Protein 7F4R (pdb70)

Secondary structure (DSSP, 8-state):
--S---HHHHHHHHHHHHSS--SEEEE----------HHHHHHS-GGGT-SSEEEEEEE-GGGHHHHHHHHHHTTPEEEEEEEEEEEEESSSS-STT-SBPPEEEEEEEEEEES---STTS--SBS-SEEE-SSTT--SPPHHHHHHHHHHSTT--EEEESPPPPGGGTTEEEES---/----HHHHHHHHHHHHSS--SEEEE--------HHHHHTS-HHHH-SSEEEEEEE-GGGHHHHHHHHHHTTPEEEEEEEEEEEEESSSS-STT-SBPPEEEEEEEEEEES---STTS--SBS-SEEE-SSTT-SSPPHHHHHHHHHHSTT--EEEESPPP-GGGTTEEEES---/--SHHHHHHHHHHHSS--SEEEE---B-------B-HHHHHTS-GGGG-SSEEEEEEE-GGGHHHHHHHHHHTT-EEEEEEEEEEEEESSSS-STT-SBPPEEEEEEEEEEES---SSSS--SBS-SEEE-SSTT--SPPHHHHHHHHHHSTT--EEEESPPP-GGGTTEEEES---/-----HHHHHHHHHHHSS--SEEEE---B--B-HHHHHTS-GGGT-SSEEEEEEE-GGGHHHHHHHHHHTTPEEEEEEEEEEEEESSSS-STT-SBPPEEEEEEEEEEES---SSSS--SBS-SEEE-SSTT-SSPPHHHHHHHHHHSTT--EEEESPPP-GGGTTEEEES--

Nearest PDB structures (foldseek):
  7f4r-assembly3_C  TM=1.006E+00  e=8.847E-39  Tetrahymena thermophila SB210
  7f4r-assembly4_D  TM=1.003E+00  e=5.851E-34  Tetrahymena thermophila SB210
  7f4s-assembly1_A  TM=7.993E-01  e=3.302E-28  Tetrahymena thermophila SB210
  7yi9-assembly1_B  TM=7.993E-01  e=6.204E-28  Tetrahymena thermophila SB210
  7f4s-assembly2_B  TM=8.055E-01  e=2.333E-27  Tetrahymena thermophila SB210

B-factor: mean 26.08, std 12.84, range [0.29, 85.65]

Solvent-accessible surface area: 32130 Å² total; per-residue (Å²): 120,32,91,71,43,102,20,121,50,20,25,71,56,7,88,189,136,47,54,74,7,0,2,0,0,0,0,8,8,31,42,162,159,73,56,11,38,40,126,99,0,44,102,19,58,0,103,46,0,0,87,40,0,0,0,0,0,2,1,62,129,90,45,68,191,41,0,41,135,4,0,98,85,9,45,9,133,49,20,26,59,0,26,4,10,35,66,42,34,64,53,175,118,8,128,79,130,7,14,7,14,66,39,12,99,13,6,0,1,2,0,13,37,53,86,25,135,70,61,95,14,74,100,53,27,25,6,32,1,0,20,9,58,64,129,41,13,32,33,5,0,26,30,0,16,49,17,0,36,74,0,0,55,129,0,23,3,0,8,0,8,16,59,73,30,73,22,60,57,81,29,60,50,34,28,74,82,192,71,194,49,105,17,114,54,30,31,86,40,12,91,201,117,57,54,81,10,3,7,0,0,0,0,6,9,46,34,138,116,21,24,28,120,110,0,44,108,11,55,0,93,48,0,0,78,40,0,0,0,0,0,1,0,72,93,88,31,67,196,42,0,45,130,4,0,96,80,4,49,10,129,49,20,26,58,0,31,4,8,31,62,40,32,63,35,157,115,6,105,79,138,8,17,6,19,59,44,10,76,12,5,0,4,1,0,14,39,56,89,28,142,58,57,115,13,76,110,49,24,22,6,35,3,0,15,10,62,68,131,46,12,35,36,4,0,30,36,0,15,48,31,0,36,78,0,1,60,138,2,40,4,0,6,0,16,17,58,85,24,66,16,65,58,70,34,60,60,29,18,75,50,170,115,101,27,118,50,20,40,60,39,6,87,204,119,42,66,59,12,1,2,0,0,0,0,8,6,37,24,83,102,104,139,136,132,42,45,28,31,118,135,0,50,115,22,61,0,84,47,0,0,108,67,0,1,0,0,0,1,1,60,139,88,30,74,165,33,0,44,97,2,0,80,111,4,49,9,145,38,12,29,60,0,29,4,7,38,60,51,40,60,55,180,127,9,107,71,145,7,21,7,17,70,28,10,119,9,18,0,3,1,0,19,34,56,89,21,123,89,47,96,16,83,106,41,24,19,4,31,3,0,25,10,53,57,135,48,12,31,40,7,0,22,37,0,14,52,18,0,36,78,0,1,68,136,0,22,2,0,6,0,27,14,59,105,32,64,22,67,55,80,34,57,54,29,31,59,82,193,77,204,48,74,19,124,74,16,24,83,28,14,90,185,161,45,64,51,26,2,1,0,0,0,0,7,8,49,37,126,106,27,12,38,114,109,0,43,111,10,66,0,81,46,0,0,113,64,0,0,0,0,0,1,1,68,120,90,34,68,166,35,0,40,82,3,0,83,100,4,45,7,120,44,14,25,56,0,33,4,9,37,67,36,33,63,54,168,120,10,122,70,146,6,17,6,16,66,26,12,106,11,14,0,4,1,0,13,28,43,89,13,126,75,62,92,11,96,123,35,25,17,3,31,2,0,16,11,60,56,157,46,13,28,31,5,0,25,38,0,14,51,24,0,35,79,0,1,72,136,0,36,3,0,5,0,21,16,58,80,34,64,19,66,51,83,34,56,53,37,31,90,108

InterPro domains:
  IPR007757 MT-A70-like [PF05063] (259-427)
  IPR007757 MT-A70-like [PS51143] (212-428)
  IPR029063 S-adenosyl-L-methionine-dependent methyltransferase superfamily [G3DSA:3.40.50.150] (243-409)
  IPR029063 S-adenosyl-L-methionine-dependent methyltransferase superfamily [SSF53335] (235-424)

Structure (mmCIF, N/CA/C/O backbone):
data_7F4R
#
_entry.id   7F4R
#
_cell.length_a   44.872
_cell.length_b   112.947
_cell.length_c   81.851
_cell.angle_alpha   90.000
_cell.angle_beta   97.810
_cell.angle_gamma   90.000
#
_symmetry.space_group_name_H-M   'P 1 21 1'
#
loop_
_entity.id
_entity.type
_entity.pdbx_description
1 polymer 'MT-a70 family protein'
2 water water
#
loop_
_atom_site.group_PDB
_atom_site.id
_atom_site.type_symbol
_atom_site.label_atom_id
_atom_site.label_alt_id
_atom_site.label_comp_id
_atom_site.label_asym_id
_atom_site.label_entity_id
_atom_site.label_seq_id
_atom_site.pdbx_PDB_ins_code
_atom_site.Cartn_x
_atom_site.Cartn_y
_atom_site.Cartn_z
_atom_site.occupancy
_atom_site.B_iso_or_equiv
_atom_site.auth_seq_id
_atom_site.auth_comp_id
_atom_site.auth_asym_id
_atom_site.auth_atom_id
_atom_site.pdbx_PDB_model_num
ATOM 1 N N . ASP A 1 12 ? 9.53900 4.07700 -4.72300 1.000 72.88689 182 ASP A N 1
ATOM 2 C CA . ASP A 1 12 ? 8.18000 4.20800 -5.23300 1.000 76.81613 182 ASP A CA 1
ATOM 3 C C . ASP A 1 12 ? 7.08700 4.31700 -4.15600 1.000 76.90443 182 ASP A C 1
ATOM 4 O O . ASP A 1 12 ? 6.09600 4.98600 -4.40100 1.000 76.01600 182 ASP A O 1
ATOM 9 N N . VAL A 1 13 ? 7.18700 3.60500 -3.03100 1.000 76.65340 183 VAL A N 1
ATOM 10 C CA . VAL A 1 13 ? 8.38100 2.92600 -2.54100 1.000 74.22742 183 VAL A CA 1
ATOM 11 C C . VAL A 1 13 ? 8.44700 1.49200 -3.03500 1.000 76.14332 183 VAL A C 1
ATOM 12 O O . VAL A 1 13 ? 9.26200 0.68400 -2.59300 1.000 73.66893 183 VAL A O 1
ATOM 16 N N . THR A 1 14 ? 7.58500 1.17300 -3.97700 1.000 77.68221 184 THR A N 1
ATOM 17 C CA . THR A 1 14 ? 7.66800 -0.10400 -4.63100 1.000 81.28825 184 THR A CA 1
ATOM 18 C C . THR A 1 14 ? 9.03600 -0.16100 -5.27700 1.000 79.85271 184 THR A C 1
ATOM 19 O O . THR A 1 14 ? 9.71800 -1.17100 -5.21500 1.000 77.86366 184 THR A O 1
ATOM 23 N N . LYS A 1 15 ? 9.45700 0.95200 -5.85700 1.000 80.37510 185 LYS A N 1
ATOM 24 C CA . LYS A 1 15 ? 10.70800 0.95700 -6.60900 1.000 78.08256 185 LYS A CA 1
ATOM 25 C C . LYS A 1 15 ? 11.64000 2.07000 -6.18400 1.000 75.48540 185 LYS A C 1
ATOM 26 O O . LYS A 1 15 ? 11.24300 3.22500 -6.07800 1.000 75.40853 185 LYS A O 1
ATOM 28 N N . LEU A 1 16 ? 12.88800 1.70600 -5.94200 1.000 69.06296 186 LEU A N 1
ATOM 29 C CA . LEU A 1 16 ? 13.87400 2.64200 -5.46200 1.000 57.07088 186 LEU A CA 1
ATOM 30 C C . LEU A 1 16 ? 15.11800 2.28800 -6.23600 1.000 46.77988 186 LEU A C 1
ATOM 31 O O . LEU A 1 16 ? 15.25600 1.16600 -6.66600 1.000 49.11459 186 LEU A O 1
ATOM 36 N N . ASN A 1 17 ? 16.00300 3.23900 -6.44800 1.000 44.55230 187 ASN A N 1
ATOM 37 C CA . ASN A 1 17 ? 17.17900 2.97200 -7.24700 1.000 46.77834 187 ASN A CA 1
ATOM 38 C C . ASN A 1 17 ? 18.29600 2.34700 -6.42900 1.000 41.72793 187 ASN A C 1
ATOM 39 O O . ASN A 1 17 ? 19.29500 2.96400 -6.16600 1.000 41.12989 187 ASN A O 1
ATOM 44 N N . PHE A 1 18 ? 18.11900 1.09700 -6.05900 1.000 42.48806 188 PHE A N 1
ATOM 45 C CA . PHE A 1 18 ? 19.16100 0.39600 -5.34200 1.000 40.25296 188 PHE A CA 1
ATOM 46 C C . PHE A 1 18 ? 20.42100 0.27600 -6.19900 1.000 42.10109 188 PHE A C 1
ATOM 47 O O . PHE A 1 18 ? 21.51300 0.44300 -5.69800 1.000 40.87167 188 PHE A O 1
ATOM 55 N N . GLN A 1 19 ? 20.26300 0.07300 -7.50300 1.000 46.41807 189 GLN A N 1
ATOM 56 C CA . GLN A 1 19 ? 21.41900 -0.06300 -8.38700 1.000 46.29031 189 GLN A CA 1
ATOM 57 C C . GLN A 1 19 ? 22.29300 1.18500 -8.35900 1.000 43.36759 189 GLN A C 1
ATOM 58 O O . GLN A 1 19 ? 23.52500 1.08300 -8.33500 1.000 44.01565 189 GLN A O 1
ATOM 64 N N . ALA A 1 20 ? 21.68300 2.37400 -8.35400 1.000 41.29907 190 ALA A N 1
ATOM 65 C CA . ALA A 1 20 ? 22.48600 3.58700 -8.22500 1.000 40.02326 190 ALA A CA 1
ATOM 66 C C . ALA A 1 20 ? 23.12200 3.66300 -6.84800 1.000 41.11152 190 ALA A C 1
ATOM 67 O O . ALA A 1 20 ? 24.24600 4.15800 -6.69500 1.000 39.38151 190 ALA A O 1
ATOM 69 N N . LEU A 1 21 ? 22.40500 3.14600 -5.87300 1.000 38.25195 191 LEU A N 1
ATOM 70 C CA . LEU A 1 21 ? 22.92800 3.04900 -4.54500 1.000 36.63627 191 LEU A CA 1
ATOM 71 C C . LEU A 1 21 ? 24.11100 2.10700 -4.45800 1.000 35.05721 191 LEU A C 1
ATOM 72 O O . LEU A 1 21 ? 25.12400 2.44700 -3.91200 1.000 38.02613 191 LEU A O 1
ATOM 77 N N . ILE A 1 22 ? 23.97400 0.93600 -5.05900 1.000 37.12551 192 ILE A N 1
ATOM 78 C CA . ILE A 1 22 ? 25.00900 -0.09600 -5.04700 1.000 34.23924 192 ILE A CA 1
ATOM 79 C C . ILE A 1 22 ? 26.27800 0.41100 -5.72400 1.000 38.01680 192 ILE A C 1
ATOM 80 O O . ILE A 1 22 ? 27.37900 0.32700 -5.16700 1.000 34.41579 192 ILE A O 1
ATOM 85 N N . ASP A 1 23 ? 26.14300 0.96700 -6.93200 1.000 41.11783 193 ASP A N 1
ATOM 86 C CA . ASP A 1 23 ? 27.32700 1.42000 -7.65700 1.000 41.90987 193 ASP A CA 1
ATOM 87 C C . ASP A 1 23 ? 27.96200 2.63300 -6.98500 1.000 37.87054 193 ASP A C 1
ATOM 88 O O . ASP A 1 23 ? 29.19300 2.70600 -6.86400 1.000 40.53745 193 ASP A O 1
ATOM 93 N N . ALA A 1 24 ? 27.14800 3.58900 -6.52900 1.000 38.92791 194 ALA A N 1
ATOM 94 C CA . ALA A 1 24 ? 27.70900 4.75400 -5.84600 1.000 41.65411 194 ALA A CA 1
ATOM 95 C C . ALA A 1 24 ? 28.52200 4.34200 -4.62100 1.000 39.92046 194 ALA A C 1
ATOM 96 O O . ALA A 1 24 ? 29.57300 4.92700 -4.33400 1.000 42.25883 194 ALA A O 1
ATOM 98 N N . GLN A 1 25 ? 28.06600 3.32400 -3.89200 1.000 35.96914 195 GLN A N 1
ATOM 99 C CA . GLN A 1 25 ? 28.80300 2.93000 -2.70100 1.000 35.12860 195 GLN A CA 1
ATOM 100 C C . GLN A 1 25 ? 29.98400 2.02400 -3.03700 1.000 34.60330 195 GLN A C 1
ATOM 101 O O . GLN A 1 25 ? 31.04000 2.11600 -2.39600 1.000 34.89772 195 GLN A O 1
ATOM 107 N N . MET A 1 26 ? 29.82800 1.13700 -4.02400 1.000 36.00298 196 MET A N 1
ATOM 108 C CA . MET A 1 26 ? 30.95300 0.30400 -4.44000 1.000 37.70048 196 MET A CA 1
ATOM 109 C C . MET A 1 26 ? 32.12000 1.16000 -4.91100 1.000 39.16800 196 MET A C 1
ATOM 110 O O . MET A 1 26 ? 33.27900 0.73800 -4.82700 1.000 37.90060 196 MET A O 1
ATOM 115 N N . ARG A 1 27 ? 31.83300 2.36300 -5.40700 1.000 39.99108 197 ARG A N 1
ATOM 116 C CA . ARG A 1 27 ? 32.88900 3.29200 -5.79100 1.000 38.87223 197 ARG A CA 1
ATOM 117 C C . ARG A 1 27 ? 33.45700 4.03000 -4.59100 1.000 44.77695 197 ARG A C 1
ATOM 118 O O . ARG A 1 27 ? 34.65300 4.34700 -4.57000 1.000 43.83308 197 ARG A O 1
ATOM 126 N N . HIS A 1 28 ? 32.62000 4.31400 -3.59200 1.000 44.75090 198 HIS A N 1
ATOM 127 C CA . HIS A 1 28 ? 33.09300 4.97100 -2.38000 1.000 42.68488 198 HIS A CA 1
ATOM 128 C C . HIS A 1 28 ? 34.12300 4.10800 -1.65800 1.000 42.10123 198 HIS A C 1
ATOM 129 O O . HIS A 1 28 ? 35.18200 4.60100 -1.25500 1.000 40.68137 198 HIS A O 1
ATOM 136 N N . ALA A 1 29 ? 33.76900 2.84500 -1.44900 1.000 40.50865 199 ALA A N 1
ATOM 137 C CA . ALA A 1 29 ? 34.56200 1.96300 -0.60600 1.000 38.38858 199 ALA A CA 1
ATOM 138 C C . ALA A 1 29 ? 35.04600 0.63500 -1.14600 1.000 33.85264 199 ALA A C 1
ATOM 139 O O . ALA A 1 29 ? 35.80600 -0.03100 -0.48400 1.000 35.02767 199 ALA A O 1
ATOM 141 N N . GLY A 1 30 ? 34.58000 0.21800 -2.30200 1.000 35.37742 200 GLY A N 1
ATOM 142 C CA . GLY A 1 30 ? 35.00500 -1.05100 -2.85300 1.000 34.75471 200 GLY A CA 1
ATOM 143 C C . GLY A 1 30 ? 34.35300 -2.23800 -2.17000 1.000 35.54226 200 GLY A C 1
ATOM 144 O O . GLY A 1 30 ? 34.65800 -3.37400 -2.44700 1.000 34.64244 200 GLY A O 1
ATOM 145 N N . LYS A 1 31 ? 33.42300 -1.95000 -1.27600 1.000 32.82435 201 LYS A N 1
ATOM 146 C CA . LYS A 1 31 ? 32.68100 -2.96500 -0.55600 1.000 27.35208 201 LYS A CA 1
ATOM 147 C C . LYS A 1 31 ? 31.32700 -2.38000 -0.18500 1.000 27.92922 201 LYS A C 1
ATOM 148 O O . LYS A 1 31 ? 31.12300 -1.20000 -0.29000 1.000 23.44063 201 LYS A O 1
ATOM 154 N N . MET A 1 32 ? 30.39900 -3.24000 0.18400 1.000 26.00263 202 MET A N 1
ATOM 155 C CA . MET A 1 32 ? 29.05400 -2.81800 0.52200 1.000 25.89909 202 MET A CA 1
ATOM 156 C C . MET A 1 32 ? 28.92400 -2.37000 1.98900 1.000 24.39390 202 MET A C 1
ATOM 157 O O . MET A 1 32 ? 29.90600 -2.21500 2.69000 1.000 21.80675 202 MET A O 1
ATOM 162 N N . PHE A 1 33 ? 27.70200 -2.08200 2.39400 1.000 18.23546 203 PHE A N 1
ATOM 163 C CA . PHE A 1 33 ? 27.47600 -1.41200 3.65500 1.000 18.16990 203 PHE A CA 1
ATOM 164 C C . PHE A 1 33 ? 27.88400 -2.20600 4.88300 1.000 17.59825 203 PHE A C 1
ATOM 165 O O . PHE A 1 33 ? 27.77200 -3.40200 4.92600 1.000 13.60086 203 PHE A O 1
ATOM 173 N N . ASP A 1 34 ? 28.44000 -1.47400 5.83500 1.000 19.25349 204 ASP A N 1
ATOM 174 C CA . ASP A 1 34 ? 28.73000 -1.95600 7.16900 1.000 20.31669 204 ASP A CA 1
ATOM 175 C C . ASP A 1 34 ? 27.51100 -2.22800 8.04500 1.000 16.22359 204 ASP A C 1
ATOM 176 O O . ASP A 1 34 ? 27.43700 -3.21100 8.73400 1.000 14.33499 204 ASP A O 1
ATOM 181 N N . VAL A 1 35 ? 26.56400 -1.31700 7.99600 1.000 14.31545 205 VAL A N 1
ATOM 182 C CA . VAL A 1 35 ? 25.32600 -1.52200 8.70600 1.000 11.74393 205 VAL A CA 1
ATOM 183 C C . VAL A 1 35 ? 24.16300 -1.06000 7.88100 1.000 14.08952 205 VAL A C 1
ATOM 184 O O . VAL A 1 35 ? 24.24200 -0.03100 7.27400 1.000 17.02553 205 VAL A O 1
ATOM 188 N N . ILE A 1 36 ? 23.08900 -1.82900 7.88400 1.000 12.63824 206 ILE A N 1
ATOM 189 C CA . ILE A 1 36 ? 21.81800 -1.38500 7.32300 1.000 12.45017 206 ILE A CA 1
ATOM 190 C C . ILE A 1 36 ? 20.82400 -1.24500 8.47100 1.000 16.88939 206 ILE A C 1
ATOM 191 O O . ILE A 1 36 ? 20.70700 -2.14400 9.31500 1.000 14.77299 206 ILE A O 1
ATOM 196 N N . MET A 1 37 ? 20.13100 -0.10900 8.52300 1.000 12.50903 207 MET A N 1
ATOM 197 C CA . MET A 1 37 ? 18.97900 0.04300 9.40000 1.000 14.06349 207 MET A CA 1
ATOM 198 C C . MET A 1 37 ? 17.73800 0.20500 8.54900 1.000 12.67563 207 MET A C 1
ATOM 199 O O . MET A 1 37 ? 17.71000 1.04800 7.64600 1.000 15.19012 207 MET A O 1
ATOM 204 N N . MET A 1 38 ? 16.72800 -0.61700 8.81500 1.000 13.01932 208 MET A N 1
ATOM 205 C CA . MET A 1 38 ? 15.44000 -0.52300 8.14100 1.000 12.95726 208 MET A CA 1
ATOM 206 C C . MET A 1 38 ? 14.36100 -0.08800 9.11800 1.000 16.44412 208 MET A C 1
ATOM 207 O O . MET A 1 38 ? 14.29600 -0.57700 10.25600 1.000 15.14105 208 MET A O 1
ATOM 212 N N . ASP A 1 39 ? 13.50100 0.82400 8.66800 1.000 15.32362 209 ASP A N 1
ATOM 213 C CA . ASP A 1 39 ? 12.39600 1.34500 9.47300 1.000 17.23022 209 ASP A CA 1
ATOM 214 C C . ASP A 1 39 ? 11.10800 1.16300 8.68200 1.000 21.17821 209 ASP A C 1
ATOM 215 O O . ASP A 1 39 ? 10.49300 2.14100 8.24500 1.000 20.52472 209 ASP A O 1
ATOM 220 N N . PRO A 1 40 ? 10.66900 -0.09300 8.49600 1.000 18.54468 210 PRO A N 1
ATOM 221 C CA . PRO A 1 40 ? 9.67500 -0.35900 7.45600 1.000 21.91808 210 PRO A CA 1
ATOM 222 C C . PRO A 1 40 ? 8.32200 0.27900 7.80100 1.000 23.57814 210 PRO A C 1
ATOM 223 O O . PRO A 1 40 ? 7.96800 0.38400 8.97800 1.000 20.25751 210 PRO A O 1
ATOM 227 N N . PRO A 1 41 ? 7.56900 0.70700 6.77400 1.000 25.45443 211 PRO A N 1
ATOM 228 C CA . PRO A 1 41 ? 6.21100 1.24500 6.99100 1.000 24.78195 211 PRO A CA 1
ATOM 229 C C . PRO A 1 41 ? 5.17200 0.13200 7.03200 1.000 32.18439 211 PRO A C 1
ATOM 230 O O . PRO A 1 41 ? 4.40300 -0.09900 6.08300 1.000 36.41555 211 PRO A O 1
ATOM 234 N N . TRP A 1 42 ? 5.16800 -0.60700 8.14600 1.000 27.47480 212 TRP A N 1
ATOM 235 C CA . TRP A 1 42 ? 4.22300 -1.70300 8.34100 1.000 30.83043 212 TRP A CA 1
ATOM 236 C C . TRP A 1 42 ? 2.79200 -1.21100 8.17400 1.000 33.05970 212 TRP A C 1
ATOM 237 O O . TRP A 1 42 ? 2.48600 -0.04500 8.43200 1.000 37.74643 212 TRP A O 1
ATOM 248 N N . GLN A 1 43 ? 1.90400 -2.10200 7.74100 1.000 34.81809 213 GLN A N 1
ATOM 249 C CA . GLN A 1 43 ? 0.49900 -1.71300 7.61900 1.000 38.65643 213 GLN A CA 1
ATOM 250 C C . GLN A 1 43 ? -0.15500 -1.70300 8.99900 1.000 44.66879 213 GLN A C 1
ATOM 251 O O . GLN A 1 43 ? -1.37500 -1.78700 9.12500 1.000 52.68439 213 GLN A O 1
ATOM 257 N N . TYR A 1 57 ? -0.79400 7.13500 6.44000 1.000 63.46937 227 TYR A N 1
ATOM 258 C CA . TYR A 1 57 ? 0.36000 7.26400 5.55800 1.000 62.11469 227 TYR A CA 1
ATOM 259 C C . TYR A 1 57 ? 0.45800 6.13200 4.55200 1.000 66.31659 227 TYR A C 1
ATOM 260 O O . TYR A 1 57 ? -0.46200 5.30900 4.44000 1.000 63.26345 227 TYR A O 1
ATOM 269 N N . ASP A 1 58 ? 1.56900 6.09400 3.81300 1.000 62.50111 228 ASP A N 1
ATOM 270 C CA . ASP A 1 58 ? 1.81000 4.96500 2.92300 1.000 60.19667 228 ASP A CA 1
ATOM 271 C C . ASP A 1 58 ? 2.35900 3.79800 3.74100 1.000 56.83888 228 ASP A C 1
ATOM 272 O O . ASP A 1 58 ? 2.93800 3.99600 4.80100 1.000 56.49376 228 ASP A O 1
ATOM 277 N N . SER A 1 59 ? 2.14400 2.58900 3.24100 1.000 46.90081 229 SER A N 1
ATOM 278 C CA . SER A 1 59 ? 2.51500 1.35900 3.90800 1.000 43.29371 229 SER A CA 1
ATOM 279 C C . SER A 1 59 ? 3.05600 0.37600 2.90100 1.000 44.56830 229 SER A C 1
ATOM 280 O O . SER A 1 59 ? 2.83500 0.51500 1.71100 1.000 46.78021 229 SER A O 1
ATOM 283 N N . LEU A 1 60 ? 3.78000 -0.61700 3.37000 1.000 35.71379 230 LEU A N 1
ATOM 284 C CA . LEU A 1 60 ? 4.20200 -1.68400 2.49000 1.000 38.24684 230 LEU A CA 1
ATOM 285 C C . LEU A 1 60 ? 3.76600 -3.02100 3.04400 1.000 39.81683 230 LEU A C 1
ATOM 286 O O . LEU A 1 60 ? 3.83600 -3.26900 4.23100 1.000 38.11918 230 LEU A O 1
ATOM 291 N N . SER A 1 61 ? 3.33800 -3.89600 2.16100 1.000 38.51215 231 SER A N 1
ATOM 292 C CA . SER A 1 61 ? 2.91600 -5.20000 2.57700 1.000 39.83625 231 SER A CA 1
ATOM 293 C C . SER A 1 61 ? 4.14000 -5.92400 3.09400 1.000 38.47490 231 SER A C 1
ATOM 294 O O . SER A 1 61 ? 5.24700 -5.56600 2.78600 1.000 38.41745 231 SER A O 1
ATOM 297 N N . ASP A 1 62 ? 3.93600 -6.93200 3.91100 1.000 40.21529 232 ASP A N 1
ATOM 298 C CA . ASP A 1 62 ? 5.04000 -7.67500 4.46600 1.000 35.04430 232 ASP A CA 1
ATOM 299 C C . ASP A 1 62 ? 5.85200 -8.27800 3.34000 1.000 39.54567 232 ASP A C 1
ATOM 300 O O . ASP A 1 62 ? 7.05200 -8.38600 3.43500 1.000 36.13401 232 ASP A O 1
ATOM 305 N N . GLU A 1 63 ? 5.17600 -8.74200 2.29400 1.000 41.39322 233 GLU A N 1
ATOM 306 C CA . GLU A 1 63 ? 5.86800 -9.39000 1.19300 1.000 37.52964 233 GLU A CA 1
ATOM 307 C C . GLU A 1 63 ? 6.80800 -8.47200 0.45900 1.000 38.54800 233 GLU A C 1
ATOM 308 O O . GLU A 1 63 ? 7.91200 -8.84100 0.15200 1.000 42.94818 233 GLU A O 1
ATOM 314 N N . LYS A 1 64 ? 6.36200 -7.26700 0.20000 1.000 37.54351 234 LYS A N 1
ATOM 315 C CA . LYS A 1 64 ? 7.14900 -6.28800 -0.50700 1.000 37.02680 234 LYS A CA 1
ATOM 316 C C . LYS A 1 64 ? 8.40700 -5.94400 0.26800 1.000 37.49742 234 LYS A C 1
ATOM 317 O O . LYS A 1 64 ? 9.48000 -5.77700 -0.28700 1.000 33.34662 234 LYS A O 1
ATOM 323 N N . ILE A 1 65 ? 8.26700 -5.84700 1.57300 1.000 37.73142 235 ILE A N 1
ATOM 324 C CA . ILE A 1 65 ? 9.43000 -5.54900 2.40700 1.000 33.59512 235 ILE A CA 1
ATOM 325 C C . ILE A 1 65 ? 10.42900 -6.69800 2.37500 1.000 33.95518 235 ILE A C 1
ATOM 326 O O . ILE A 1 65 ? 11.64500 -6.47800 2.35400 1.000 31.98098 235 ILE A O 1
ATOM 331 N N . GLN A 1 66 ? 9.94900 -7.92600 2.44000 1.000 34.48873 236 GLN A N 1
ATOM 332 C CA . GLN A 1 66 ? 10.83600 -9.08500 2.39700 1.000 30.93712 236 GLN A CA 1
ATOM 333 C C . GLN A 1 66 ? 11.55700 -9.16500 1.06500 1.000 35.23729 236 GLN A C 1
ATOM 334 O O . GLN A 1 66 ? 12.69800 -9.55200 0.96900 1.000 35.29830 236 GLN A O 1
ATOM 340 N N . ASN A 1 67 ? 10.84100 -8.79500 0.03100 1.000 37.14662 237 ASN A N 1
ATOM 341 C CA . ASN A 1 67 ? 11.30200 -8.93100 -1.32600 1.000 39.48579 237 ASN A CA 1
ATOM 342 C C . ASN A 1 67 ? 12.43300 -7.99600 -1.70400 1.000 37.66441 237 ASN A C 1
ATOM 343 O O . ASN A 1 67 ? 13.06300 -8.17800 -2.72600 1.000 38.73343 237 ASN A O 1
ATOM 348 N N . MET A 1 68 ? 12.67800 -6.99500 -0.87400 1.000 34.19323 238 MET A N 1
ATOM 349 C CA . MET A 1 68 ? 13.71200 -6.01100 -1.14000 1.000 30.71915 238 MET A CA 1
ATOM 350 C C . MET A 1 68 ? 15.08700 -6.63800 -1.18400 1.000 26.91970 238 MET A C 1
ATOM 351 O O . MET A 1 68 ? 15.32700 -7.61800 -0.53000 1.000 26.83689 238 MET A O 1
ATOM 356 N N . PRO A 1 69 ? 15.98500 -6.02500 -2.07000 1.000 29.01852 239 PRO A N 1
ATOM 357 C CA . PRO A 1 69 ? 17.19500 -6.81000 -2.30400 1.000 22.29861 239 PRO A CA 1
ATOM 358 C C . PRO A 1 69 ? 18.30200 -6.56700 -1.31700 1.000 23.90678 239 PRO A C 1
ATOM 359 O O . PRO A 1 69 ? 19.38600 -6.22400 -1.68200 1.000 21.17441 239 PRO A O 1
ATOM 363 N N . ILE A 1 70 ? 18.02100 -6.86900 -0.05600 1.000 26.93000 240 ILE A N 1
ATOM 364 C CA . ILE A 1 70 ? 18.95300 -6.62000 1.04100 1.000 20.99080 240 ILE A CA 1
ATOM 365 C C . ILE A 1 70 ? 20.23600 -7.39400 0.83500 1.000 20.70564 240 ILE A C 1
ATOM 366 O O . ILE A 1 70 ? 21.29100 -6.91300 1.11600 1.000 19.80432 240 ILE A O 1
ATOM 371 N N . GLN A 1 71 ? 20.12900 -8.60000 0.31600 1.000 22.71833 241 GLN A N 1
ATOM 372 C CA . GLN A 1 71 ? 21.28400 -9.45200 0.14300 1.000 19.67624 241 GLN A CA 1
ATOM 373 C C . GLN A 1 71 ? 22.30800 -8.80200 -0.77800 1.000 21.50915 241 GLN A C 1
ATOM 374 O O . GLN A 1 71 ? 23.46300 -9.09400 -0.70600 1.000 21.22632 241 GLN A O 1
ATOM 380 N N . SER A 1 72 ? 21.85700 -7.93400 -1.66600 1.000 22.61215 242 SER A N 1
ATOM 381 C CA . SER A 1 72 ? 22.77900 -7.24300 -2.55500 1.000 25.71725 242 SER A CA 1
ATOM 382 C C . SER A 1 72 ? 23.25300 -5.92000 -1.97900 1.000 21.67414 242 SER A C 1
ATOM 383 O O . SER A 1 72 ? 24.12900 -5.27600 -2.56800 1.000 19.29096 242 SER A O 1
ATOM 386 N N . LEU A 1 73 ? 22.66800 -5.50800 -0.87000 1.000 20.72709 243 LEU A N 1
ATOM 387 C CA . LEU A 1 73 ? 23.09000 -4.28200 -0.21600 1.000 21.91826 243 LEU A CA 1
ATOM 388 C C . LEU A 1 73 ? 24.16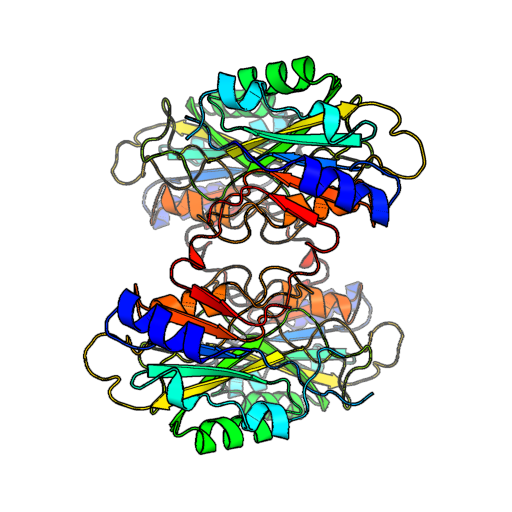900 -4.45300 0.86400 1.000 19.15783 243 LEU A C 1
ATOM 389 O O . LEU A 1 73 ? 24.74600 -3.50100 1.29000 1.000 18.19161 243 LEU A O 1
ATOM 394 N N . GLN A 1 74 ? 24.40800 -5.67600 1.29500 1.000 16.25249 244 GLN A N 1
ATOM 395 C CA . GLN A 1 74 ? 25.39700 -5.93000 2.32100 1.000 19.80737 244 GLN A CA 1
ATOM 396 C C . GLN A 1 74 ? 25.96800 -7.35300 2.25800 1.000 21.82336 244 GLN A C 1
ATOM 397 O O . GLN A 1 74 ? 25.25000 -8.27800 2.09400 1.000 21.05783 244 GLN A O 1
ATOM 403 N N . GLN A 1 75 ? 27.27200 -7.47900 2.40300 1.000 23.02684 245 GLN A N 1
ATOM 404 C CA . GLN A 1 75 ? 27.94900 -8.75900 2.43800 1.000 25.76801 245 GLN A CA 1
ATOM 405 C C . GLN A 1 75 ? 28.47900 -9.12700 3.81500 1.000 25.07728 245 GLN A C 1
ATOM 406 O O . GLN A 1 75 ? 28.47700 -10.27700 4.18700 1.000 23.82458 245 GLN A O 1
ATOM 412 N N . ASP A 1 76 ? 28.96900 -8.13300 4.53600 1.000 21.56667 246 ASP A N 1
ATOM 413 C CA . ASP A 1 76 ? 29.42800 -8.32200 5.89100 1.000 18.65403 2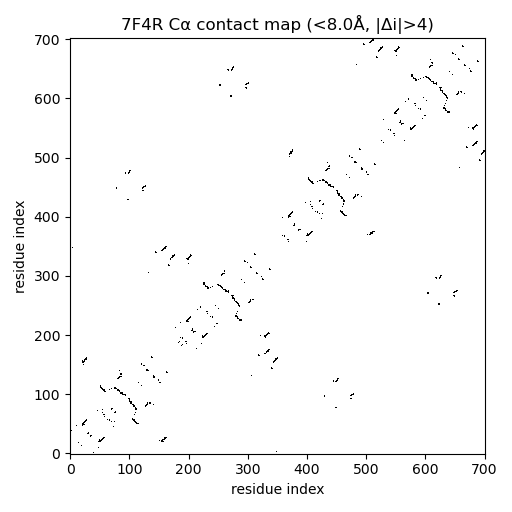46 ASP A CA 1
ATOM 414 C C . ASP A 1 76 ? 28.97000 -7.17900 6.78100 1.000 18.44152 246 ASP A C 1
ATOM 415 O O . ASP A 1 76 ? 29.08200 -6.03800 6.40200 1.000 17.32214 246 ASP A O 1
ATOM 420 N N . GLY A 1 77 ? 28.47100 -7.51200 7.95800 1.000 19.31640 247 GLY A N 1
ATOM 421 C CA . GLY A 1 77 ? 27.99100 -6.49600 8.87200 1.000 19.25968 247 GLY A CA 1
ATOM 422 C C . GLY A 1 77 ? 26.66700 -6.80800 9.53800 1.000 18.00636 247 GLY A C 1
ATOM 423 O O . GLY A 1 77 ? 26.25100 -7.94200 9.60100 1.000 15.54589 247 GLY A O 1
ATOM 424 N N . PHE A 1 78 ? 26.01000 -5.75200 10.00200 1.000 13.66600 248 PHE A N 1
ATOM 425 C CA . PHE A 1 78 ? 24.81400 -5.86500 10.82000 1.000 13.64878 248 PHE A CA 1
ATOM 426 C C . PHE A 1 78 ? 23.61000 -5.28300 10.09800 1.000 11.45044 248 PHE A C 1
ATOM 427 O O . PHE A 1 78 ? 23.74300 -4.35700 9.29400 1.000 17.61540 248 PHE A O 1
ATOM 435 N N . ILE A 1 79 ? 22.42600 -5.80300 10.41700 1.000 11.71687 249 ILE A N 1
ATOM 436 C CA . ILE A 1 79 ? 21.15000 -5.23000 9.98000 1.000 11.98458 249 ILE A CA 1
ATOM 437 C C . ILE A 1 79 ? 20.29900 -4.92200 11.21200 1.000 13.90630 249 ILE A C 1
ATOM 438 O O . ILE A 1 79 ? 20.16900 -5.75700 12.11600 1.000 13.01549 249 ILE A O 1
ATOM 443 N N . PHE A 1 80 ? 19.75600 -3.70900 11.26400 1.000 13.75876 250 PHE A N 1
ATOM 444 C CA . PHE A 1 80 ? 18.90400 -3.26100 12.35800 1.000 14.81892 250 PHE A CA 1
ATOM 445 C C . PHE A 1 80 ? 17.49900 -3.04000 11.80000 1.000 12.70254 250 PHE A C 1
ATOM 446 O O . PHE A 1 80 ? 17.31400 -2.19900 10.92100 1.000 13.37774 250 PHE A O 1
ATOM 454 N N . VAL A 1 81 ? 16.49600 -3.74300 12.31000 1.000 12.59671 251 VAL A N 1
ATOM 455 C CA . VAL A 1 81 ? 15.14800 -3.55800 11.76500 1.000 13.22788 251 VAL A CA 1
ATOM 456 C C . VAL A 1 81 ? 14.16200 -3.25300 12.87700 1.000 16.08138 251 VAL A C 1
ATOM 457 O O . VAL A 1 81 ? 14.05600 -4.00700 13.85700 1.000 16.21056 251 VAL A O 1
ATOM 461 N N . TRP A 1 82 ? 13.42200 -2.15700 12.70300 1.000 14.22207 252 TRP A N 1
ATOM 462 C CA . TRP A 1 82 ? 12.45700 -1.70400 13.69100 1.000 13.76977 252 TRP A CA 1
ATOM 463 C C . TRP A 1 82 ? 11.14800 -2.44100 13.51300 1.000 17.36109 252 TRP A C 1
ATOM 464 O O . TRP A 1 82 ? 10.65200 -2.58700 12.39100 1.000 18.97286 252 TRP A O 1
ATOM 475 N N . ALA A 1 83 ? 10.59900 -2.93300 14.62000 1.000 16.49238 253 ALA A N 1
ATOM 476 C CA . ALA A 1 83 ? 9.31000 -3.60700 14.57500 1.000 19.40970 253 ALA A CA 1
ATOM 477 C C . ALA A 1 83 ? 8.55400 -3.30900 15.85400 1.000 26.62854 253 ALA A C 1
ATOM 478 O O . ALA A 1 83 ? 9.13900 -3.26700 16.94200 1.000 21.87502 253 ALA A O 1
ATOM 480 N N . ILE A 1 84 ? 7.25500 -3.07400 15.70500 1.000 29.34352 254 ILE A N 1
ATOM 481 C CA . ILE A 1 84 ? 6.34500 -3.06000 16.84000 1.000 26.29267 254 ILE A CA 1
ATOM 482 C C . ILE A 1 84 ? 6.01400 -4.50800 17.18600 1.000 30.79190 254 ILE A C 1
ATOM 483 O O . ILE A 1 84 ? 6.40200 -5.42700 16.45200 1.000 30.07348 254 ILE A O 1
ATOM 488 N N . ASN A 1 85 ? 5.27000 -4.71300 18.28200 1.000 32.20713 255 ASN A N 1
ATOM 489 C CA . ASN A 1 85 ? 4.93700 -6.06400 18.73600 1.000 32.00159 255 ASN A CA 1
ATOM 490 C C . ASN A 1 85 ? 4.30400 -6.89600 17.62500 1.000 31.69004 255 ASN A C 1
ATOM 491 O O . ASN A 1 85 ? 4.66600 -8.06300 17.43000 1.000 32.42179 255 ASN A O 1
ATOM 496 N N . ALA A 1 86 ? 3.37700 -6.30300 16.86000 1.000 33.23057 256 ALA A N 1
ATOM 497 C CA . ALA A 1 86 ? 2.61800 -7.08200 15.88000 1.000 33.11780 256 ALA A CA 1
ATOM 498 C C . ALA A 1 86 ? 3.49500 -7.59900 14.74500 1.000 30.25124 256 ALA A C 1
ATOM 499 O O . ALA A 1 86 ? 3.18700 -8.64300 14.15500 1.000 33.10210 256 ALA A O 1
ATOM 501 N N . LYS A 1 87 ? 4.58100 -6.90100 14.42400 1.000 27.12823 257 LYS A N 1
ATOM 502 C CA . LYS A 1 87 ? 5.47800 -7.32400 13.35900 1.000 25.81695 257 LYS A CA 1
ATOM 503 C C . LYS A 1 87 ? 6.79000 -7.89200 13.88800 1.000 26.36508 257 LYS A C 1
ATOM 504 O O . LYS A 1 87 ? 7.72100 -8.11100 13.10600 1.000 28.19950 257 LYS A O 1
ATOM 510 N N . TYR A 1 88 ? 6.88700 -8.13400 15.19400 1.000 28.11158 258 TYR A N 1
ATOM 511 C CA . TYR A 1 88 ? 8.13800 -8.61800 15.77900 1.000 25.65084 258 TYR A CA 1
ATOM 512 C C . TYR A 1 88 ? 8.53200 -9.97900 15.20600 1.000 27.01373 258 TYR A C 1
ATOM 513 O O . TYR A 1 88 ? 9.66500 -10.17400 14.74000 1.000 24.04861 258 TYR A O 1
ATOM 522 N N . ARG A 1 89 ? 7.60400 -10.94000 15.22200 1.000 26.35596 259 ARG A N 1
ATOM 523 C CA . ARG A 1 89 ? 7.95700 -12.29500 14.80200 1.000 28.71201 259 ARG A CA 1
ATOM 524 C C . ARG A 1 89 ? 8.27800 -12.36100 13.30700 1.000 27.75059 259 ARG A C 1
ATOM 525 O O . ARG A 1 89 ? 9.21900 -13.05500 12.90000 1.000 24.37841 259 ARG A O 1
ATOM 533 N N . VAL A 1 90 ? 7.52200 -11.63600 12.47800 1.000 24.63814 260 VAL A N 1
ATOM 534 C CA . VAL A 1 90 ? 7.80000 -11.62800 11.04200 1.000 27.77735 260 VAL A CA 1
ATOM 535 C C . VAL A 1 90 ? 9.12800 -10.92900 10.74300 1.000 24.81918 260 VAL A C 1
ATOM 536 O O . VAL A 1 90 ? 9.81200 -11.27300 9.77300 1.000 24.98119 260 VAL A O 1
ATOM 540 N N . THR A 1 91 ? 9.52700 -9.94500 11.56000 1.000 22.32254 261 THR A N 1
ATOM 541 C CA . THR A 1 91 ? 10.82800 -9.31900 11.32900 1.000 21.42495 261 THR A CA 1
ATOM 542 C C . THR A 1 91 ? 11.96500 -10.30800 11.57900 1.000 22.60047 261 THR A C 1
ATOM 543 O O . THR A 1 91 ? 12.97700 -10.29900 10.86600 1.000 23.41236 261 THR A O 1
ATOM 547 N N . ILE A 1 92 ? 11.82000 -11.16700 12.59300 1.000 23.47295 262 ILE A N 1
ATOM 548 C CA . ILE A 1 92 ? 12.78500 -12.25000 12.81800 1.000 23.30983 262 ILE A CA 1
ATOM 549 C C . ILE A 1 92 ? 12.94700 -13.09500 11.55900 1.000 23.64541 262 ILE A C 1
ATOM 550 O O . ILE A 1 92 ? 14.05900 -13.29800 11.06000 1.000 26.77530 262 ILE A O 1
ATOM 555 N N . LYS A 1 93 ? 11.82900 -13.61900 11.04500 1.000 25.69105 263 LYS A N 1
ATOM 556 C CA . LYS A 1 93 ? 11.86000 -14.51600 9.88900 1.000 23.62103 263 LYS A CA 1
ATOM 557 C C . LYS A 1 93 ? 12.47800 -13.82600 8.68600 1.000 26.97336 263 LYS A C 1
ATOM 558 O O . LYS A 1 93 ? 13.27200 -14.42400 7.94100 1.000 26.84665 263 LYS A O 1
ATOM 564 N N . MET A 1 94 ? 12.13200 -12.55400 8.50400 1.000 23.66957 264 MET A N 1
ATOM 565 C CA . MET A 1 94 ? 12.62900 -11.75500 7.39300 1.000 22.70403 264 MET A CA 1
ATOM 566 C C . MET A 1 94 ? 14.14300 -11.65100 7.44200 1.000 25.18042 264 MET A C 1
ATOM 567 O O . MET A 1 94 ? 14.83100 -11.89900 6.44700 1.000 23.93611 264 MET A O 1
ATOM 572 N N . ILE A 1 95 ? 14.67800 -11.29400 8.60900 1.000 20.24569 265 ILE A N 1
ATOM 573 C CA . ILE A 1 95 ? 16.11900 -11.17200 8.78800 1.000 20.50615 265 ILE A CA 1
ATOM 574 C C . ILE A 1 95 ? 16.79700 -12.52400 8.58400 1.000 22.27256 265 ILE A C 1
ATOM 575 O O . ILE A 1 95 ? 17.87200 -12.61500 7.97500 1.000 20.10584 265 ILE A O 1
ATOM 580 N N . GLU A 1 96 ? 16.19600 -13.59200 9.11500 1.000 21.15155 266 GLU A N 1
ATOM 581 C CA . GLU A 1 96 ? 16.78000 -14.91400 8.93200 1.000 21.52859 266 GLU A CA 1
ATOM 582 C C . GLU A 1 96 ? 16.83100 -15.27700 7.45800 1.000 23.70694 266 GLU A C 1
ATOM 583 O O . GLU A 1 96 ? 17.83500 -15.82400 6.98300 1.000 23.03224 266 GLU A O 1
ATOM 589 N N . ASN A 1 97 ? 15.77300 -14.94100 6.71200 1.000 20.44066 267 ASN A N 1
ATOM 590 C CA . ASN A 1 97 ? 15.71300 -15.30500 5.29500 1.000 29.00989 267 ASN A CA 1
ATOM 591 C C . ASN A 1 97 ? 16.76200 -14.56800 4.46700 1.000 25.87736 267 ASN A C 1
ATOM 592 O O . ASN A 1 97 ? 17.31300 -15.13100 3.50900 1.000 27.21980 267 ASN A O 1
ATOM 597 N N . TRP A 1 98 ? 17.04100 -13.30600 4.79800 1.000 20.44021 268 TRP A N 1
ATOM 598 C CA . TRP A 1 98 ? 18.09200 -12.55600 4.11500 1.000 20.60611 268 TRP A CA 1
ATOM 599 C C . TRP A 1 98 ? 19.48400 -13.08100 4.44600 1.000 22.04176 268 TRP A C 1
ATOM 600 O O . TRP A 1 98 ? 20.48300 -12.56800 3.90700 1.000 21.41735 268 TRP A O 1
ATOM 611 N N . GLY A 1 99 ? 19.57300 -14.08100 5.31800 1.000 22.02911 269 GLY A N 1
ATOM 612 C CA . GLY A 1 99 ? 20.83100 -14.73000 5.62100 1.000 21.04348 269 GLY A CA 1
ATOM 613 C C . GLY A 1 99 ? 21.54900 -14.24500 6.85800 1.000 23.93970 269 GLY A C 1
ATOM 614 O O . GLY A 1 99 ? 22.72800 -14.58400 7.04200 1.000 22.29084 269 GLY A O 1
ATOM 615 N N . TYR A 1 100 ? 20.88700 -13.48800 7.72000 1.000 20.56547 270 TYR A N 1
ATOM 616 C CA . TYR A 1 100 ? 21.54400 -13.02500 8.93300 1.000 19.96994 270 TYR A CA 1
ATOM 617 C C . TYR A 1 100 ? 21.30200 -13.99100 10.08400 1.000 19.30732 270 TYR A C 1
ATOM 618 O O . TYR A 1 100 ? 20.32400 -14.74500 10.10500 1.000 19.98789 270 TYR A O 1
ATOM 627 N N . LYS A 1 101 ? 22.18700 -13.93100 11.06800 1.000 17.84818 271 LYS A N 1
ATOM 628 C CA . LYS A 1 101 ? 22.01000 -14.57700 12.34300 1.000 18.33145 271 LYS A CA 1
ATOM 629 C C . LYS A 1 101 ? 21.58400 -13.51400 13.36500 1.000 19.29913 271 LYS A C 1
ATOM 630 O O . LYS A 1 101 ? 22.26200 -12.53300 13.52900 1.000 17.99061 271 LYS A O 1
ATOM 636 N N . LEU A 1 102 ? 20.46100 -13.73900 14.02300 1.000 19.32592 272 LEU A N 1
ATOM 637 C CA . LEU A 1 102 ? 19.94600 -12.81900 15.01300 1.000 19.94985 272 LEU A CA 1
ATOM 638 C C . LEU A 1 102 ? 20.80800 -12.92400 16.24700 1.000 20.62381 272 LEU A C 1
ATOM 639 O O . LEU A 1 102 ? 20.95600 -13.99000 16.78800 1.000 19.06114 272 LEU A O 1
ATOM 644 N N . VAL A 1 103 ? 21.37100 -11.80100 16.66400 1.000 15.59667 273 VAL A N 1
ATOM 645 C CA . VAL A 1 103 ? 22.31400 -11.77700 17.75400 1.000 15.62257 273 VAL A CA 1
ATOM 646 C C . VAL A 1 103 ? 22.09800 -10.71800 18.85200 1.000 20.82023 273 VAL A C 1
ATOM 647 O O . VAL A 1 103 ? 22.77000 -10.72300 19.85400 1.000 14.99762 273 VAL A O 1
ATOM 651 N N . ASP A 1 104 ? 21.17700 -9.79700 18.60800 1.000 16.77191 274 ASP A N 1
ATOM 652 C CA . ASP A 1 104 ? 20.93000 -8.71300 19.54400 1.000 14.51487 274 ASP A CA 1
ATOM 653 C C . ASP A 1 104 ? 19.56800 -8.04100 19.32500 1.000 15.97395 274 ASP A C 1
ATOM 654 O O . ASP A 1 104 ? 18.92200 -8.25600 18.33900 1.000 12.89987 274 ASP A O 1
ATOM 659 N N . GLU A 1 105 ? 19.15400 -7.25100 20.30500 1.000 14.11042 275 GLU A N 1
ATOM 660 C CA . GLU A 1 105 ? 17.92900 -6.50400 20.22600 1.000 12.90290 275 GLU A CA 1
ATOM 661 C C . GLU A 1 105 ? 18.10800 -5.25700 21.05300 1.000 16.47262 275 GLU A C 1
ATOM 662 O O . GLU A 1 105 ? 18.67800 -5.30800 22.11400 1.000 15.81839 275 GLU A O 1
ATOM 668 N N . ILE A 1 106 ? 17.58600 -4.15900 20.55000 1.000 12.77752 276 ILE A N 1
ATOM 669 C CA . ILE A 1 106 ? 17.52300 -2.89400 21.27000 1.000 11.47619 276 ILE A CA 1
ATOM 670 C C . ILE A 1 106 ? 16.05200 -2.54000 21.45900 1.000 13.61899 276 ILE A C 1
ATOM 671 O O . ILE A 1 106 ? 15.22800 -2.77800 20.56700 1.000 15.81294 276 ILE A O 1
ATOM 676 N N . THR A 1 107 ? 15.70600 -2.00700 22.63100 1.000 10.84270 277 THR A N 1
ATOM 677 C CA . THR A 1 107 ? 14.33900 -1.58400 22.89200 1.000 12.20560 277 THR A CA 1
ATOM 678 C C . THR A 1 107 ? 14.31600 -0.07100 23.04800 1.000 11.87122 277 THR A C 1
ATOM 679 O O . THR A 1 107 ? 15.04200 0.47600 23.87500 1.000 12.50136 277 THR A O 1
ATOM 683 N N . TRP A 1 108 ? 13.51300 0.59900 22.23100 1.000 12.41222 278 TRP A N 1
ATOM 684 C CA . TRP A 1 108 ? 13.14400 1.99000 22.46100 1.000 11.46208 278 TRP A CA 1
ATOM 685 C C . TRP A 1 108 ? 12.04300 2.02500 23.51200 1.000 12.04513 278 TRP A C 1
ATOM 686 O O . TRP A 1 108 ? 10.88800 1.69000 23.22200 1.000 12.33421 278 TRP A O 1
ATOM 697 N N . VAL A 1 109 ? 12.39400 2.41600 24.73300 1.000 11.23313 279 VAL A N 1
ATOM 698 C CA . VAL A 1 109 ? 11.42800 2.56900 25.81300 1.000 12.44110 279 VAL A CA 1
ATOM 699 C C . VAL A 1 109 ? 10.96200 4.01900 25.77700 1.000 12.79670 279 VAL A C 1
ATOM 700 O O . VAL A 1 109 ? 11.74300 4.94400 26.03500 1.000 9.81754 279 VAL A O 1
ATOM 704 N N . LYS A 1 110 ? 9.69300 4.21700 25.43900 1.000 10.42736 280 LYS A N 1
ATOM 705 C CA . LYS A 1 110 ? 9.19200 5.54700 25.12300 1.000 12.25720 280 LYS A CA 1
ATOM 706 C C . LYS A 1 110 ? 8.64200 6.25300 26.35600 1.000 11.55997 280 LYS A C 1
ATOM 707 O O . LYS A 1 110 ? 8.42500 5.66000 27.41800 1.000 10.41588 280 LYS A O 1
ATOM 713 N N . LYS A 1 111 ? 8.41900 7.55500 26.19900 1.000 10.95766 281 LYS A N 1
ATOM 714 C CA . LYS A 1 111 ? 7.81400 8.36200 27.24400 1.000 12.73080 281 LYS A CA 1
ATOM 715 C C . LYS A 1 111 ? 6.29600 8.37200 27.15100 1.000 16.31348 281 LYS A C 1
ATOM 716 O O . LYS A 1 111 ? 5.63700 8.78200 28.10500 1.000 15.22161 281 LYS A O 1
ATOM 722 N N . THR A 1 112 ? 5.73300 7.93900 26.02700 1.000 12.31223 282 THR A N 1
ATOM 723 C CA . THR A 1 112 ? 4.29400 7.87000 25.84300 1.000 15.16415 282 THR A CA 1
ATOM 724 C C . THR A 1 112 ? 3.75200 6.55300 26.38700 1.000 17.93312 282 THR A C 1
ATOM 725 O O . THR A 1 112 ? 4.50200 5.67300 26.83700 1.000 17.18609 282 THR A O 1
ATOM 729 N N . VAL A 1 113 ? 2.42700 6.38300 26.31500 1.000 16.47930 283 VAL A N 1
ATOM 730 C CA . VAL A 1 113 ? 1.77400 5.18200 26.82000 1.000 15.37759 283 VAL A CA 1
ATOM 731 C C . VAL A 1 113 ? 0.75500 4.68400 25.79600 1.000 19.49183 283 VAL A C 1
ATOM 732 O O . VAL A 1 113 ? 0.42600 5.35800 24.82400 1.000 16.79889 283 VAL A O 1
ATOM 736 N N . ASN A 1 114 ? 0.26400 3.47800 26.02200 1.000 18.33193 284 ASN A N 1
ATOM 737 C CA . ASN A 1 114 ? -0.65400 2.81800 25.09200 1.000 19.94180 284 ASN A CA 1
ATOM 738 C C . ASN A 1 114 ? -2.07900 3.00600 25.60600 1.000 23.14118 284 ASN A C 1
ATOM 739 O O . ASN A 1 114 ? -2.47700 2.37800 26.59200 1.000 28.00482 284 ASN A O 1
ATOM 744 N N . GLY A 1 115 ? -2.83300 3.88000 24.95400 1.000 29.39716 285 GLY A N 1
ATOM 745 C CA . GLY A 1 115 ? -4.22600 4.07500 25.30900 1.000 29.22828 285 GLY A CA 1
ATOM 746 C C . GLY A 1 115 ? -4.39000 4.80900 26.62800 1.000 33.32018 285 GLY A C 1
ATOM 747 O O . GLY A 1 115 ? -3.44500 5.31300 27.22900 1.000 30.87733 285 GLY A O 1
ATOM 748 N N . LYS A 1 116 ? -5.63600 4.86600 27.05900 1.000 33.05709 286 LYS A N 1
ATOM 749 C CA . LYS A 1 116 ? -6.03700 5.61700 28.21500 1.000 27.51417 286 LYS A CA 1
ATOM 750 C C . LYS A 1 116 ? -6.50800 4.80100 29.41400 1.000 23.98651 286 LYS A C 1
ATOM 751 O O . LYS A 1 116 ? -6.98000 5.34300 30.37300 1.000 24.52856 286 LYS A O 1
ATOM 757 N N . ILE A 1 117 ? -6.38800 3.49900 29.34300 1.000 26.92576 287 ILE A N 1
ATOM 758 C CA . ILE A 1 117 ? -6.82700 2.62500 30.42700 1.000 25.89776 287 ILE A CA 1
ATOM 759 C C . ILE A 1 117 ? -5.70400 1.66200 30.76800 1.000 20.78537 287 ILE A C 1
ATOM 760 O O . ILE A 1 117 ? -5.10000 1.07100 29.86800 1.000 20.12048 287 ILE A O 1
ATOM 765 N N . ALA A 1 118 ? -5.43600 1.49200 32.06000 1.000 22.39942 288 ALA A N 1
ATOM 766 C CA . ALA A 1 118 ? -4.43600 0.52300 32.48300 1.000 26.02481 288 ALA A CA 1
ATOM 767 C C . ALA A 1 118 ? -4.90800 -0.89900 32.19600 1.000 28.13499 288 ALA A C 1
ATOM 768 O O . ALA A 1 118 ? -6.10000 -1.20900 32.26800 1.000 31.48994 288 ALA A O 1
ATOM 770 N N . LYS A 1 119 ? -3.96900 -1.75000 31.85100 1.000 28.35232 289 LYS A N 1
ATOM 771 C CA . LYS A 1 119 ? -4.22900 -3.13300 31.58600 1.000 30.21402 289 LYS A CA 1
ATOM 772 C C . LYS A 1 119 ? -4.61100 -3.88700 32.85100 1.000 32.39713 289 LYS A C 1
ATOM 773 O O . LYS A 1 119 ? -4.06100 -3.64700 33.89700 1.000 33.10506 289 LYS A O 1
ATOM 779 N N . GLY A 1 120 ? -5.58700 -4.76900 32.75300 1.000 28.69696 290 GLY A N 1
ATOM 780 C CA . GLY A 1 120 ? -5.99300 -5.57100 33.88400 1.000 27.90225 290 GLY A CA 1
ATOM 781 C C . GLY A 1 120 ? -6.37600 -4.81300 35.14600 1.000 28.64290 290 GLY A C 1
ATOM 782 O O . GLY A 1 120 ? -7.04300 -3.80500 35.08900 1.000 32.86013 290 GLY A O 1
ATOM 783 N N . HIS A 1 121 ? -5.88500 -5.27800 36.28100 1.000 21.45690 291 HIS A N 1
ATOM 784 C CA . HIS A 1 121 ? -6.23300 -4.68400 37.56000 1.000 25.82727 291 HIS A CA 1
ATOM 785 C C . HIS A 1 121 ? -5.27500 -3.55100 37.97500 1.000 23.88368 291 HIS A C 1
ATOM 786 O O . HIS A 1 121 ? -5.29500 -3.10100 39.07100 1.000 22.72099 291 HIS A O 1
ATOM 793 N N . GLY A 1 122 ? -4.41100 -3.16600 37.06400 1.000 21.96087 292 GLY A N 1
ATOM 794 C CA . GLY A 1 122 ? -3.39900 -2.17500 37.30500 1.000 27.20959 292 GLY A CA 1
ATOM 795 C C . GLY A 1 122 ? -3.91300 -0.76100 37.36700 1.000 25.48176 292 GLY A C 1
ATOM 796 O O . GLY A 1 122 ? -5.03100 -0.50100 37.00500 1.000 24.56621 292 GLY A O 1
ATOM 797 N N . PHE A 1 123 ? -3.09300 0.12600 37.90500 1.000 22.62103 293 PHE A N 1
ATOM 798 C CA . PHE A 1 123 ? -3.39800 1.52200 37.94200 1.000 19.01208 293 PHE A CA 1
ATOM 799 C C . PHE A 1 123 ? -2.66300 2.37700 36.92400 1.000 20.84464 293 PHE A C 1
ATOM 800 O O . PHE A 1 123 ? -3.25100 3.27900 36.38100 1.000 20.83840 293 PHE A O 1
ATOM 808 N N . TYR A 1 124 ? -1.37200 2.11400 36.73300 1.000 16.47617 294 TYR A N 1
ATOM 809 C CA . TYR A 1 124 ? -0.54400 2.88600 35.81100 1.000 16.65244 294 TYR A CA 1
ATOM 810 C C . TYR A 1 124 ? -0.65900 2.44500 34.35600 1.000 17.13614 294 TYR A C 1
ATOM 811 O O . TYR A 1 124 ? -0.75700 1.28100 34.07100 1.000 17.49076 294 TYR A O 1
ATOM 820 N N . LEU A 1 125 ? -0.64000 3.40800 33.45500 1.000 15.18450 295 LEU A N 1
ATOM 821 C CA . LEU A 1 125 ? -0.75300 3.15800 32.04900 1.000 15.91911 295 LEU A CA 1
ATOM 822 C C . LEU A 1 125 ? 0.46600 2.42000 31.49100 1.000 19.26996 295 LEU A C 1
ATOM 823 O O . LEU A 1 125 ? 1.55300 2.61000 31.96200 1.000 16.36962 295 LEU A O 1
ATOM 828 N N . GLN A 1 126 ? 0.24000 1.58300 30.48100 1.000 15.13734 296 GLN A N 1
ATOM 829 C CA . GLN A 1 126 ? 1.30800 0.76700 29.91000 1.000 20.03618 296 GLN A CA 1
ATOM 830 C C . GLN A 1 126 ? 2.21500 1.62900 29.03600 1.000 18.70864 296 GLN A C 1
ATOM 831 O O . GLN A 1 126 ? 1.73600 2.31700 28.13300 1.000 17.38527 296 GLN A O 1
ATOM 837 N N . HIS A 1 127 ? 3.52100 1.58700 29.29200 1.000 16.64144 297 HIS A N 1
ATOM 838 C CA . HIS A 1 127 ? 4.44300 2.37900 28.48600 1.000 16.69449 297 HIS A CA 1
ATOM 839 C C . HIS A 1 127 ? 4.51600 1.84800 27.06700 1.000 15.23536 297 HIS A C 1
ATOM 840 O O . HIS A 1 127 ? 4.37500 0.64700 26.81800 1.000 14.03148 297 HIS A O 1
ATOM 847 N N . ALA A 1 128 ? 4.75500 2.76100 26.13100 1.000 11.53889 298 ALA A N 1
ATOM 848 C CA . ALA A 1 128 ? 4.96900 2.39500 24.73900 1.000 13.35904 298 ALA A CA 1
ATOM 849 C C . ALA A 1 128 ? 6.42200 2.01000 24.52000 1.000 13.57507 298 ALA A C 1
ATOM 850 O O . ALA A 1 128 ? 7.32500 2.50400 25.20600 1.000 10.48005 298 ALA A O 1
ATOM 852 N N . LYS A 1 129 ? 6.62200 1.08400 23.60500 1.000 10.00184 299 LYS A N 1
ATOM 853 C CA . LYS A 1 129 ? 7.92400 0.58000 23.23800 1.000 17.37029 299 LYS A CA 1
ATOM 854 C C . LYS A 1 129 ? 7.93800 0.01300 21.82600 1.000 19.34993 299 LYS A C 1
ATOM 855 O O . LYS A 1 129 ? 6.94300 -0.42900 21.34000 1.000 18.69314 299 LYS A O 1
ATOM 861 N N . GLU A 1 130 ? 9.09900 0.02300 21.21300 1.000 16.64000 300 GLU A N 1
ATOM 862 C CA . GLU A 1 130 ? 9.34400 -0.61200 19.92600 1.000 15.17825 300 GLU A CA 1
ATOM 863 C C . GLU A 1 130 ? 10.62300 -1.41300 20.03100 1.000 15.70485 300 GLU A C 1
ATOM 864 O O . GLU A 1 130 ? 11.52800 -1.06200 20.79500 1.000 13.16510 300 GLU A O 1
ATOM 870 N N . SER A 1 131 ? 10.70100 -2.48500 19.25100 1.000 16.28780 301 SER A N 1
ATOM 871 C CA . SER A 1 131 ? 11.87100 -3.34200 19.25100 1.000 15.94233 301 SER A CA 1
ATOM 872 C C . SER A 1 131 ? 12.64300 -3.16000 17.95600 1.000 17.39678 301 SER A C 1
ATOM 873 O O . SER A 1 131 ? 12.06400 -2.87400 16.90000 1.000 16.20450 301 SER A O 1
ATOM 876 N N . CYS A 1 132 ? 13.96100 -3.27900 18.05900 1.000 13.49518 302 CYS A N 1
ATOM 877 C CA . CYS A 1 132 ? 14.85300 -3.17700 16.91700 1.000 12.43777 302 CYS A CA 1
ATOM 878 C C . CYS A 1 132 ? 15.66600 -4.45600 16.91900 1.000 17.82134 302 CYS A C 1
ATOM 879 O O . CYS A 1 132 ? 16.52000 -4.64100 17.79300 1.000 15.85797 302 CYS A O 1
ATOM 882 N N . LEU A 1 133 ? 15.35300 -5.36100 16.00600 1.000 15.23035 303 LEU A N 1
ATOM 883 C CA . LEU A 1 133 ? 16.06000 -6.62000 15.90100 1.000 14.20446 303 LEU A CA 1
ATOM 884 C C . LEU A 1 133 ? 17.39600 -6.44200 15.20100 1.000 14.86894 303 LEU A C 1
ATOM 885 O O . LEU A 1 133 ? 17.49100 -5.69500 14.29900 1.000 13.81259 303 LEU A O 1
ATOM 890 N N . ILE A 1 134 ? 18.40800 -7.16400 15.63400 1.000 12.60495 304 ILE A N 1
ATOM 891 C CA . ILE A 1 134 ? 19.76800 -6.95000 15.14300 1.000 13.32403 304 ILE A CA 1
ATOM 892 C C . ILE A 1 134 ? 20.33600 -8.28200 14.65400 1.000 14.03202 304 ILE A C 1
ATOM 893 O O . ILE A 1 134 ? 20.48800 -9.23000 15.44300 1.000 13.49567 304 ILE A O 1
ATOM 898 N N . GLY A 1 135 ? 20.65900 -8.35000 13.35900 1.000 14.54649 305 GLY A N 1
ATOM 899 C CA . GLY A 1 135 ? 21.28700 -9.54000 12.79500 1.000 15.20223 305 GLY A CA 1
ATOM 900 C C . GLY A 1 135 ? 22.70000 -9.31300 12.29900 1.000 15.60101 305 GLY A C 1
ATOM 901 O O . GLY A 1 135 ? 23.10000 -8.16000 12.10200 1.000 12.81205 305 GLY A O 1
ATOM 902 N N . VAL A 1 136 ? 23.47200 -10.38100 12.08100 1.000 12.15922 306 VAL A N 1
ATOM 903 C CA . VAL A 1 136 ? 24.85000 -10.26100 11.62100 1.000 13.80355 306 VAL A CA 1
ATOM 904 C C . VAL A 1 136 ? 25.10200 -11.30900 10.53700 1.000 20.15229 306 VAL A C 1
ATOM 905 O O . VAL A 1 136 ? 24.59200 -12.43300 10.61000 1.000 16.12046 306 VAL A O 1
ATOM 909 N N . LYS A 1 137 ? 25.86900 -10.93800 9.53200 1.000 20.20558 307 LYS A N 1
ATOM 910 C CA . LYS A 1 137 ? 26.34200 -11.87700 8.52600 1.000 23.18825 307 LYS A CA 1
ATOM 911 C C . LYS A 1 137 ? 27.77300 -11.55500 8.14500 1.000 22.78661 307 LYS A C 1
ATOM 912 O O . LYS A 1 137 ? 28.23500 -10.47400 8.37400 1.000 19.44386 307 LYS A O 1
ATOM 918 N N . GLY A 1 138 ? 28.46600 -12.52500 7.57500 1.000 24.64946 308 GLY A N 1
ATOM 919 C CA . GLY A 1 138 ? 29.79300 -12.27200 7.08200 1.000 23.84646 308 GLY A CA 1
ATOM 920 C C . GLY A 1 138 ? 30.83800 -12.09300 8.15100 1.000 27.96192 308 GLY A C 1
ATOM 921 O O . GLY A 1 138 ? 30.67600 -12.53700 9.25000 1.000 32.66477 308 GLY A O 1
ATOM 922 N N . ASP A 1 139 ? 31.92800 -11.44300 7.80000 1.000 27.73759 309 ASP A N 1
ATOM 923 C CA . ASP A 1 139 ? 33.06500 -11.38100 8.66600 1.000 34.72980 309 ASP A CA 1
ATOM 924 C C . ASP A 1 139 ? 33.01600 -10.10000 9.48800 1.000 38.98358 309 ASP A C 1
ATOM 925 O O . ASP A 1 139 ? 33.14000 -8.99800 8.97700 1.000 39.99455 309 ASP A O 1
ATOM 930 N N . VAL A 1 140 ? 32.78200 -10.26400 10.77100 1.000 34.86626 310 VAL A N 1
ATOM 931 C CA . VAL A 1 140 ? 32.71200 -9.13000 11.64100 1.000 38.02581 310 VAL A CA 1
ATOM 932 C C . VAL A 1 140 ? 33.66300 -9.19500 12.81900 1.000 46.39458 310 VAL A C 1
ATOM 933 O O . VAL A 1 140 ? 33.63500 -8.33700 13.65800 1.000 43.80359 310 VAL A O 1
ATOM 937 N N . ASP A 1 141 ? 34.49000 -10.22300 12.88500 1.000 47.65147 311 ASP A N 1
ATOM 938 C CA . ASP A 1 141 ? 35.57400 -10.20900 13.84000 1.000 46.47030 311 ASP A CA 1
ATOM 939 C C . ASP A 1 141 ? 36.77300 -9.52700 13.19000 1.000 48.90704 311 ASP A C 1
ATOM 940 O O . ASP A 1 141 ? 37.66300 -10.15700 12.66300 1.000 53.08560 311 ASP A O 1
ATOM 945 N N . ASN A 1 142 ? 36.67800 -8.21200 13.15800 1.000 51.93002 312 ASN A N 1
ATOM 946 C CA . ASN A 1 142 ? 37.71900 -7.22700 12.95600 1.000 47.43810 312 ASN A CA 1
ATOM 947 C C . ASN A 1 142 ? 37.59400 -6.20900 14.07200 1.000 43.72873 312 ASN A C 1
ATOM 948 O O . ASN A 1 142 ? 36.59400 -6.17500 14.79700 1.000 41.20254 312 ASN A O 1
ATOM 953 N N . GLY A 1 143 ? 38.62400 -5.37800 14.21000 1.000 43.07917 313 GLY A N 1
ATOM 954 C CA . GLY A 1 143 ? 38.43900 -4.18500 15.00500 1.000 43.46834 313 GLY A CA 1
ATOM 955 C C . GLY A 1 143 ? 37.44200 -3.21800 14.40800 1.000 41.44335 313 GLY A C 1
ATOM 956 O O . GLY A 1 143 ? 37.08600 -2.23300 15.06900 1.000 45.13766 313 GLY A O 1
ATOM 957 N N . ARG A 1 144 ? 36.98600 -3.47500 13.17500 1.000 33.08137 314 ARG A N 1
ATOM 958 C CA . ARG A 1 144 ? 36.02000 -2.58700 12.54700 1.000 33.09477 314 ARG A CA 1
ATOM 959 C C . ARG A 1 144 ? 34.73700 -2.52400 13.35400 1.000 33.01770 314 ARG A C 1
ATOM 960 O O . ARG A 1 144 ? 34.13300 -1.45600 13.48700 1.000 35.20045 314 ARG A O 1
ATOM 968 N N . PHE A 1 145 ? 34.33900 -3.64900 13.91400 1.000 28.83244 315 PHE A N 1
ATOM 969 C CA . PHE A 1 145 ? 33.12800 -3.74000 14.70700 1.000 25.52628 315 PHE A CA 1
ATOM 970 C C . PHE A 1 145 ? 33.48000 -4.00300 16.16200 1.000 29.41873 315 PHE A C 1
ATOM 971 O O . PHE A 1 145 ? 34.29300 -4.82800 16.45000 1.000 28.24845 315 PHE A O 1
ATOM 979 N N . LYS A 1 146 ? 32.82200 -3.29300 17.05400 1.000 28.23177 316 LYS A N 1
ATOM 980 C CA . LYS A 1 146 ? 33.17300 -3.23500 18.45600 1.000 26.61457 316 LYS A CA 1
ATOM 981 C C . LYS A 1 146 ? 32.11900 -3.87500 19.29800 1.000 25.38129 316 LYS A C 1
ATOM 982 O O . LYS A 1 146 ? 30.94900 -3.58300 19.15600 1.000 23.30429 316 LYS A O 1
ATOM 988 N N . LYS A 1 147 ? 32.56500 -4.72400 20.20300 1.000 19.73156 317 LYS A N 1
ATOM 989 C CA . LYS A 1 147 ? 31.67600 -5.39200 21.11000 1.000 22.79463 317 LYS A CA 1
ATOM 990 C C . LYS A 1 147 ? 31.61300 -4.78500 22.51200 1.000 20.97415 317 LYS A C 1
ATOM 991 O O . LYS A 1 147 ? 32.51300 -4.09100 22.93800 1.000 19.58156 317 LYS A O 1
ATOM 997 N N . ASN A 1 148 ? 30.55200 -5.12300 23.23200 1.000 21.94839 318 ASN A N 1
ATOM 998 C CA . ASN A 1 148 ? 30.40500 -4.67600 24.58900 1.000 16.52552 318 ASN A CA 1
ATOM 999 C C . ASN A 1 148 ? 30.38700 -3.16700 24.70100 1.000 19.24794 318 ASN A C 1
ATOM 1000 O O . ASN A 1 148 ? 31.27600 -2.57000 25.26900 1.000 19.75078 318 ASN A O 1
ATOM 1005 N N . ILE A 1 149 ? 29.38600 -2.56800 24.06300 1.000 17.73008 319 ILE A N 1
ATOM 1006 C CA . ILE A 1 149 ? 29.26500 -1.13300 23.98500 1.000 15.50300 319 ILE A CA 1
ATOM 1007 C C . ILE A 1 149 ? 27.86700 -0.61700 24.28800 1.000 14.50535 319 ILE A C 1
ATOM 1008 O O . ILE A 1 149 ? 26.93100 -1.33700 24.26100 1.000 15.48327 319 ILE A O 1
ATOM 1013 N N . ALA A 1 150 ? 27.80200 0.64800 24.64800 1.000 17.43056 320 ALA A N 1
ATOM 1014 C CA . ALA A 1 150 ? 26.55400 1.36500 24.76500 1.000 17.10408 320 ALA A CA 1
ATOM 1015 C C . ALA A 1 150 ? 25.57800 0.63600 25.70300 1.000 17.14518 320 ALA A C 1
ATOM 1016 O O . ALA A 1 150 ? 25.97200 0.21900 26.75300 1.000 13.84535 320 ALA A O 1
ATOM 1018 N N . SER A 1 151 ? 24.33500 0.49400 25.25500 1.000 12.57115 321 SER A N 1
ATOM 1019 C CA . SER A 1 151 ? 23.25000 -0.10500 26.00100 1.000 16.63349 321 SER A CA 1
ATOM 1020 C C . SER A 1 151 ? 22.22100 -0.70600 25.05900 1.000 16.40455 321 SER A C 1
ATOM 1021 O O . SER A 1 151 ? 22.06500 -0.24000 23.94900 1.000 14.94824 321 SER A O 1
ATOM 1024 N N . ASP A 1 152 ? 21.49000 -1.69600 25.54200 1.000 14.54561 322 ASP A N 1
ATOM 1025 C CA . ASP A 1 152 ? 20.45900 -2.33000 24.73300 1.000 13.62039 322 ASP A CA 1
ATOM 1026 C C . ASP A 1 152 ? 19.10400 -1.64400 24.89000 1.000 14.41026 322 ASP A C 1
ATOM 1027 O O . ASP A 1 152 ? 18.06900 -2.19700 24.49900 1.000 10.33840 322 ASP A O 1
ATOM 1032 N N . VAL A 1 153 ? 19.09000 -0.42900 25.41200 1.000 14.84760 323 VAL A N 1
ATOM 1033 C CA . VAL A 1 153 ? 17.87100 0.35200 25.48800 1.000 13.48035 323 VAL A CA 1
ATOM 1034 C C . VAL A 1 153 ? 18.18000 1.76700 25.01300 1.000 10.45918 323 VAL A C 1
ATOM 1035 O O . VAL A 1 153 ? 19.28300 2.28800 25.22100 1.000 13.31867 323 VAL A O 1
ATOM 1039 N N . ILE A 1 154 ? 17.20900 2.39300 24.34600 1.000 9.28782 324 ILE A N 1
ATOM 1040 C CA . ILE A 1 154 ? 17.33900 3.78800 23.94800 1.000 9.64055 324 ILE A CA 1
ATOM 1041 C C . ILE A 1 154 ? 16.08600 4.55300 24.36100 1.000 11.13038 324 ILE A C 1
ATOM 1042 O O . ILE A 1 154 ? 15.01800 3.98000 24.57600 1.000 10.23956 324 ILE A O 1
ATOM 1047 N N . PHE A 1 155 ? 16.22600 5.88000 24.42500 1.000 11.58702 325 PHE A N 1
ATOM 1048 C CA . PHE A 1 155 ? 15.22600 6.76400 25.00500 1.000 11.29126 325 PHE A CA 1
ATOM 1049 C C . PHE A 1 155 ? 14.95200 7.93200 24.07300 1.000 12.94378 325 PHE A C 1
ATOM 1050 O O . PHE A 1 155 ? 15.85400 8.40600 23.38200 1.000 11.35791 325 PHE A O 1
ATOM 1058 N N . SER A 1 156 ? 13.70900 8.41700 24.09000 1.000 10.83131 326 SER A N 1
ATOM 1059 C CA . SER A 1 156 ? 13.38800 9.66200 23.41700 1.000 13.67293 326 SER A CA 1
ATOM 1060 C C . SER A 1 156 ? 14.04000 10.83700 24.13800 1.000 16.40951 326 SER A C 1
ATOM 1061 O O . SER A 1 156 ? 14.22500 10.82900 25.35900 1.000 14.43093 326 SER A O 1
ATOM 1064 N N . GLU A 1 157 ? 14.38900 11.85300 23.35800 1.000 18.08909 327 GLU A N 1
ATOM 1065 C CA . GLU A 1 157 ? 14.76400 13.14700 23.91000 1.000 20.17372 327 GLU A CA 1
ATOM 1066 C C . GLU A 1 157 ? 13.53300 13.97100 24.29400 1.000 20.30114 327 GLU A C 1
ATOM 1067 O O . GLU A 1 157 ? 13.59900 14.77900 25.23200 1.000 22.47857 327 GLU A O 1
ATOM 1073 N N . ARG A 1 158 ? 12.39500 13.75000 23.62800 1.000 16.15338 328 ARG A N 1
ATOM 1074 C CA . ARG A 1 158 ? 11.18400 14.54400 23.84100 1.000 19.09035 328 ARG A CA 1
ATOM 1075 C C . ARG A 1 158 ? 9.95300 13.65100 23.74500 1.000 17.86265 328 ARG A C 1
ATOM 1076 O O . ARG A 1 158 ? 9.81000 12.87800 22.79600 1.000 20.28191 328 ARG A O 1
ATOM 1084 N N . ARG A 1 159 ? 9.09500 13.75100 24.75200 1.000 17.60797 329 ARG A N 1
ATOM 1085 C CA . ARG A 1 159 ? 7.96800 12.86900 24.86400 1.000 19.96967 329 ARG A CA 1
ATOM 1086 C C . ARG A 1 159 ? 7.13100 13.12200 23.68900 1.000 22.05383 329 ARG A C 1
ATOM 1087 O O . ARG A 1 159 ? 6.70700 14.22200 23.45900 1.000 19.71818 329 ARG A O 1
ATOM 1095 N N . GLY A 1 160 ? 6.83600 12.03900 22.99700 1.000 19.22692 330 GLY A N 1
ATOM 1096 C CA . GLY A 1 160 ? 6.04400 12.10600 21.81800 1.000 20.36161 330 GLY A CA 1
ATOM 1097 C C . GLY A 1 160 ? 6.73600 12.36900 20.50300 1.000 18.82566 330 GLY A C 1
ATOM 1098 O O . GLY A 1 160 ? 6.05500 12.49300 19.55300 1.000 18.43988 330 GLY A O 1
ATOM 1099 N N . GLN A 1 161 ? 8.06300 12.41400 20.45000 1.000 18.14387 331 GLN A N 1
ATOM 1100 C CA . GLN A 1 161 ? 8.72200 12.70300 19.20300 1.000 15.19608 331 GLN A CA 1
ATOM 1101 C C . GLN A 1 161 ? 8.35200 11.61800 18.23300 1.000 17.36117 331 GLN A C 1
ATOM 1102 O O . GLN A 1 161 ? 8.13800 10.51300 18.61700 1.000 18.69163 331 GLN A O 1
ATOM 1108 N N . SER A 1 162 ? 8.23400 11.95900 16.97200 1.000 15.43593 332 SER A N 1
ATOM 1109 C CA . SER A 1 162 ? 7.95000 10.94400 15.96700 1.000 15.63431 332 SER A CA 1
ATOM 1110 C C . SER A 1 162 ? 9.21800 10.37000 15.34500 1.000 16.66292 332 SER A C 1
ATOM 1111 O O . SER A 1 162 ? 9.21000 9.21300 14.90900 1.000 17.84043 332 SER A O 1
ATOM 1114 N N . GLN A 1 163 ? 10.31300 11.12400 15.28600 1.000 12.88192 333 GLN A N 1
ATOM 1115 C CA . GLN A 1 163 ? 11.52300 10.56200 14.70400 1.000 15.00281 333 GLN A CA 1
ATOM 1116 C C . GLN A 1 163 ? 12.19800 9.61700 15.69800 1.000 15.09283 333 GLN A C 1
ATOM 1117 O O . GLN A 1 163 ? 12.03000 9.73600 16.91100 1.000 13.92781 333 GLN A O 1
ATOM 1123 N N . LYS A 1 164 ? 12.93100 8.64000 15.16900 1.000 15.00401 334 LYS A N 1
ATOM 1124 C CA . LYS A 1 164 ? 13.63800 7.70700 16.03600 1.000 14.98102 334 LYS A CA 1
ATOM 1125 C C . LYS A 1 164 ? 14.63100 8.46800 16.91600 1.000 14.64893 334 LYS A C 1
ATOM 1126 O O . LYS A 1 164 ? 15.08500 9.55400 16.54700 1.000 14.16387 334 LYS A O 1
ATOM 1132 N N . PRO A 1 165 ? 14.97900 7.92500 18.08800 1.000 13.22887 335 PRO A N 1
ATOM 1133 C CA . PRO A 1 165 ? 15.88500 8.64500 18.99100 1.000 14.89729 335 PRO A CA 1
ATOM 1134 C C . PRO A 1 165 ? 17.29100 8.75200 18.42400 1.000 15.98922 335 PRO A C 1
ATOM 1135 O O . PRO A 1 165 ? 17.78400 7.84300 17.74500 1.000 15.03532 335 PRO A O 1
ATOM 1139 N N . GLU A 1 166 ? 17.93900 9.89300 18.70300 1.000 12.10691 336 GLU A N 1
ATOM 1140 C CA . GLU A 1 166 ? 19.31200 10.07300 18.23600 1.000 15.47960 336 GLU A CA 1
ATOM 1141 C C . GLU A 1 166 ? 20.24100 8.98300 18.76600 1.000 18.63758 336 GLU A C 1
ATOM 1142 O O . GLU A 1 166 ? 21.24300 8.65500 18.11700 1.000 14.09134 336 GLU A O 1
ATOM 1148 N N . GLU A 1 167 ? 19.90300 8.37000 19.91200 1.000 12.51448 337 GLU A N 1
ATOM 1149 C CA . GLU A 1 167 ? 20.77700 7.33900 20.46700 1.000 15.24666 337 GLU A CA 1
ATOM 1150 C C . GLU A 1 167 ? 20.93900 6.14400 19.52600 1.000 14.48717 337 GLU A C 1
ATOM 1151 O O . GLU A 1 167 ? 21.99600 5.50400 19.54000 1.000 11.81919 337 GLU A O 1
ATOM 1157 N N . ILE A 1 168 ? 19.92400 5.79100 18.73000 1.000 10.59886 338 ILE A N 1
ATOM 1158 C CA . ILE A 1 168 ? 20.17200 4.65300 17.83700 1.000 10.72013 338 ILE A CA 1
ATOM 1159 C C . ILE A 1 168 ? 21.25400 4.98700 16.80900 1.000 12.04514 338 ILE A C 1
ATOM 1160 O O . ILE A 1 168 ? 22.04800 4.11300 16.43800 1.000 17.70277 338 ILE A O 1
ATOM 1165 N N . TYR A 1 169 ? 21.32200 6.23400 16.32700 1.000 14.52631 339 TYR A N 1
ATOM 1166 C CA . TYR A 1 169 ? 22.40200 6.57500 15.39800 1.000 13.59526 339 TYR A CA 1
ATOM 1167 C C . TYR A 1 169 ? 23.74700 6.61200 16.11000 1.000 14.23606 339 TYR A C 1
ATOM 1168 O O . TYR A 1 169 ? 24.74700 6.14700 15.55700 1.000 14.69571 339 TYR A O 1
ATOM 1177 N N . GLN A 1 170 ? 23.78300 7.10000 17.35900 1.000 13.66871 340 GLN A N 1
ATOM 1178 C CA . GLN A 1 170 ? 25.00600 7.02300 18.15600 1.000 15.23146 340 GLN A CA 1
ATOM 1179 C C . GLN A 1 170 ? 25.47300 5.58600 18.32200 1.000 15.30652 340 GLN A C 1
ATOM 1180 O O . GLN A 1 170 ? 26.66500 5.28400 18.17200 1.000 20.03921 340 GLN A O 1
ATOM 1186 N N . TYR A 1 171 ? 24.55000 4.68300 18.68000 1.000 12.07074 341 TYR A N 1
ATOM 1187 C CA . TYR A 1 171 ? 24.95100 3.33000 19.04100 1.000 13.24116 341 TYR A CA 1
ATOM 1188 C C . TYR A 1 171 ? 25.40400 2.52700 17.82200 1.000 16.31610 341 TYR A C 1
ATOM 1189 O O . TYR A 1 171 ? 26.21000 1.60500 17.96700 1.000 15.98315 341 TYR A O 1
ATOM 1198 N N . ILE A 1 172 ? 24.88500 2.85100 16.63300 1.000 13.95192 342 ILE A N 1
ATOM 1199 C CA . ILE A 1 172 ? 25.41100 2.29200 15.38500 1.000 15.36471 342 ILE A CA 1
ATOM 1200 C C . ILE A 1 172 ? 26.81400 2.82700 15.09800 1.000 17.06446 342 ILE A C 1
ATOM 1201 O O . ILE A 1 172 ? 27.72600 2.07200 14.72800 1.000 16.38814 342 ILE A O 1
ATOM 1206 N N . ASN A 1 173 ? 26.99500 4.14700 15.22000 1.000 19.02302 343 ASN A N 1
ATOM 1207 C CA . ASN A 1 173 ? 28.32400 4.72700 15.06300 1.000 18.60094 343 ASN A CA 1
ATOM 1208 C C . ASN A 1 173 ? 29.32900 4.05000 15.98100 1.000 20.75065 343 ASN A C 1
ATOM 1209 O O . ASN A 1 173 ? 30.48300 3.83500 15.59600 1.000 21.60504 343 ASN A O 1
ATOM 1214 N N . GLN A 1 174 ? 28.92900 3.74400 17.19900 1.000 16.81435 344 GLN A N 1
ATOM 1215 C CA . GLN A 1 174 ? 29.81900 3.09200 18.14700 1.000 18.49443 344 GLN A CA 1
ATOM 1216 C C . GLN A 1 174 ? 30.17500 1.68300 17.71800 1.000 20.71871 344 GLN A C 1
ATOM 1217 O O . GLN A 1 174 ? 31.24200 1.18900 17.99200 1.000 18.59669 344 GLN A O 1
ATOM 1223 N N . LEU A 1 175 ? 29.19500 1.01500 17.13700 1.000 17.80186 345 LEU A N 1
ATOM 1224 C CA . LEU A 1 175 ? 29.38800 -0.33800 16.67500 1.000 17.25658 345 LEU A CA 1
ATOM 1225 C C . LEU A 1 175 ? 30.40900 -0.41900 15.55600 1.000 18.43247 345 LEU A C 1
ATOM 1226 O O . LEU A 1 175 ? 31.13700 -1.35200 15.48600 1.000 19.52359 345 LEU A O 1
ATOM 1231 N N . CYS A 1 176 ? 30.40400 0.54700 14.65600 1.000 18.94896 346 CYS A N 1
ATOM 1232 C CA . CYS A 1 176 ? 31.32100 0.51500 13.54400 1.000 20.95181 346 CYS A CA 1
ATOM 1233 C C . CYS A 1 176 ? 31.84200 1.89100 13.22400 1.000 21.38669 346 CYS A C 1
ATOM 1234 O O . CYS A 1 176 ? 31.40500 2.49600 12.28800 1.000 20.29642 346 CYS A O 1
ATOM 1237 N N . PRO A 1 177 ? 32.85700 2.35900 14.07300 1.000 25.10206 347 PRO A N 1
ATOM 1238 C CA . PRO A 1 177 ? 33.17500 3.77200 13.87300 1.000 22.84346 347 PRO A CA 1
ATOM 1239 C C . PRO A 1 177 ? 33.70800 4.00800 12.46500 1.000 29.08029 347 PRO A C 1
ATOM 1240 O O . PRO A 1 177 ? 34.41500 3.19500 11.95200 1.000 29.38092 347 PRO A O 1
ATOM 1244 N N . ASN A 1 178 ? 33.29600 5.08000 11.82200 1.000 28.28085 348 ASN A N 1
ATOM 1245 C CA . ASN A 1 178 ? 33.85200 5.45000 10.53400 1.000 32.19044 348 ASN A CA 1
ATOM 1246 C C . ASN A 1 178 ? 33.42800 4.54900 9.37600 1.000 33.83485 348 ASN A C 1
ATOM 1247 O O . ASN A 1 178 ? 33.89200 4.70500 8.27300 1.000 37.94740 348 ASN A O 1
ATOM 1252 N N . GLY A 1 179 ? 32.48400 3.66400 9.61500 1.000 25.94646 349 GLY A N 1
ATOM 1253 C CA . GLY A 1 179 ? 32.02900 2.77000 8.57700 1.000 23.29178 349 GLY A CA 1
ATOM 1254 C C . GLY A 1 179 ? 31.04100 3.48700 7.70400 1.000 24.55318 349 GLY A C 1
ATOM 1255 O O . GLY A 1 179 ? 30.88400 4.68800 7.80300 1.000 21.02592 349 GLY A O 1
ATOM 1256 N N . ASN A 1 180 ? 30.43500 2.71700 6.81400 1.000 22.50550 350 ASN A N 1
ATOM 1257 C CA . ASN A 1 180 ? 29.36300 3.15400 5.96200 1.000 21.08258 350 ASN A CA 1
ATOM 1258 C C . ASN A 1 180 ? 28.03600 2.48800 6.31400 1.000 21.32632 350 ASN A C 1
ATOM 1259 O O . ASN A 1 180 ? 27.96900 1.28200 6.41700 1.000 17.17533 350 ASN A O 1
ATOM 1264 N N . TYR A 1 181 ? 27.00100 3.30800 6.49600 1.000 21.75437 351 TYR A N 1
ATOM 1265 C CA . TYR A 1 181 ? 25.68200 2.85100 6.91200 1.000 17.74850 351 TYR A CA 1
ATOM 1266 C C . TYR A 1 181 ? 24.61000 3.28500 5.92100 1.000 16.36188 351 TYR A C 1
ATOM 1267 O O . TYR A 1 181 ? 24.70400 4.34100 5.29100 1.000 15.83879 351 TYR A O 1
ATOM 1276 N N . LEU A 1 182 ? 23.57800 2.47200 5.80500 1.000 14.80800 352 LEU A N 1
ATOM 1277 C CA . LEU A 1 182 ? 22.40900 2.78400 5.00500 1.000 14.84843 352 LEU A CA 1
ATOM 1278 C C . LEU A 1 182 ? 21.14000 2.65300 5.82200 1.000 17.59008 352 LEU A C 1
ATOM 1279 O O . LEU A 1 182 ? 20.97600 1.67800 6.50100 1.000 14.88891 352 LEU A O 1
ATOM 1284 N N . GLU A 1 183 ? 20.24300 3.62700 5.71000 1.000 15.00788 353 GLU A N 1
ATOM 1285 C CA . GLU A 1 183 ? 18.93400 3.53000 6.32500 1.000 16.40278 353 GLU A CA 1
ATOM 1286 C C . GLU A 1 183 ? 17.85400 3.52400 5.26600 1.000 19.19066 353 GLU A C 1
ATOM 1287 O O . GLU A 1 183 ? 17.93600 4.23500 4.30800 1.000 21.36258 353 GLU A O 1
ATOM 1293 N N . ILE A 1 184 ? 16.85700 2.68400 5.46500 1.000 16.84481 354 ILE A N 1
ATOM 1294 C CA . ILE A 1 184 ? 15.77800 2.56500 4.52700 1.000 21.08402 354 ILE A CA 1
ATOM 1295 C C . ILE A 1 184 ? 14.47400 2.87600 5.24400 1.000 21.14452 354 ILE A C 1
ATOM 1296 O O . ILE A 1 184 ? 14.23200 2.34200 6.29300 1.000 16.88603 354 ILE A O 1
ATOM 1301 N N . PHE A 1 185 ? 13.65300 3.72700 4.64700 1.000 16.75145 355 PHE A N 1
ATOM 1302 C CA . PHE A 1 185 ? 12.35500 4.07400 5.20500 1.000 22.57425 355 PHE A CA 1
ATOM 1303 C C . PHE A 1 185 ? 12.34200 4.87800 6.52500 1.000 19.96901 355 PHE A C 1
ATOM 1304 O O . PHE A 1 185 ? 11.40300 4.77800 7.29500 1.000 20.54687 355 PHE A O 1
ATOM 1312 N N . ALA A 1 186 ? 13.34900 5.70600 6.73700 1.000 20.21341 356 ALA A N 1
ATOM 1313 C CA . ALA A 1 186 ? 13.41600 6.45200 7.96800 1.000 18.04022 356 ALA A CA 1
ATOM 1314 C C . ALA A 1 186 ? 12.14700 7.23300 8.20100 1.000 19.98352 356 ALA A C 1
ATOM 1315 O O . ALA A 1 186 ? 11.72400 7.98700 7.37400 1.000 21.89057 356 ALA A O 1
ATOM 1317 N N . ARG A 1 187 ? 11.60600 7.06500 9.39300 1.000 16.83815 357 ARG A N 1
ATOM 1318 C CA . ARG A 1 187 ? 10.42400 7.74800 9.83000 1.000 18.65236 357 ARG A CA 1
ATOM 1319 C C . ARG A 1 187 ? 10.71200 9.23400 9.93200 1.000 20.53325 357 ARG A C 1
ATOM 1320 O O . ARG A 1 187 ? 11.81600 9.63000 10.21000 1.000 21.51094 357 ARG A O 1
ATOM 1328 N N . ARG A 1 188 ? 9.71300 10.04000 9.64100 1.000 18.73052 358 ARG A N 1
ATOM 1329 C CA . ARG A 1 188 ? 9.83900 11.48500 9.65700 1.000 22.74092 358 ARG A CA 1
ATOM 1330 C C . ARG A 1 188 ? 9.71400 12.13600 11.03500 1.000 24.53855 358 ARG A C 1
ATOM 1331 O O . ARG A 1 188 ? 9.17400 11.56100 11.94700 1.000 20.01861 358 ARG A O 1
ATOM 1339 N N . ASN A 1 189 ? 10.18700 13.37000 11.11500 1.000 21.65637 359 ASN A N 1
ATOM 1340 C CA . ASN A 1 189 ? 10.03800 14.18100 12.28600 1.000 23.02517 359 ASN A CA 1
ATOM 1341 C C . ASN A 1 189 ? 8.85500 15.13000 12.10300 1.000 25.55072 359 ASN A C 1
ATOM 1342 O O . ASN A 1 189 ? 8.88600 16.00000 11.27400 1.000 21.68798 359 ASN A O 1
ATOM 1347 N N . ASN A 1 190 ? 7.88100 14.96600 12.98700 1.000 25.21240 360 ASN A N 1
ATOM 1348 C CA . ASN A 1 190 ? 6.56200 15.57300 13.00100 1.000 24.77274 360 ASN A CA 1
ATOM 1349 C C . ASN A 1 190 ? 6.70900 17.06400 13.01200 1.000 23.66735 360 ASN A C 1
ATOM 1350 O O . ASN A 1 190 ? 5.94000 17.77300 12.43500 1.000 27.29401 360 ASN A O 1
ATOM 1355 N N . LEU A 1 191 ? 7.71000 17.53300 13.71600 1.000 24.15030 361 LEU A N 1
ATOM 1356 C CA . LEU A 1 191 ? 7.89900 18.94500 13.97600 1.000 22.17738 361 LEU A CA 1
ATOM 1357 C C . LEU A 1 191 ? 8.09100 19.75400 12.71500 1.000 23.36669 361 LEU A C 1
ATOM 1358 O O . LEU A 1 191 ? 7.83800 20.93000 12.70300 1.000 22.27963 361 LEU A O 1
ATOM 1363 N N . HIS A 1 192 ? 8.64300 19.11600 11.70100 1.000 21.16880 362 HIS A N 1
ATOM 1364 C CA . HIS A 1 192 ? 9.06100 19.78400 10.49200 1.000 20.90749 362 HIS A CA 1
ATOM 1365 C C . HIS A 1 192 ? 8.06800 19.75600 9.34300 1.000 23.49281 362 HIS A C 1
ATOM 1366 O O . HIS A 1 192 ? 8.39500 20.10100 8.24600 1.000 21.05098 362 HIS A O 1
ATOM 1373 N N . ASP A 1 193 ? 6.87000 19.28300 9.61100 1.000 24.45093 363 ASP A N 1
ATOM 1374 C CA . ASP A 1 193 ? 5.82700 19.33000 8.61900 1.000 29.08546 363 ASP A CA 1
ATOM 1375 C C . ASP A 1 193 ? 5.58500 20.82000 8.39000 1.000 28.37236 363 ASP A C 1
ATOM 1376 O O . ASP A 1 193 ? 5.72100 21.59200 9.29000 1.000 30.65540 363 ASP A O 1
ATOM 1381 N N . ASN A 1 194 ? 5.30500 21.22100 7.17500 1.000 31.98309 364 ASN A N 1
ATOM 1382 C CA . ASN A 1 194 ? 5.07300 22.63900 6.91300 1.000 30.14692 364 ASN A CA 1
ATOM 1383 C C . ASN A 1 194 ? 6.33300 23.48000 6.76800 1.000 30.28314 364 ASN A C 1
ATOM 1384 O O . ASN A 1 194 ? 6.26100 24.68300 6.62300 1.000 27.61005 364 ASN A O 1
ATOM 1389 N N . TRP A 1 195 ? 7.47400 22.81800 6.79900 1.000 24.30605 365 TRP A N 1
ATOM 1390 C CA . TRP A 1 195 ? 8.74700 23.45100 6.55700 1.000 25.71756 365 TRP A CA 1
ATOM 1391 C C . TRP A 1 195 ? 9.23400 22.98100 5.20400 1.000 24.03670 365 TRP A C 1
ATOM 1392 O O . TRP A 1 195 ? 9.11100 21.82700 4.88300 1.000 26.53788 365 TRP A O 1
ATOM 1403 N N . VAL A 1 196 ? 9.78300 23.89500 4.43500 1.000 22.15770 366 VAL A N 1
ATOM 1404 C CA . VAL A 1 196 ? 10.59800 23.55500 3.30400 1.000 23.24934 366 VAL A CA 1
ATOM 1405 C C . VAL A 1 196 ? 11.98700 24.10100 3.61400 1.000 24.44128 366 VAL A C 1
ATOM 1406 O O . VAL A 1 196 ? 12.14700 24.95200 4.46400 1.000 26.18399 366 VAL A O 1
ATOM 1410 N N . SER A 1 197 ? 13.00000 23.52600 3.00300 1.000 23.78002 367 SER A N 1
ATOM 1411 C CA . SER A 1 197 ? 14.34900 23.96000 3.25700 1.000 27.20052 367 SER A CA 1
ATOM 1412 C C . SER A 1 197 ? 15.18200 23.86300 2.01000 1.000 32.04628 367 SER A C 1
ATOM 1413 O O . SER A 1 197 ? 15.06200 22.91100 1.28200 1.000 37.74040 367 SER A O 1
ATOM 1416 N N . ILE A 1 198 ? 16.04900 24.82500 1.77300 1.000 27.03009 368 ILE A N 1
ATOM 1417 C CA . ILE A 1 198 ? 17.00400 24.73200 0.69800 1.000 24.58794 368 ILE A CA 1
ATOM 1418 C C . ILE A 1 198 ? 18.34000 25.09500 1.26200 1.000 25.87412 368 ILE A C 1
ATOM 1419 O O . ILE A 1 198 ? 18.43400 25.73600 2.27300 1.000 23.67062 368 ILE A O 1
ATOM 1424 N N . GLY A 1 199 ? 19.38400 24.65500 0.59700 1.000 26.20332 369 GLY A N 1
ATOM 1425 C CA . GLY A 1 199 ? 20.72100 24.93500 1.05700 1.000 28.93598 369 GLY A CA 1
ATOM 1426 C C . GLY A 1 199 ? 21.16300 24.21400 2.31300 1.000 28.75713 369 GLY A C 1
ATOM 1427 O O . GLY A 1 199 ? 22.07600 24.66600 2.93700 1.000 26.42461 369 GLY A O 1
ATOM 1428 N N . ASN A 1 200 ? 20.52700 23.10300 2.65800 1.000 25.32870 370 ASN A N 1
ATOM 1429 C CA . ASN A 1 200 ? 20.93800 22.25700 3.77600 1.000 24.91150 370 ASN A CA 1
ATOM 1430 C C . ASN A 1 200 ? 22.42700 21.96000 3.69000 1.000 31.97083 370 ASN A C 1
ATOM 1431 O O . ASN A 1 200 ? 22.93100 21.57400 2.63100 1.000 26.63262 370 ASN A O 1
ATOM 1436 N N . GLU A 1 201 ? 23.13100 22.14100 4.81000 1.000 25.86178 371 GLU A N 1
ATOM 1437 C CA . GLU A 1 201 ? 24.50500 21.66300 4.90000 1.000 30.80281 371 GLU A CA 1
ATOM 1438 C C . GLU A 1 201 ? 24.53100 20.14900 4.70100 1.000 32.33197 371 GLU A C 1
ATOM 1439 O O . GLU A 1 201 ? 23.73700 19.41700 5.30500 1.000 30.06079 371 GLU A O 1
ATOM 1445 N N . LEU A 1 202 ? 25.43900 19.68300 3.84600 1.000 32.36602 372 LEU A N 1
ATOM 1446 C CA . LEU A 1 202 ? 25.53300 18.25800 3.53800 1.000 38.53555 372 LEU A CA 1
ATOM 1447 C C . LEU A 1 202 ? 26.69000 17.60000 4.28600 1.000 40.53104 372 LEU A C 1
ATOM 1448 O O . LEU A 1 202 ? 27.33800 18.23600 5.12000 1.000 37.64683 372 LEU A O 1
ATOM 1453 N N . THR B 1 14 ? 25.48400 31.39500 -3.81200 1.000 63.09013 184 THR B N 1
ATOM 1454 C CA . THR B 1 14 ? 24.98500 30.03000 -3.92700 1.000 63.39621 184 THR B CA 1
ATOM 1455 C C . THR B 1 14 ? 23.95000 29.96300 -5.04800 1.000 65.01498 184 THR B C 1
ATOM 1456 O O . THR B 1 14 ? 23.12800 30.87000 -5.20200 1.000 62.73842 184 THR B O 1
ATOM 1460 N N . LYS B 1 15 ? 24.00700 28.92600 -5.86400 1.000 68.21824 185 LYS B N 1
ATOM 1461 C CA . LYS B 1 15 ? 23.02800 28.78200 -6.91900 1.000 68.49084 185 LYS B CA 1
ATOM 1462 C C . LYS B 1 15 ? 21.90800 27.90900 -6.38500 1.000 66.05737 185 LYS B C 1
ATOM 1463 O O . LYS B 1 15 ? 22.11400 26.77500 -6.00500 1.000 65.70062 185 LYS B O 1
ATOM 1469 N N . LEU B 1 16 ? 20.72100 28.47800 -6.33600 1.000 64.47034 186 LEU B N 1
ATOM 1470 C CA . LEU B 1 16 ? 19.56800 27.82700 -5.78300 1.000 59.72294 186 LEU B CA 1
ATOM 1471 C C . LEU B 1 16 ? 18.44300 28.33000 -6.63600 1.000 57.47197 186 LEU B C 1
ATOM 1472 O O . LEU B 1 16 ? 18.54700 29.41200 -7.19500 1.000 53.63659 186 LEU B O 1
ATOM 1477 N N . ASN B 1 17 ? 17.36500 27.56900 -6.73300 1.000 56.71942 187 ASN B N 1
ATOM 1478 C CA . ASN B 1 17 ? 16.21100 28.08000 -7.43000 1.000 58.38189 187 ASN B CA 1
ATOM 1479 C C . ASN B 1 17 ? 15.03200 28.20400 -6.52600 1.000 53.72493 187 ASN B C 1
ATOM 1480 O O . ASN B 1 17 ? 14.19800 27.32200 -6.42700 1.000 57.18928 187 ASN B O 1
ATOM 1485 N N . PHE B 1 18 ? 14.96800 29.36300 -5.90900 1.000 50.56364 188 PHE B N 1
ATOM 1486 C CA . PHE B 1 18 ? 13.88400 29.75300 -5.06400 1.000 50.11508 188 PHE B CA 1
ATOM 1487 C C . PHE B 1 18 ? 12.58200 29.82600 -5.85800 1.000 53.76381 188 PHE B C 1
ATOM 1488 O O . PHE B 1 18 ? 11.51400 29.49500 -5.36600 1.000 50.53850 188 PHE B O 1
ATOM 1496 N N . GLN B 1 19 ? 12.69100 30.26400 -7.10700 1.000 56.00778 189 GLN B N 1
ATOM 1497 C CA . GLN B 1 19 ? 11.52800 30.56700 -7.93100 1.000 54.99550 189 GLN B CA 1
ATOM 1498 C C . GLN B 1 19 ? 10.67500 29.33800 -8.04100 1.000 53.27266 189 GLN B C 1
ATOM 1499 O O . GLN B 1 19 ? 9.47200 29.43500 -8.10600 1.000 55.99389 189 GLN B O 1
ATOM 1505 N N . ALA B 1 20 ? 11.30000 28.18100 -8.10200 1.000 48.45715 190 ALA B N 1
ATOM 1506 C CA . ALA B 1 20 ? 10.55400 26.96000 -7.98100 1.000 48.62033 190 ALA B CA 1
ATOM 1507 C C . ALA B 1 20 ? 9.93800 26.92500 -6.60400 1.000 51.78397 190 ALA B C 1
ATOM 1508 O O . ALA B 1 20 ? 8.82000 26.44700 -6.43900 1.000 52.48284 190 ALA B O 1
ATOM 1510 N N . LEU B 1 21 ? 10.68000 27.37600 -5.60400 1.000 47.63911 191 LEU B N 1
ATOM 1511 C CA . LEU B 1 21 ? 10.08700 27.46800 -4.28600 1.000 51.76188 191 LEU B CA 1
ATOM 1512 C C . LEU B 1 21 ? 8.97300 28.48200 -4.32300 1.000 50.31761 191 LEU B C 1
ATOM 1513 O O . LEU B 1 21 ? 7.93900 28.22200 -3.78700 1.000 48.93875 191 LEU B O 1
ATOM 1518 N N . ILE B 1 22 ? 9.18100 29.62300 -4.98100 1.000 49.43617 192 ILE B N 1
ATOM 1519 C CA . ILE B 1 22 ? 8.17400 30.68300 -4.95400 1.000 50.96163 192 ILE B CA 1
ATOM 1520 C C . ILE B 1 22 ? 6.92500 30.25100 -5.71900 1.000 49.25317 192 ILE B C 1
ATOM 1521 O O . ILE B 1 22 ? 5.81300 30.26600 -5.17800 1.000 47.30414 192 ILE B O 1
ATOM 1526 N N . ASP B 1 23 ? 7.09800 29.74100 -6.94100 1.000 51.05314 193 ASP B N 1
ATOM 1527 C CA . ASP B 1 23 ? 5.96400 29.23600 -7.73300 1.000 51.34096 193 ASP B CA 1
ATOM 1528 C C . ASP B 1 23 ? 5.34900 28.09400 -7.04200 1.000 50.10293 193 ASP B C 1
ATOM 1529 O O . ASP B 1 23 ? 4.14800 27.96500 -6.90400 1.000 51.22715 193 ASP B O 1
ATOM 1534 N N . ALA B 1 24 ? 6.21100 27.22900 -6.59600 1.000 47.46990 194 ALA B N 1
ATOM 1535 C CA . ALA B 1 24 ? 5.67900 26.06200 -5.89600 1.000 49.07079 194 ALA B CA 1
ATOM 1536 C C . ALA B 1 24 ? 4.90900 26.47900 -4.65400 1.000 51.62939 194 ALA B C 1
ATOM 1537 O O . ALA B 1 24 ? 3.86800 25.89700 -4.33500 1.000 53.07072 194 ALA B O 1
ATOM 1539 N N . GLN B 1 25 ? 5.39800 27.48800 -3.93500 1.000 45.91073 195 GLN B N 1
ATOM 1540 C CA . GLN B 1 25 ? 4.71200 27.86500 -2.70900 1.000 44.25526 195 GLN B CA 1
ATOM 1541 C C . GLN B 1 25 ? 3.47300 28.70000 -2.97900 1.000 45.73288 195 GLN B C 1
ATOM 1542 O O . GLN B 1 25 ? 2.49900 28.61900 -2.22100 1.000 44.82713 195 GLN B O 1
ATOM 1548 N N . MET B 1 26 ? 3.48800 29.50600 -4.04100 1.000 44.74666 196 MET B N 1
ATOM 1549 C CA . MET B 1 26 ? 2.27800 30.20900 -4.44400 1.000 44.41240 196 MET B CA 1
ATOM 1550 C C . MET B 1 26 ? 1.18500 29.22500 -4.84000 1.000 49.81395 196 MET B C 1
ATOM 1551 O O . MET B 1 26 ? 0.00900 29.42900 -4.51300 1.000 51.37462 196 MET B O 1
ATOM 1556 N N . ARG B 1 27 ? 1.56100 28.14900 -5.54300 1.000 50.99481 197 ARG B N 1
ATOM 1557 C CA . ARG B 1 27 ? 0.61600 27.09700 -5.91000 1.000 52.87779 197 ARG B CA 1
ATOM 1558 C C . ARG B 1 27 ? -0.21500 26.64500 -4.71800 1.000 55.57128 197 ARG B C 1
ATOM 1559 O O . ARG B 1 27 ? -1.43800 26.49300 -4.81900 1.000 55.41408 197 ARG B O 1
ATOM 1567 N N . HIS B 1 28 ? 0.43400 26.44800 -3.57200 1.000 56.97529 198 HIS B N 1
ATOM 1568 C CA . HIS B 1 28 ? -0.10100 25.62000 -2.50200 1.000 54.60902 198 HIS B CA 1
ATOM 1569 C C . HIS B 1 28 ? -0.86300 26.39400 -1.43700 1.000 53.40192 198 HIS B C 1
ATOM 1570 O O . HIS B 1 28 ? -1.75400 25.82600 -0.79600 1.000 52.73738 198 HIS B O 1
ATOM 1577 N N . ALA B 1 29 ? -0.55300 27.67000 -1.23600 1.000 47.10789 199 ALA B N 1
ATOM 1578 C CA . ALA B 1 29 ? -1.32800 28.50200 -0.33000 1.000 51.70599 199 ALA B CA 1
ATOM 1579 C C . ALA B 1 29 ? -1.82800 29.78800 -0.96400 1.000 48.71343 199 ALA B C 1
ATOM 1580 O O . ALA B 1 29 ? -2.59800 30.51100 -0.31900 1.000 52.01771 199 ALA B O 1
ATOM 1582 N N . GLY B 1 30 ? -1.43400 30.09200 -2.19600 1.000 50.17040 200 GLY B N 1
ATOM 1583 C CA . GLY B 1 30 ? -1.78700 31.36000 -2.79200 1.000 48.28374 200 GLY B CA 1
ATOM 1584 C C . GLY B 1 30 ? -1.05200 32.54700 -2.22300 1.000 48.91193 200 GLY B C 1
ATOM 1585 O O . GLY B 1 30 ? -1.30300 33.67900 -2.65600 1.000 44.45600 200 GLY B O 1
ATOM 1586 N N . LYS B 1 31 ? -0.15300 32.34200 -1.26800 1.000 47.23956 201 LYS B N 1
ATOM 1587 C CA . LYS B 1 31 ? 0.62800 33.43800 -0.72200 1.000 48.12285 201 LYS B CA 1
ATOM 1588 C C . LYS B 1 31 ? 1.97100 32.90800 -0.24600 1.000 45.66496 201 LYS B C 1
ATOM 1589 O O . LYS B 1 31 ? 2.21200 31.70000 -0.22900 1.000 42.56546 201 LYS B O 1
ATOM 1595 N N . MET B 1 32 ? 2.83400 33.83600 0.16100 1.000 42.23557 202 MET B N 1
ATOM 1596 C CA . MET B 1 32 ? 4.23600 33.58600 0.45900 1.000 41.11316 202 MET B CA 1
ATOM 1597 C C . MET B 1 32 ? 4.41000 33.06700 1.89000 1.000 33.28574 202 MET B C 1
ATOM 1598 O O . MET B 1 32 ? 3.44200 32.75900 2.59000 1.000 31.93187 202 MET B O 1
ATOM 1603 N N . PHE B 1 33 ? 5.65800 32.99900 2.35100 1.000 27.58810 203 PHE B N 1
ATOM 1604 C CA . PHE B 1 33 ? 5.96100 32.29300 3.58700 1.000 27.16309 203 PHE B CA 1
ATOM 1605 C C . PHE B 1 33 ? 5.61700 33.13500 4.81200 1.000 26.28986 203 PHE B C 1
ATOM 1606 O O . PHE B 1 33 ? 5.79800 34.35900 4.81500 1.000 28.62180 203 PHE B O 1
ATOM 1614 N N . ASP B 1 34 ? 5.08800 32.45900 5.84600 1.000 27.17330 204 ASP B N 1
ATOM 1615 C CA . ASP B 1 34 ? 4.77800 33.09000 7.13000 1.000 29.08876 204 ASP B CA 1
ATOM 1616 C C . ASP B 1 34 ? 6.03700 33.37500 7.94600 1.000 22.21096 204 ASP B C 1
ATOM 1617 O O . ASP B 1 34 ? 6.16800 34.44800 8.54800 1.000 24.56073 204 ASP B O 1
ATOM 1622 N N . VAL B 1 35 ? 6.95800 32.41800 8.01000 1.000 22.08979 205 VAL B N 1
ATOM 1623 C CA . VAL B 1 35 ? 8.20300 32.56400 8.75500 1.000 18.52157 205 VAL B CA 1
ATOM 1624 C C . VAL B 1 35 ? 9.34400 32.09000 7.87400 1.000 18.25359 205 VAL B C 1
ATOM 1625 O O . VAL B 1 35 ? 9.24100 31.04100 7.22700 1.000 20.98417 205 VAL B O 1
ATOM 1629 N N . ILE B 1 36 ? 10.42800 32.85200 7.84300 1.000 15.74477 206 ILE B N 1
ATOM 1630 C CA . ILE B 1 36 ? 11.67400 32.41000 7.22500 1.000 16.10343 206 ILE B CA 1
ATOM 1631 C C . ILE B 1 36 ? 12.72200 32.27200 8.31900 1.000 17.76925 206 ILE B C 1
ATOM 1632 O O . ILE B 1 36 ? 12.84400 33.15300 9.18200 1.000 17.55045 206 ILE B O 1
ATOM 1637 N N . MET B 1 37 ? 13.45900 31.17600 8.29300 1.000 18.60541 207 MET B N 1
ATOM 1638 C CA . MET B 1 37 ? 14.60500 31.02300 9.15800 1.000 16.07117 207 MET B CA 1
ATOM 1639 C C . MET B 1 37 ? 15.86400 30.80200 8.36800 1.000 15.85417 207 MET B C 1
ATOM 1640 O O . MET B 1 37 ? 15.89100 29.97900 7.50700 1.000 18.33902 207 MET B O 1
ATOM 1645 N N . MET B 1 38 ? 16.91000 31.54800 8.69800 1.000 17.44719 208 MET B N 1
ATOM 1646 C CA . MET B 1 38 ? 18.20700 31.39400 8.05400 1.000 15.66841 208 MET B CA 1
ATOM 1647 C C . MET B 1 38 ? 19.28000 30.97900 9.04000 1.000 15.99748 208 MET B C 1
ATOM 1648 O O . MET B 1 38 ? 19.34600 31.50000 10.12800 1.000 14.37661 208 MET B O 1
ATOM 1653 N N . ASP B 1 39 ? 20.12800 30.05300 8.61200 1.000 15.61849 209 ASP B N 1
ATOM 1654 C CA . ASP B 1 39 ? 21.20200 29.54300 9.44700 1.000 17.10587 209 ASP B CA 1
ATOM 1655 C C . ASP B 1 39 ? 22.45200 29.73700 8.62400 1.000 16.56625 209 ASP B C 1
ATOM 1656 O O . ASP B 1 39 ? 23.05900 28.82000 8.19600 1.000 18.07389 209 ASP B O 1
ATOM 1661 N N . PRO B 1 40 ? 22.83300 31.08300 8.47200 1.000 17.04690 210 PRO B N 1
ATOM 1662 C CA . PRO B 1 40 ? 23.87600 31.29200 7.46600 1.000 18.49564 210 PRO B CA 1
ATOM 1663 C C . PRO B 1 40 ? 25.20200 30.65500 7.76600 1.000 21.41887 210 PRO B C 1
ATOM 1664 O O . PRO B 1 40 ? 25.58500 30.53000 8.90400 1.000 20.62386 210 PRO B O 1
ATOM 1668 N N . PRO B 1 41 ? 25.91200 30.25400 6.62100 1.000 20.11566 211 PRO B N 1
ATOM 1669 C CA . PRO B 1 41 ? 27.25400 29.76600 6.92100 1.000 21.45919 211 PRO B CA 1
ATOM 1670 C C . PRO B 1 41 ? 28.29700 30.87900 6.98000 1.000 24.98758 211 PRO B C 1
ATOM 1671 O O . PRO B 1 41 ? 28.98900 31.11800 6.04300 1.000 27.34040 211 PRO B O 1
ATOM 1675 N N . TRP B 1 42 ? 28.45500 31.49200 8.12700 1.000 26.21903 212 TRP B N 1
ATOM 1676 C CA . TRP B 1 42 ? 29.31400 32.64900 8.27400 1.000 25.41083 212 TRP B CA 1
ATOM 1677 C C . TRP B 1 42 ? 30.79100 32.24600 8.09000 1.000 33.25829 212 TRP B C 1
ATOM 1678 O O . TRP B 1 42 ? 31.07800 31.08700 8.04000 1.000 30.70278 212 TRP B O 1
ATOM 1689 N N . GLN B 1 43 ? 31.69100 33.22000 7.92500 1.000 31.45186 213 GLN B N 1
ATOM 1690 C CA . GLN B 1 43 ? 33.12500 32.98400 7.74500 1.000 34.53266 213 GLN B CA 1
ATOM 1691 C C . GLN B 1 43 ? 33.93400 33.31600 8.99800 1.000 39.91736 213 GLN B C 1
ATOM 1692 O O . GLN B 1 43 ? 35.15900 33.48200 8.93400 1.000 45.25433 213 GLN B O 1
ATOM 1698 N N . SER B 1 59 ? 31.34800 27.97900 3.49800 1.000 36.00631 229 SER B N 1
ATOM 1699 C CA . SER B 1 59 ? 31.26100 29.34300 4.00500 1.000 31.46953 229 SER B CA 1
ATOM 1700 C C . SER B 1 59 ? 30.75400 30.29700 2.93300 1.000 37.26622 229 SER B C 1
ATOM 1701 O O . SER B 1 59 ? 31.02300 30.10000 1.74600 1.000 38.47936 229 SER B O 1
ATOM 1704 N N . LEU B 1 60 ? 30.02300 31.33200 3.35200 1.000 27.99869 230 LEU B N 1
ATOM 1705 C CA . LEU B 1 60 ? 29.52400 32.35900 2.45300 1.000 28.76866 230 LEU B CA 1
ATOM 1706 C C . LEU B 1 60 ? 29.88300 33.72600 3.00600 1.000 32.83088 230 LEU B C 1
ATOM 1707 O O . LEU B 1 60 ? 29.72600 33.98100 4.20500 1.000 31.67787 230 LEU B O 1
ATOM 1712 N N . SER B 1 61 ? 30.34100 34.61000 2.12200 1.000 28.30381 231 SER B N 1
ATOM 1713 C CA . SER B 1 61 ? 30.63600 35.97400 2.52300 1.000 30.36212 231 SER B CA 1
ATOM 1714 C C . SER B 1 61 ? 29.36700 36.69700 2.97500 1.000 27.90984 231 SER B C 1
ATOM 1715 O O . SER B 1 61 ? 28.23600 36.31200 2.65000 1.000 28.50289 231 SER B O 1
ATOM 1718 N N . ASP B 1 62 ? 29.56100 37.75800 3.75100 1.000 29.49476 232 ASP B N 1
ATOM 1719 C CA . ASP B 1 62 ? 28.41300 38.53400 4.19700 1.000 28.15877 232 ASP B CA 1
ATOM 1720 C C . ASP B 1 62 ? 27.65900 39.13500 3.01700 1.000 29.10697 232 ASP B C 1
ATOM 1721 O O . ASP B 1 62 ? 26.43200 39.27800 3.07300 1.000 24.74083 232 ASP B O 1
ATOM 1726 N N . GLU B 1 63 ? 28.36300 39.47200 1.93400 1.000 29.69188 233 GLU B N 1
ATOM 1727 C CA . GLU B 1 63 ? 27.68300 40.00500 0.75400 1.000 29.47663 233 GLU B CA 1
ATOM 1728 C C . GLU B 1 63 ? 26.80400 38.94200 0.10800 1.000 24.87600 233 GLU B C 1
ATOM 1729 O O . GLU B 1 63 ? 25.64600 39.20400 -0.24600 1.000 23.21292 233 GLU B O 1
ATOM 1735 N N . LYS B 1 64 ? 27.35200 37.74000 -0.07400 1.000 18.98111 234 LYS B N 1
ATOM 1736 C CA . LYS B 1 64 ? 26.56900 36.63400 -0.62700 1.000 24.02327 234 LYS B CA 1
ATOM 1737 C C . LYS B 1 64 ? 25.30300 36.39100 0.18400 1.000 24.06225 234 LYS B C 1
ATOM 1738 O O . LYS B 1 64 ? 24.21400 36.21100 -0.37700 1.000 25.52458 234 LYS B O 1
ATOM 1744 N N . ILE B 1 65 ? 25.43200 36.36500 1.51200 1.000 27.53626 235 ILE B N 1
ATOM 1745 C CA . ILE B 1 65 ? 24.27400 36.11800 2.36600 1.000 21.85553 235 ILE B CA 1
ATOM 1746 C C . ILE B 1 65 ? 23.27600 37.25800 2.25100 1.000 22.91129 235 ILE B C 1
ATOM 1747 O O . ILE B 1 65 ? 22.06000 37.03200 2.19800 1.000 23.27684 235 ILE B O 1
ATOM 1752 N N . GLN B 1 66 ? 23.76800 38.49900 2.19800 1.000 22.49317 236 GLN B N 1
ATOM 1753 C CA . GLN B 1 66 ? 22.85900 39.62800 2.05100 1.000 26.69280 236 GLN B CA 1
ATOM 1754 C C . GLN B 1 66 ? 22.07100 39.54300 0.75000 1.000 27.34959 236 GLN B C 1
ATOM 1755 O O . GLN B 1 66 ? 20.90600 39.96400 0.70200 1.000 24.68496 236 GLN B O 1
ATOM 1761 N N . ASN B 1 67 ? 22.67000 38.96700 -0.29900 1.000 26.66699 237 ASN B N 1
ATOM 1762 C CA . ASN B 1 67 ? 22.05000 38.87000 -1.61600 1.000 24.88958 237 ASN B CA 1
ATOM 1763 C C . ASN B 1 67 ? 20.98900 37.77600 -1.72000 1.000 30.02190 237 ASN B C 1
ATOM 1764 O O . ASN B 1 67 ? 20.42300 37.58300 -2.80100 1.000 26.57256 237 ASN B O 1
ATOM 1769 N N . MET B 1 68 ? 20.69700 37.04600 -0.66000 1.000 26.66312 238 MET B N 1
ATOM 1770 C CA . MET B 1 68 ? 19.58000 36.12600 -0.74700 1.000 26.53574 238 MET B CA 1
ATOM 1771 C C . MET B 1 68 ? 18.30700 36.92200 -1.05000 1.000 27.99733 238 MET B C 1
ATOM 1772 O O . MET B 1 68 ? 18.05300 37.94800 -0.40600 1.000 26.51994 238 MET B O 1
ATOM 1777 N N . PRO B 1 69 ? 17.52500 36.53100 -2.05800 1.000 32.50645 239 PRO B N 1
ATOM 1778 C CA . PRO B 1 69 ? 16.31100 37.29300 -2.37400 1.000 31.25176 239 PRO B CA 1
ATOM 1779 C C . PRO B 1 69 ? 15.20600 37.06200 -1.36100 1.000 31.54137 239 PRO B C 1
ATOM 1780 O O . PRO B 1 69 ? 14.21900 36.37400 -1.64100 1.000 31.23661 239 PRO B O 1
ATOM 1784 N N . ILE B 1 70 ? 15.36000 37.65400 -0.17800 1.000 30.47315 240 ILE B N 1
ATOM 1785 C CA . ILE B 1 70 ? 14.39200 37.44400 0.89200 1.000 27.15727 240 ILE B CA 1
ATOM 1786 C C . ILE B 1 70 ? 13.11800 38.24900 0.64700 1.000 28.86241 240 ILE B C 1
ATOM 1787 O O . ILE B 1 70 ? 12.01700 37.78100 0.97300 1.000 27.31038 240 ILE B O 1
ATOM 1792 N N . GLN B 1 71 ? 13.23300 39.44900 0.05100 1.000 26.63963 241 GLN B N 1
ATOM 1793 C CA . GLN B 1 71 ? 12.04100 40.26100 -0.20300 1.000 31.69457 241 GLN B CA 1
ATOM 1794 C C . GLN B 1 71 ? 11.05900 39.53600 -1.11200 1.000 29.30016 241 GLN B C 1
ATOM 1795 O O . GLN B 1 71 ? 9.85000 39.79100 -1.05600 1.000 34.51310 241 GLN B O 1
ATOM 1801 N N . SER B 1 72 ? 11.54700 38.65500 -1.94700 1.000 28.46543 242 SER B N 1
ATOM 1802 C CA . SER B 1 72 ? 10.65300 37.89400 -2.78200 1.000 33.38472 242 SER B CA 1
ATOM 1803 C C . SER B 1 72 ? 10.06900 36.65800 -2.10600 1.000 36.43912 242 SER B C 1
ATOM 1804 O O . SER B 1 72 ? 9.05300 36.14300 -2.53300 1.000 37.31821 242 SER B O 1
ATOM 1807 N N . LEU B 1 73 ? 10.73600 36.17100 -1.06900 1.000 29.51933 243 LEU B N 1
ATOM 1808 C CA . LEU B 1 73 ? 10.28700 34.97200 -0.37000 1.000 30.60537 243 LEU B CA 1
ATOM 1809 C C . LEU B 1 73 ? 9.26300 35.22900 0.72600 1.000 31.00912 243 LEU B C 1
ATOM 1810 O O . LEU B 1 73 ? 8.70300 34.31100 1.27000 1.000 27.44710 243 LEU B O 1
ATOM 1815 N N . GLN B 1 74 ? 9.07500 36.48800 1.08500 1.000 32.38047 244 GLN B N 1
ATOM 1816 C CA . GLN B 1 74 ? 8.12600 36.81000 2.12300 1.000 35.13381 244 GLN B CA 1
ATOM 1817 C C . GLN B 1 74 ? 7.57200 38.20800 1.99000 1.000 33.49712 244 GLN B C 1
ATOM 1818 O O . GLN B 1 74 ? 8.29800 39.11400 1.71500 1.000 29.63402 244 GLN B O 1
ATOM 1824 N N . GLN B 1 75 ? 6.28200 38.35200 2.24200 1.000 33.36138 245 GLN B N 1
ATOM 1825 C CA . GLN B 1 75 ? 5.60500 39.63300 2.20600 1.000 38.02506 245 GLN B CA 1
ATOM 1826 C C . GLN B 1 75 ? 5.08900 40.06200 3.54700 1.000 34.39202 245 GLN B C 1
ATOM 1827 O O . GLN B 1 75 ? 5.01300 41.23100 3.84900 1.000 34.39915 245 GLN B O 1
ATOM 1833 N N . ASP B 1 76 ? 4.66900 39.09200 4.32800 1.000 33.39761 246 ASP B N 1
ATOM 1834 C CA . ASP B 1 76 ? 4.14400 39.36600 5.64600 1.000 31.67422 246 ASP B CA 1
ATOM 1835 C C . ASP B 1 76 ? 4.62400 38.27000 6.59100 1.000 32.03580 246 ASP B C 1
ATOM 1836 O O . ASP B 1 76 ? 4.53600 37.09900 6.24400 1.000 31.63728 246 ASP B O 1
ATOM 1841 N N . GLY B 1 77 ? 5.11100 38.63700 7.76700 1.000 26.86360 247 GLY B N 1
ATOM 1842 C CA . GLY B 1 77 ? 5.60300 37.63800 8.70200 1.000 23.45059 247 GLY B CA 1
ATOM 1843 C C . GLY B 1 77 ? 6.96300 37.92500 9.30800 1.000 25.26791 247 GLY B C 1
ATOM 1844 O O . GLY B 1 77 ? 7.40900 39.04700 9.34200 1.000 23.11064 247 GLY B O 1
ATOM 1845 N N . PHE B 1 78 ? 7.61500 36.86600 9.76400 1.000 21.33750 248 PHE B N 1
ATOM 1846 C CA . PHE B 1 78 ? 8.80900 36.97300 10.58500 1.000 22.24957 248 PHE B CA 1
ATOM 1847 C C . PHE B 1 78 ? 10.01100 36.38200 9.86800 1.000 18.62548 248 PHE B C 1
ATOM 1848 O O . PHE B 1 78 ? 9.87700 35.47800 9.03900 1.000 19.69863 248 PHE B O 1
ATOM 1856 N N . ILE B 1 79 ? 11.19600 36.89700 10.18800 1.000 18.61283 249 ILE B N 1
ATOM 1857 C CA . ILE B 1 79 ? 12.44300 36.26700 9.77000 1.000 20.35917 249 ILE B CA 1
ATOM 1858 C C . ILE B 1 79 ? 13.28900 36.00600 11.01000 1.000 18.86892 249 ILE B C 1
ATOM 1859 O O . ILE B 1 79 ? 13.39300 36.85800 11.89900 1.000 17.62548 249 ILE B O 1
ATOM 1864 N N . PHE B 1 80 ? 13.86900 34.81000 11.07200 1.000 19.53143 250 PHE B N 1
ATOM 1865 C CA . PHE B 1 80 ? 14.73500 34.36800 12.15800 1.000 17.33389 250 PHE B CA 1
ATOM 1866 C C . PHE B 1 80 ? 16.11700 34.12800 11.56300 1.000 16.39620 250 PHE B C 1
ATOM 1867 O O . PHE B 1 80 ? 16.27000 33.27400 10.68700 1.000 17.28895 250 PHE B O 1
ATOM 1875 N N . VAL B 1 81 ? 17.12800 34.85300 12.03100 1.000 14.14383 251 VAL B N 1
ATOM 1876 C CA . VAL B 1 81 ? 18.47300 34.66500 11.48800 1.000 17.06215 251 VAL B CA 1
ATOM 1877 C C . VAL B 1 81 ? 19.43200 34.37000 12.62700 1.000 13.76541 251 VAL B C 1
ATOM 1878 O O . VAL B 1 81 ? 19.55900 35.16500 13.56800 1.000 14.02528 251 VAL B O 1
ATOM 1882 N N . TRP B 1 82 ? 20.10700 33.22900 12.54000 1.000 12.94687 252 TRP B N 1
ATOM 1883 C CA . TRP B 1 82 ? 21.08900 32.84600 13.54400 1.000 18.54951 252 TRP B CA 1
ATOM 1884 C C . TRP B 1 82 ? 22.39000 33.59000 13.31900 1.000 15.67459 252 TRP B C 1
ATOM 1885 O O . TRP B 1 82 ? 22.86400 33.70100 12.18700 1.000 17.95087 252 TRP B O 1
ATOM 1896 N N . ALA B 1 83 ? 22.96300 34.10600 14.40700 1.000 12.53076 253 ALA B N 1
ATOM 1897 C CA . ALA B 1 83 ? 24.25200 34.78500 14.35100 1.000 17.76624 253 ALA B CA 1
ATOM 1898 C C . ALA B 1 83 ? 25.11000 34.38300 15.54200 1.000 21.50747 253 ALA B C 1
ATOM 1899 O O . ALA B 1 83 ? 24.66000 34.46200 16.69000 1.000 22.87967 253 ALA B O 1
ATOM 1901 N N . ILE B 1 84 ? 26.33900 33.95700 15.26400 1.000 19.12637 254 ILE B N 1
ATOM 1902 C CA . ILE B 1 84 ? 27.38800 33.90700 16.27300 1.000 22.33746 254 ILE B CA 1
ATOM 1903 C C . ILE B 1 84 ? 27.62900 35.33600 16.73300 1.000 26.69335 254 ILE B C 1
ATOM 1904 O O . ILE B 1 84 ? 27.19200 36.28700 16.07100 1.000 28.36250 254 ILE B O 1
ATOM 1909 N N . ASN B 1 85 ? 28.33000 35.50400 17.85600 1.000 30.32555 255 ASN B N 1
ATOM 1910 C CA . ASN B 1 85 ? 28.51200 36.84100 18.41400 1.000 28.83795 255 ASN B CA 1
ATOM 1911 C C . ASN B 1 85 ? 29.24500 37.75200 17.43900 1.000 27.77296 255 ASN B C 1
ATOM 1912 O O . ASN B 1 85 ? 28.90500 38.93700 17.31100 1.000 28.26417 255 ASN B O 1
ATOM 1917 N N . ALA B 1 86 ? 30.24700 37.21600 16.72800 1.000 26.81998 256 ALA B N 1
ATOM 1918 C CA . ALA B 1 86 ? 31.02400 38.04700 15.81500 1.000 26.43244 256 ALA B CA 1
ATOM 1919 C C . ALA B 1 86 ? 30.20200 38.54800 14.63100 1.000 26.86307 256 ALA B C 1
ATOM 1920 O O . ALA B 1 86 ? 30.61000 39.51400 13.97700 1.000 30.03715 256 ALA B O 1
ATOM 1922 N N . LYS B 1 87 ? 29.04300 37.94800 14.35600 1.000 26.19282 257 LYS B N 1
ATOM 1923 C CA . LYS B 1 87 ? 28.19300 38.37400 13.25100 1.000 24.13134 257 LYS B CA 1
ATOM 1924 C C . LYS B 1 87 ? 26.87800 38.98900 13.72100 1.000 24.05665 257 LYS B C 1
ATOM 1925 O O . LYS B 1 87 ? 25.94400 39.13900 12.92500 1.000 23.02618 257 LYS B O 1
ATOM 1931 N N . TYR B 1 88 ? 26.79500 39.37400 14.99700 1.000 23.70161 258 TYR B N 1
ATOM 1932 C CA . TYR B 1 88 ? 25.54500 39.89400 15.54800 1.000 20.53558 258 TYR B CA 1
ATOM 1933 C C . TYR B 1 88 ? 25.11500 41.20100 14.86400 1.000 20.76501 258 TYR B C 1
ATOM 1934 O O . TYR B 1 88 ? 23.96400 41.32600 14.42700 1.000 18.34115 258 TYR B O 1
ATOM 1943 N N . ARG B 1 89 ? 25.99900 42.18600 14.75700 1.000 24.55688 259 ARG B N 1
ATOM 1944 C CA . ARG B 1 89 ? 25.62200 43.43300 14.07700 1.000 25.69319 259 ARG B CA 1
ATOM 1945 C C . ARG B 1 89 ? 25.27600 43.28900 12.60500 1.000 21.84970 259 ARG B C 1
ATOM 1946 O O . ARG B 1 89 ? 24.29100 43.82400 12.18500 1.000 22.91040 259 ARG B O 1
ATOM 1954 N N . VAL B 1 90 ? 26.08500 42.53400 11.86700 1.000 25.33568 260 VAL B N 1
ATOM 1955 C CA . VAL B 1 90 ? 25.89400 42.23400 10.46100 1.000 24.56186 260 VAL B CA 1
ATOM 1956 C C . VAL B 1 90 ? 24.45500 41.78700 10.29000 1.000 22.59150 260 VAL B C 1
ATOM 1957 O O . VAL B 1 90 ? 23.73900 42.28400 9.41500 1.000 21.70602 260 VAL B O 1
ATOM 1961 N N . THR B 1 91 ? 24.01000 40.87900 11.16900 1.000 19.59368 261 THR B N 1
ATOM 1962 C CA . THR B 1 91 ? 22.69600 40.27400 10.99800 1.000 18.38633 261 THR B CA 1
ATOM 1963 C C . THR B 1 91 ? 21.57900 41.29300 11.19100 1.000 19.43153 261 THR B C 1
ATOM 1964 O O . THR B 1 91 ? 20.59000 41.27700 10.45200 1.000 19.80779 261 THR B O 1
ATOM 1968 N N . ILE B 1 92 ? 21.70500 42.17500 12.18700 1.000 15.62973 262 ILE B N 1
ATOM 1969 C CA . ILE B 1 92 ? 20.71300 43.23400 12.36100 1.000 19.15009 262 ILE B CA 1
ATOM 1970 C C . ILE B 1 92 ? 20.62100 44.07700 11.09100 1.000 20.16042 262 ILE B C 1
ATOM 1971 O O . ILE B 1 92 ? 19.53200 44.33600 10.56300 1.000 20.17226 262 ILE B O 1
ATOM 1976 N N . LYS B 1 93 ? 21.77200 44.49900 10.58100 1.000 21.01498 263 LYS B N 1
ATOM 1977 C CA . LYS B 1 93 ? 21.83100 45.32600 9.37500 1.000 21.65046 263 LYS B CA 1
ATOM 1978 C C . LYS B 1 93 ? 21.24000 44.58800 8.17200 1.000 24.63231 263 LYS B C 1
ATOM 1979 O O . LYS B 1 93 ? 20.48700 45.17200 7.37800 1.000 24.95804 263 LYS B O 1
ATOM 1985 N N . MET B 1 94 ? 21.55400 43.29200 8.04000 1.000 22.09150 264 MET B N 1
ATOM 1986 C CA . MET B 1 94 ? 21.00600 42.47200 6.96000 1.000 19.98308 264 MET B CA 1
ATOM 1987 C C . MET B 1 94 ? 19.48900 42.40000 7.02000 1.000 24.21407 264 MET B C 1
ATOM 1988 O O . MET B 1 94 ? 18.81000 42.47200 5.98800 1.000 25.30873 264 MET B O 1
ATOM 1993 N N . ILE B 1 95 ? 18.94200 42.23700 8.22200 1.000 20.83610 265 ILE B N 1
ATOM 1994 C CA . ILE B 1 95 ? 17.49500 42.14900 8.39500 1.000 21.90714 265 ILE B CA 1
ATOM 1995 C C . ILE B 1 95 ? 16.83900 43.49900 8.11900 1.000 22.72631 265 ILE B C 1
ATOM 1996 O O . ILE B 1 95 ? 15.74400 43.57700 7.54200 1.000 19.89594 265 ILE B O 1
ATOM 2001 N N . GLU B 1 96 ? 17.49200 44.58500 8.53100 1.000 19.17357 266 GLU B N 1
ATOM 2002 C CA . GLU B 1 96 ? 16.97800 45.91000 8.20500 1.000 22.08523 266 GLU B CA 1
ATOM 2003 C C . GLU B 1 96 ? 16.95000 46.13400 6.70000 1.000 21.07326 266 GLU B C 1
ATOM 2004 O O . GLU B 1 96 ? 15.94500 46.60900 6.15600 1.000 23.43511 266 GLU B O 1
ATOM 2010 N N . ASN B 1 97 ? 18.02800 45.75500 6.00400 1.000 24.58482 267 ASN B N 1
ATOM 2011 C CA . ASN B 1 97 ? 18.10200 45.97600 4.55600 1.000 25.95468 267 ASN B CA 1
ATOM 2012 C C . ASN B 1 97 ? 17.03100 45.19600 3.80700 1.000 27.34279 267 ASN B C 1
ATOM 2013 O O . ASN B 1 97 ? 16.47100 45.68800 2.81900 1.000 31.95551 267 ASN B O 1
ATOM 2018 N N . TRP B 1 98 ? 16.73200 43.98100 4.24900 1.000 23.16127 268 TRP B N 1
ATOM 2019 C CA . TRP B 1 98 ? 15.66800 43.21200 3.61400 1.000 21.59486 268 TRP B CA 1
ATOM 2020 C C . TRP B 1 98 ? 14.29400 43.77400 3.90300 1.000 21.41425 268 TRP B C 1
ATOM 2021 O O . TRP B 1 98 ? 13.30500 43.21600 3.41200 1.000 24.95155 268 TRP B O 1
ATOM 2032 N N . GLY B 1 99 ? 14.20800 44.83800 4.69900 1.000 24.13878 269 GLY B N 1
ATOM 2033 C CA . GLY B 1 99 ? 12.96100 45.53800 4.93600 1.000 29.33713 269 GLY B CA 1
ATOM 2034 C C . GLY B 1 99 ? 12.24100 45.22300 6.23200 1.000 29.00735 269 GLY B C 1
ATOM 2035 O O . GLY B 1 99 ? 11.07700 45.62000 6.38400 1.000 25.77457 269 GLY B O 1
ATOM 2036 N N . TYR B 1 100 ? 12.88100 44.53400 7.16700 1.000 24.76385 270 TYR B N 1
ATOM 2037 C CA . TYR B 1 100 ? 12.21500 44.10200 8.38400 1.000 23.03220 270 TYR B CA 1
ATOM 2038 C C . TYR B 1 100 ? 12.49600 45.08600 9.51900 1.000 21.98922 270 TYR B C 1
ATOM 2039 O O . TYR B 1 100 ? 13.48900 45.82200 9.51000 1.000 21.22392 270 TYR B O 1
ATOM 2048 N N . LYS B 1 101 ? 11.61700 45.08200 10.51500 1.000 23.86325 271 LYS B N 1
ATOM 2049 C CA . LYS B 1 101 ? 11.83300 45.74100 11.79000 1.000 21.80960 271 LYS B CA 1
ATOM 2050 C C . LYS B 1 101 ? 12.20600 44.70100 12.84500 1.000 21.92198 271 LYS B C 1
ATOM 2051 O O . LYS B 1 101 ? 11.49100 43.76200 13.01200 1.000 21.75891 271 LYS B O 1
ATOM 2057 N N . LEU B 1 102 ? 13.31300 44.89900 13.53900 1.000 20.80378 272 LEU B N 1
ATOM 2058 C CA . LEU B 1 102 ? 13.75400 43.98300 14.56700 1.000 22.92543 272 LEU B CA 1
ATOM 2059 C C . LEU B 1 102 ? 12.89500 44.12900 15.79000 1.000 23.48214 272 LEU B C 1
ATOM 2060 O O . LEU B 1 102 ? 12.75100 45.21100 16.31400 1.000 22.26176 272 LEU B O 1
ATOM 2065 N N . VAL B 1 103 ? 12.31900 43.02100 16.22900 1.000 18.60367 273 VAL B N 1
ATOM 2066 C CA . VAL B 1 103 ? 11.41100 43.03400 17.35200 1.000 16.65573 273 VAL B CA 1
ATOM 2067 C C . VAL B 1 103 ? 11.63600 42.01900 18.48200 1.000 20.26802 273 VAL B C 1
ATOM 2068 O O . VAL B 1 103 ? 10.99600 42.10500 19.51100 1.000 15.97018 273 VAL B O 1
ATOM 2072 N N . ASP B 1 104 ? 12.54200 41.07100 18.26200 1.000 17.54763 274 ASP B N 1
ATOM 2073 C CA . ASP B 1 104 ? 12.76700 39.99400 19.22600 1.000 15.90359 274 ASP B CA 1
ATOM 2074 C C . ASP B 1 104 ? 14.12600 39.32400 19.06000 1.000 14.68232 274 ASP B C 1
ATOM 2075 O O . ASP B 1 104 ? 14.84200 39.59600 18.15100 1.000 14.42271 274 ASP B O 1
ATOM 2080 N N . GLU B 1 105 ? 14.48500 38.49100 20.01700 1.000 15.26769 275 GLU B N 1
ATOM 2081 C CA . GLU B 1 105 ? 15.68500 37.71200 19.90700 1.000 12.83200 275 GLU B CA 1
ATOM 2082 C C . GLU B 1 105 ? 15.52900 36.47600 20.77600 1.000 15.89794 275 GLU B C 1
ATOM 2083 O O . GLU B 1 105 ? 14.95800 36.53400 21.83200 1.000 13.67782 275 GLU B O 1
ATOM 2089 N N . ILE B 1 106 ? 16.07100 35.37400 20.30200 1.000 15.25999 276 ILE B N 1
ATOM 2090 C CA . ILE B 1 106 ? 16.12600 34.13200 21.06900 1.000 15.22186 276 ILE B CA 1
ATOM 2091 C C . ILE B 1 106 ? 17.59700 33.76900 21.23400 1.000 18.31268 276 ILE B C 1
ATOM 2092 O O . ILE B 1 106 ? 18.39500 33.97600 20.31300 1.000 15.60145 276 ILE B O 1
ATOM 2097 N N . THR B 1 107 ? 17.96400 33.25100 22.40600 1.000 13.32568 277 THR B N 1
ATOM 2098 C CA . THR B 1 107 ? 19.33300 32.83200 22.67500 1.000 13.40304 277 THR B CA 1
ATOM 2099 C C . THR B 1 107 ? 19.37100 31.32000 22.86500 1.000 12.09526 277 THR B C 1
ATOM 2100 O O . THR B 1 107 ? 18.63200 30.78200 23.69000 1.000 15.97985 277 THR B O 1
ATOM 2104 N N . TRP B 1 108 ? 20.20500 30.64000 22.08600 1.000 11.00368 278 TRP B N 1
ATOM 2105 C CA . TRP B 1 108 ? 20.51100 29.23500 22.31500 1.000 11.00013 278 TRP B CA 1
ATOM 2106 C C . TRP B 1 108 ? 21.61400 29.18300 23.36500 1.000 11.46945 278 TRP B C 1
ATOM 2107 O O . TRP B 1 108 ? 22.75700 29.58800 23.10100 1.000 10.81237 278 TRP B O 1
ATOM 2118 N N . VAL B 1 109 ? 21.24600 28.76900 24.57500 1.000 14.09420 279 VAL B N 1
ATOM 2119 C CA . VAL B 1 109 ? 22.17400 28.63200 25.69400 1.000 10.04630 279 VAL B CA 1
ATOM 2120 C C . VAL B 1 109 ? 22.64800 27.18300 25.69500 1.000 11.41998 279 VAL B C 1
ATOM 2121 O O . VAL B 1 109 ? 21.87200 26.26600 25.97000 1.000 8.54224 279 VAL B O 1
ATOM 2125 N N . LYS B 1 110 ? 23.91100 26.97200 25.34800 1.000 10.27588 280 LYS B N 1
ATOM 2126 C CA . LYS B 1 110 ? 24.40100 25.63500 25.05100 1.000 11.51175 280 LYS B CA 1
ATOM 2127 C C . LYS B 1 110 ? 24.96200 24.96300 26.29200 1.000 11.14187 280 LYS B C 1
ATOM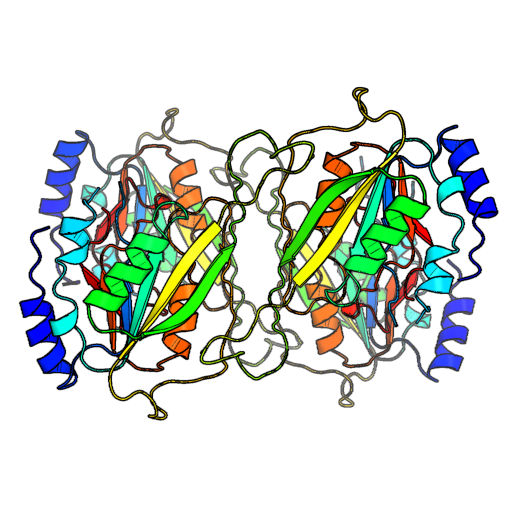 2128 O O . LYS B 1 110 ? 25.22300 25.60200 27.31300 1.000 11.84692 280 LYS B O 1
ATOM 2134 N N . LYS B 1 111 ? 25.12200 23.64000 26.20300 1.000 11.04661 281 LYS B N 1
ATOM 2135 C CA . LYS B 1 111 ? 25.74800 22.86800 27.26300 1.000 13.97460 281 LYS B CA 1
ATOM 2136 C C . LYS B 1 111 ? 27.26300 22.83700 27.11700 1.000 16.42528 281 LYS B C 1
ATOM 2137 O O . LYS B 1 111 ? 27.96400 22.46900 28.06400 1.000 16.09047 281 LYS B O 1
ATOM 2143 N N . THR B 1 112 ? 27.77600 23.23500 25.96400 1.000 13.74462 282 THR B N 1
ATOM 2144 C CA . THR B 1 112 ? 29.20100 23.33000 25.70300 1.000 17.06812 282 THR B CA 1
ATOM 2145 C C . THR B 1 112 ? 29.75900 24.65200 26.24600 1.000 19.80450 282 THR B C 1
ATOM 2146 O O . THR B 1 112 ? 29.01200 25.54400 26.66100 1.000 18.09125 282 THR B O 1
ATOM 2150 N N . VAL B 1 113 ? 31.09400 24.78100 26.24900 1.000 15.62549 283 VAL B N 1
ATOM 2151 C CA . VAL B 1 113 ? 31.76300 25.98200 26.75300 1.000 17.50835 283 VAL B CA 1
ATOM 2152 C C . VAL B 1 113 ? 32.76400 26.48900 25.71700 1.000 20.03605 283 VAL B C 1
ATOM 2153 O O . VAL B 1 113 ? 33.10700 25.79300 24.76500 1.000 17.55018 283 VAL B O 1
ATOM 2157 N N . ASN B 1 114 ? 33.23500 27.72800 25.91600 1.000 20.33332 284 ASN B N 1
ATOM 2158 C CA . ASN B 1 114 ? 34.19900 28.38500 25.01700 1.000 26.29557 284 ASN B CA 1
ATOM 2159 C C . ASN B 1 114 ? 35.62000 28.19300 25.54700 1.000 27.18421 284 ASN B C 1
ATOM 2160 O O . ASN B 1 114 ? 36.07900 28.95100 26.40700 1.000 30.18519 284 ASN B O 1
ATOM 2165 N N . GLY B 1 115 ? 36.32600 27.21300 25.01900 1.000 34.18047 285 GLY B N 1
ATOM 2166 C CA . GLY B 1 115 ? 37.72500 27.04100 25.36300 1.000 30.64225 285 GLY B CA 1
ATOM 2167 C C . GLY B 1 115 ? 37.92200 26.22700 26.62300 1.000 28.64446 285 GLY B C 1
ATOM 2168 O O . GLY B 1 115 ? 36.99700 25.63900 27.19000 1.000 28.37920 285 GLY B O 1
ATOM 2169 N N . LYS B 1 116 ? 39.17400 26.14500 27.03400 1.000 30.55068 286 LYS B N 1
ATOM 2170 C CA . LYS B 1 116 ? 39.55600 25.44500 28.23500 1.000 27.11561 286 LYS B CA 1
ATOM 2171 C C . LYS B 1 116 ? 40.05100 26.33300 29.39700 1.000 25.28422 286 LYS B C 1
ATOM 2172 O O . LYS B 1 116 ? 40.57300 25.83200 30.35300 1.000 24.79780 286 LYS B O 1
ATOM 2178 N N . ILE B 1 117 ? 39.88600 27.64100 29.30100 1.000 25.21949 287 ILE B N 1
ATOM 2179 C CA . ILE B 1 117 ? 40.29300 28.54600 30.37700 1.000 25.96998 287 ILE B CA 1
ATOM 2180 C C . ILE B 1 117 ? 39.19700 29.57500 30.63300 1.000 25.81990 287 ILE B C 1
ATOM 2181 O O . ILE B 1 117 ? 38.62900 30.14900 29.69600 1.000 22.59588 287 ILE B O 1
ATOM 2186 N N . ALA B 1 118 ? 38.90100 29.80300 31.91000 1.000 23.87689 288 ALA B N 1
ATOM 2187 C CA . ALA B 1 118 ? 37.87700 30.76100 32.29200 1.000 24.69563 288 ALA B CA 1
ATOM 2188 C C . ALA B 1 118 ? 38.33600 32.18700 32.01600 1.000 28.03004 288 ALA B C 1
ATOM 2189 O O . ALA B 1 118 ? 39.52000 32.51000 32.14000 1.000 31.15293 288 ALA B O 1
ATOM 2191 N N . LYS B 1 119 ? 37.38100 33.03700 31.64800 1.000 29.85717 289 LYS B N 1
ATOM 2192 C CA . LYS B 1 119 ? 37.65400 34.45000 31.41800 1.000 31.56907 289 LYS B CA 1
ATOM 2193 C C . LYS B 1 119 ? 38.16500 35.11000 32.69200 1.000 32.13875 289 LYS B C 1
ATOM 2194 O O . LYS B 1 119 ? 37.70400 34.80100 33.79300 1.000 27.36747 289 LYS B O 1
ATOM 2200 N N . GLY B 1 120 ? 39.12500 36.02300 32.54000 1.000 32.88628 290 GLY B N 1
ATOM 2201 C CA . GLY B 1 120 ? 39.56400 36.85300 33.65800 1.000 33.10499 290 GLY B CA 1
ATOM 2202 C C . GLY B 1 120 ? 40.01900 36.05700 34.87100 1.000 32.27750 290 GLY B C 1
ATOM 2203 O O . GLY B 1 120 ? 40.71700 35.04100 34.76200 1.000 32.91049 290 GLY B O 1
ATOM 2204 N N . HIS B 1 121 ? 39.60900 36.51700 36.05300 1.000 30.27181 291 HIS B N 1
ATOM 2205 C CA . HIS B 1 121 ? 40.02800 35.89100 37.29900 1.000 29.67733 291 HIS B CA 1
ATOM 2206 C C . HIS B 1 121 ? 39.07500 34.79400 37.77100 1.000 28.02918 291 HIS B C 1
ATOM 2207 O O . HIS B 1 121 ? 39.16400 34.36900 38.92300 1.000 26.83577 291 HIS B O 1
ATOM 2214 N N . GLY B 1 122 ? 38.16000 34.34400 36.93000 1.000 24.94186 292 GLY B N 1
ATOM 2215 C CA . GLY B 1 122 ? 37.15600 33.40100 37.36800 1.000 24.70861 292 GLY B CA 1
ATOM 2216 C C . GLY B 1 122 ? 37.62500 31.96200 37.30700 1.000 24.53228 292 GLY B C 1
ATOM 2217 O O . GLY B 1 122 ? 38.74000 31.64400 36.88900 1.000 22.85703 292 GLY B O 1
ATOM 2218 N N . PHE B 1 123 ? 36.72100 31.06800 37.71700 1.000 21.06395 293 PHE B N 1
ATOM 2219 C CA . PHE B 1 123 ? 36.99600 29.64200 37.80500 1.000 20.32705 293 PHE B CA 1
ATOM 2220 C C . PHE B 1 123 ? 36.18600 28.78700 36.85000 1.000 19.45960 293 PHE B C 1
ATOM 2221 O O . PHE B 1 123 ? 36.69100 27.75800 36.40000 1.000 16.07788 293 PHE B O 1
ATOM 2229 N N . TYR B 1 124 ? 34.95300 29.17700 36.52400 1.000 17.04636 294 TYR B N 1
ATOM 2230 C CA . TYR B 1 124 ? 34.10100 28.35700 35.67000 1.000 15.79530 294 TYR B CA 1
ATOM 2231 C C . TYR B 1 124 ? 34.21100 28.78600 34.21700 1.000 19.84464 294 TYR B C 1
ATOM 2232 O O . TYR B 1 124 ? 34.29600 29.98100 33.90900 1.000 19.40469 294 TYR B O 1
ATOM 2241 N N . LEU B 1 125 ? 34.22300 27.79100 33.32800 1.000 17.06951 295 LEU B N 1
ATOM 2242 C CA . LEU B 1 125 ? 34.34200 28.03100 31.90000 1.000 17.30764 295 LEU B CA 1
ATOM 2243 C C . LEU B 1 125 ? 33.11000 28.75600 31.35400 1.000 18.74987 295 LEU B C 1
ATOM 2244 O O . LEU B 1 125 ? 31.99700 28.63200 31.87900 1.000 20.07237 295 LEU B O 1
ATOM 2249 N N . GLN B 1 126 ? 33.31400 29.53100 30.29000 1.000 16.53546 296 GLN B N 1
ATOM 2250 C CA . GLN B 1 126 ? 32.23900 30.37400 29.77700 1.000 18.44309 296 GLN B CA 1
ATOM 2251 C C . GLN B 1 126 ? 31.32600 29.53100 28.89400 1.000 22.32670 296 GLN B C 1
ATOM 2252 O O . GLN B 1 126 ? 31.79000 28.88700 27.94400 1.000 19.04518 296 GLN B O 1
ATOM 2258 N N . HIS B 1 127 ? 30.03300 29.51700 29.21800 1.000 16.19530 297 HIS B N 1
ATOM 2259 C CA . HIS B 1 127 ? 29.10100 28.77700 28.38200 1.000 16.48280 297 HIS B CA 1
ATOM 2260 C C . HIS B 1 127 ? 29.11900 29.32500 26.96200 1.000 18.59156 297 HIS B C 1
ATOM 2261 O O . HIS B 1 127 ? 29.37400 30.51300 26.73000 1.000 16.01560 297 HIS B O 1
ATOM 2268 N N . ALA B 1 128 ? 28.90100 28.43300 26.00000 1.000 17.15401 298 ALA B N 1
ATOM 2269 C CA . ALA B 1 128 ? 28.73900 28.81300 24.60600 1.000 15.26421 298 ALA B CA 1
ATOM 2270 C C . ALA B 1 128 ? 27.29900 29.21200 24.34400 1.000 15.92901 298 ALA B C 1
ATOM 2271 O O . ALA B 1 128 ? 26.37200 28.70800 24.98800 1.000 13.53973 298 ALA B O 1
ATOM 2273 N N . LYS B 1 129 ? 27.11100 30.12000 23.39000 1.000 12.05444 299 LYS B N 1
ATOM 2274 C CA . LYS B 1 129 ? 25.77200 30.58800 23.05900 1.000 16.19797 299 LYS B CA 1
ATOM 2275 C C . LYS B 1 129 ? 25.73700 31.06900 21.61800 1.000 14.49211 299 LYS B C 1
ATOM 2276 O O . LYS B 1 129 ? 26.77400 31.31200 20.99900 1.000 14.80143 299 LYS B O 1
ATOM 2282 N N . GLU B 1 130 ? 24.52400 31.15900 21.07400 1.000 14.95683 300 GLU B N 1
ATOM 2283 C CA . GLU B 1 130 ? 24.28200 31.74300 19.76000 1.000 14.14050 300 GLU B CA 1
ATOM 2284 C C . GLU B 1 130 ? 22.98800 32.54000 19.84800 1.000 16.03757 300 GLU B C 1
ATOM 2285 O O . GLU B 1 130 ? 22.09800 32.19900 20.63200 1.000 14.27757 300 GLU B O 1
ATOM 2291 N N . SER B 1 131 ? 22.89500 33.60500 19.05500 1.000 12.13132 301 SER B N 1
ATOM 2292 C CA . SER B 1 131 ? 21.73800 34.48600 19.04900 1.000 11.84621 301 SER B CA 1
ATOM 2293 C C . SER B 1 131 ? 20.93500 34.27600 17.77900 1.000 14.86504 301 SER B C 1
ATOM 2294 O O . SER B 1 131 ? 21.49100 33.96200 16.72400 1.000 14.99912 301 SER B O 1
ATOM 2297 N N . CYS B 1 132 ? 19.61900 34.44700 17.89300 1.000 14.61389 302 CYS B N 1
ATOM 2298 C CA . CYS B 1 132 ? 18.72100 34.31800 16.75700 1.000 15.61848 302 CYS B CA 1
ATOM 2299 C C . CYS B 1 132 ? 17.93100 35.61600 16.70000 1.000 17.62720 302 CYS B C 1
ATOM 2300 O O . CYS B 1 132 ? 17.04000 35.84000 17.52700 1.000 16.72344 302 CYS B O 1
ATOM 2303 N N . LEU B 1 133 ? 18.28600 36.48600 15.75100 1.000 16.13869 303 LEU B N 1
ATOM 2304 C CA . LEU B 1 133 ? 17.61800 37.76800 15.58000 1.000 16.06100 303 LEU B CA 1
ATOM 2305 C C . LEU B 1 133 ? 16.30100 37.58200 14.83800 1.000 14.83148 303 LEU B C 1
ATOM 2306 O O . LEU B 1 133 ? 16.22400 36.82000 13.87400 1.000 17.68602 303 LEU B O 1
ATOM 2311 N N . ILE B 1 134 ? 15.26700 38.29700 15.27900 1.000 13.12729 304 ILE B N 1
ATOM 2312 C CA . ILE B 1 134 ? 13.90400 38.10300 14.78800 1.000 16.29860 304 ILE B CA 1
ATOM 2313 C C . ILE B 1 134 ? 13.37800 39.44200 14.27300 1.000 17.94488 304 ILE B C 1
ATOM 2314 O O . ILE B 1 134 ? 13.25800 40.40600 15.04500 1.000 15.42064 304 ILE B O 1
ATOM 2319 N N . GLY B 1 135 ? 13.06200 39.50400 12.97500 1.000 21.45915 305 GLY B N 1
ATOM 2320 C CA . GLY B 1 135 ? 12.41700 40.68800 12.41400 1.000 21.03589 305 GLY B CA 1
ATOM 2321 C C . GLY B 1 135 ? 11.00300 40.42300 11.92800 1.000 20.17177 305 GLY B C 1
ATOM 2322 O O . GLY B 1 135 ? 10.63200 39.26600 11.73300 1.000 18.08702 305 GLY B O 1
ATOM 2323 N N . VAL B 1 136 ? 10.20900 41.47200 11.69700 1.000 20.25316 306 VAL B N 1
ATOM 2324 C CA . VAL B 1 136 ? 8.83000 41.33300 11.25100 1.000 19.26569 306 VAL B CA 1
ATOM 2325 C C . VAL B 1 136 ? 8.58200 42.31500 10.10400 1.000 25.81291 306 VAL B C 1
ATOM 2326 O O . VAL B 1 136 ? 9.24000 43.35700 10.00000 1.000 22.36645 306 VAL B O 1
ATOM 2330 N N . LYS B 1 137 ? 7.65600 41.97400 9.21500 1.000 23.54074 307 LYS B N 1
ATOM 2331 C CA . LYS B 1 137 ? 7.17400 42.89300 8.18000 1.000 26.42515 307 LYS B CA 1
ATOM 2332 C C . LYS B 1 137 ? 5.75500 42.60100 7.78500 1.000 29.80013 307 LYS B C 1
ATOM 2333 O O . LYS B 1 137 ? 5.25700 41.51500 7.99400 1.000 25.68093 307 LYS B O 1
ATOM 2339 N N . GLY B 1 138 ? 5.11100 43.58900 7.19100 1.000 25.48047 308 GLY B N 1
ATOM 2340 C CA . GLY B 1 138 ? 3.74200 43.41300 6.75400 1.000 31.55516 308 GLY B CA 1
ATOM 2341 C C . GLY B 1 138 ? 2.70200 43.23200 7.84200 1.000 30.26544 308 GLY B C 1
ATOM 2342 O O . GLY B 1 138 ? 2.82300 43.77500 8.89600 1.000 33.48830 308 GLY B O 1
ATOM 2343 N N . ASP B 1 139 ? 1.66400 42.47200 7.55500 1.000 33.81466 309 ASP B N 1
ATOM 2344 C CA . ASP B 1 139 ? 0.48300 42.42700 8.39400 1.000 38.62263 309 ASP B CA 1
ATOM 2345 C C . ASP B 1 139 ? 0.49700 41.19700 9.28800 1.000 41.16268 309 ASP B C 1
ATOM 2346 O O . ASP B 1 139 ? 0.21800 40.10300 8.84400 1.000 39.12967 309 ASP B O 1
ATOM 2351 N N . VAL B 1 140 ? 0.81700 41.40800 10.55700 1.000 39.07036 310 VAL B N 1
ATOM 2352 C CA . VAL B 1 140 ? 0.93700 40.32300 11.50300 1.000 35.76074 310 VAL B CA 1
ATOM 2353 C C . VAL B 1 140 ? 0.06900 40.45800 12.74800 1.000 47.15858 310 VAL B C 1
ATOM 2354 O O . VAL B 1 140 ? 0.34900 39.82000 13.74000 1.000 44.82604 310 VAL B O 1
ATOM 2358 N N . ASP B 1 141 ? -0.95400 41.29800 12.71300 1.000 48.92693 311 ASP B N 1
ATOM 2359 C CA . ASP B 1 141 ? -1.92600 41.34700 13.80900 1.000 48.81502 311 ASP B CA 1
ATOM 2360 C C . ASP B 1 141 ? -3.20900 40.71300 13.32700 1.000 55.72922 311 ASP B C 1
ATOM 2361 O O . ASP B 1 141 ? -4.31700 41.17600 13.55800 1.000 59.22404 311 ASP B O 1
ATOM 2366 N N . ASN B 1 142 ? -2.98900 39.68700 12.54000 1.000 54.52755 312 ASN B N 1
ATOM 2367 C CA . ASN B 1 142 ? -3.78000 38.49900 12.50800 1.000 52.81561 312 ASN B CA 1
ATOM 2368 C C . ASN B 1 142 ? -3.63800 37.65600 13.76800 1.000 52.70157 312 ASN B C 1
ATOM 2369 O O . ASN B 1 142 ? -2.61600 37.66400 14.44800 1.000 48.29907 312 ASN B O 1
ATOM 2374 N N . GLY B 1 143 ? -4.68300 36.89700 14.03900 1.000 49.08278 313 GLY B N 1
ATOM 2375 C CA . GLY B 1 143 ? -4.61400 35.81900 14.98800 1.000 46.84212 313 GLY B CA 1
ATOM 2376 C C . GLY B 1 143 ? -3.72500 34.72000 14.41900 1.000 45.35031 313 GLY B C 1
ATOM 2377 O O . GLY B 1 143 ? -3.48800 33.72300 15.08400 1.000 49.37385 313 GLY B O 1
ATOM 2378 N N . ARG B 1 144 ? -3.30000 34.88600 13.17100 1.000 39.28418 314 ARG B N 1
ATOM 2379 C CA . ARG B 1 144 ? -2.44800 33.97500 12.47300 1.000 38.11751 314 ARG B CA 1
ATOM 2380 C C . ARG B 1 144 ? -1.16600 33.84900 13.27600 1.000 36.19508 314 ARG B C 1
ATOM 2381 O O . ARG B 1 144 ? -0.63200 32.77800 13.39300 1.000 36.84174 314 ARG B O 1
ATOM 2389 N N . PHE B 1 145 ? -0.69600 34.95600 13.82400 1.000 28.99130 315 PHE B N 1
ATOM 2390 C CA . PHE B 1 145 ? 0.52700 35.00000 14.59800 1.000 28.18328 315 PHE B CA 1
ATOM 2391 C C . PHE B 1 145 ? 0.23900 35.22200 16.08000 1.000 32.32304 315 PHE B C 1
ATOM 2392 O O . PHE B 1 145 ? -0.53400 36.06900 16.41700 1.000 35.95130 315 PHE B O 1
ATOM 2400 N N . LYS B 1 146 ? 0.87800 34.43900 16.93500 1.000 28.41209 316 LYS B N 1
ATOM 2401 C CA . LYS B 1 146 ? 0.59900 34.40900 18.36300 1.000 27.59839 316 LYS B CA 1
ATOM 2402 C C . LYS B 1 146 ? 1.64900 35.12500 19.17300 1.000 30.46589 316 LYS B C 1
ATOM 2403 O O . LYS B 1 146 ? 2.83900 34.88900 19.03700 1.000 26.82972 316 LYS B O 1
ATOM 2409 N N . LYS B 1 147 ? 1.17300 35.99100 20.04500 1.000 23.00321 317 LYS B N 1
ATOM 2410 C CA . LYS B 1 147 ? 2.04200 36.75500 20.89500 1.000 23.63625 317 LYS B CA 1
ATOM 2411 C C . LYS B 1 147 ? 2.09400 36.17100 22.30400 1.000 23.86418 317 LYS B C 1
ATOM 2412 O O . LYS B 1 147 ? 1.18500 35.49800 22.72100 1.000 22.52108 317 LYS B O 1
ATOM 2418 N N . ASN B 1 148 ? 3.14000 36.51200 23.03900 1.000 23.47976 318 ASN B N 1
ATOM 2419 C CA . ASN B 1 148 ? 3.29800 36.05800 24.40200 1.000 21.23677 318 ASN B CA 1
ATOM 2420 C C . ASN B 1 148 ? 3.36700 34.55500 24.58900 1.000 21.99465 318 ASN B C 1
ATOM 2421 O O . ASN B 1 148 ? 2.66700 33.99000 25.38600 1.000 22.15485 318 ASN B O 1
ATOM 2426 N N . ILE B 1 149 ? 4.23800 33.93700 23.81200 1.000 22.41891 319 ILE B N 1
ATOM 2427 C CA . ILE B 1 149 ? 4.41100 32.49700 23.78200 1.000 17.19604 319 ILE B CA 1
ATOM 2428 C C . ILE B 1 149 ? 5.80000 32.03000 24.19000 1.000 17.81023 319 ILE B C 1
ATOM 2429 O O . ILE B 1 149 ? 6.72700 32.78400 24.23300 1.000 18.23939 319 ILE B O 1
ATOM 2434 N N . ALA B 1 150 ? 5.87700 30.75400 24.52500 1.000 23.09959 320 ALA B N 1
ATOM 2435 C CA . ALA B 1 150 ? 7.12000 30.03000 24.60400 1.000 20.97283 320 ALA B CA 1
ATOM 2436 C C . ALA B 1 150 ? 8.12800 30.68900 25.56700 1.000 19.43164 320 ALA B C 1
ATOM 2437 O O . ALA B 1 150 ? 7.75800 31.05600 26.65000 1.000 19.33351 320 ALA B O 1
ATOM 2439 N N . SER B 1 151 ? 9.37300 30.83300 25.13100 1.000 14.42285 321 SER B N 1
ATOM 2440 C CA . SER B 1 151 ? 10.43700 31.42300 25.91200 1.000 16.39066 321 SER B CA 1
ATOM 2441 C C . SER B 1 151 ? 11.48700 32.10300 25.05700 1.000 16.93905 321 SER B C 1
ATOM 2442 O O . SER B 1 151 ? 11.64700 31.80900 23.90000 1.000 16.78015 321 SER B O 1
ATOM 2445 N N . ASP B 1 152 ? 12.19200 32.96700 25.74600 1.000 14.36838 322 ASP B N 1
ATOM 2446 C CA . ASP B 1 152 ? 13.33400 33.76200 25.32800 1.000 20.40212 322 ASP B CA 1
ATOM 2447 C C . ASP B 1 152 ? 14.55100 32.92300 24.92000 1.000 16.39441 322 ASP B C 1
ATOM 2448 O O . ASP B 1 152 ? 15.47100 33.43400 24.29400 1.000 13.87418 322 ASP B O 1
ATOM 2453 N N . VAL B 1 153 ? 14.61000 31.69200 25.41300 1.000 14.06139 323 VAL B N 1
ATOM 2454 C CA . VAL B 1 153 ? 15.81900 30.89600 25.25500 1.000 13.08090 323 VAL B CA 1
ATOM 2455 C C . VAL B 1 153 ? 15.42400 29.49100 24.82900 1.000 12.30151 323 VAL B C 1
ATOM 2456 O O . VAL B 1 153 ? 14.30900 29.02300 25.09400 1.000 16.69773 323 VAL B O 1
ATOM 2460 N N . ILE B 1 154 ? 16.37300 28.80800 24.17900 1.000 10.32997 324 ILE B N 1
ATOM 2461 C CA . ILE B 1 154 ? 16.23700 27.41300 23.78100 1.000 10.67885 324 ILE B CA 1
ATOM 2462 C C . ILE B 1 154 ? 17.48200 26.65200 24.23100 1.000 13.62449 324 ILE B C 1
ATOM 2463 O O . ILE B 1 154 ? 18.56200 27.22300 24.41500 1.000 10.50467 324 ILE B O 1
ATOM 2468 N N . PHE B 1 155 ? 17.31400 25.34000 24.40900 1.000 11.86703 325 PHE B N 1
ATOM 2469 C CA . PHE B 1 155 ? 18.34300 24.48700 24.98300 1.000 11.32824 325 PHE B CA 1
ATOM 2470 C C . PHE B 1 155 ? 18.60100 23.30700 24.06000 1.000 11.44799 325 PHE B C 1
ATOM 2471 O O . PHE B 1 155 ? 17.70300 22.84500 23.35400 1.000 13.60353 325 PHE B O 1
ATOM 2479 N N . SER B 1 156 ? 19.83800 22.81900 24.06500 1.000 12.34088 326 SER B N 1
ATOM 2480 C CA . SER B 1 156 ? 20.13100 21.58300 23.35700 1.000 12.23284 326 SER B CA 1
ATOM 2481 C C . SER B 1 156 ? 19.51500 20.39100 24.09300 1.000 17.81219 326 SER B C 1
ATOM 2482 O O . SER B 1 156 ? 19.39300 20.36500 25.33000 1.000 12.75073 326 SER B O 1
ATOM 2485 N N . GLU B 1 157 ? 19.12100 19.39100 23.31500 1.000 14.07702 327 GLU B N 1
ATOM 2486 C CA . GLU B 1 157 ? 18.73700 18.11600 23.90300 1.000 19.10263 327 GLU B CA 1
ATOM 2487 C C . GLU B 1 157 ? 19.93600 17.31600 24.40500 1.000 22.14088 327 GLU B C 1
ATOM 2488 O O . GLU B 1 157 ? 19.82100 16.60600 25.41700 1.000 17.80533 327 GLU B O 1
ATOM 2494 N N . ARG B 1 158 ? 21.08900 17.44700 23.75200 1.000 15.94092 328 ARG B N 1
ATOM 2495 C CA . ARG B 1 158 ? 22.24800 16.59300 23.97200 1.000 14.33938 328 ARG B CA 1
ATOM 2496 C C . ARG B 1 158 ? 23.51100 17.43800 23.89600 1.000 19.71305 328 ARG B C 1
ATOM 2497 O O . ARG B 1 158 ? 23.69000 18.19500 22.93700 1.000 17.99972 328 ARG B O 1
ATOM 2505 N N . ARG B 1 159 ? 24.39900 17.29700 24.88000 1.000 18.27350 329 ARG B N 1
ATOM 2506 C CA . ARG B 1 159 ? 25.57900 18.16200 24.91300 1.000 18.73730 329 ARG B CA 1
ATOM 2507 C C . ARG B 1 159 ? 26.43800 17.97500 23.66700 1.000 20.48310 329 ARG B C 1
ATOM 2508 O O . ARG B 1 159 ? 26.82500 16.85200 23.32100 1.000 20.82607 329 ARG B O 1
ATOM 2516 N N . GLY B 1 160 ? 26.74500 19.08300 22.99200 1.000 17.49226 330 GLY B N 1
ATOM 2517 C CA . GLY B 1 160 ? 27.59500 19.01900 21.81600 1.000 20.34237 330 GLY B CA 1
ATOM 2518 C C . GLY B 1 160 ? 26.91000 18.65400 20.51700 1.000 16.88383 330 GLY B C 1
ATOM 2519 O O . GLY B 1 160 ? 27.60200 18.39200 19.52500 1.000 21.00565 330 GLY B O 1
ATOM 2520 N N . GLN B 1 161 ? 25.58300 18.64300 20.47300 1.000 14.41053 331 GLN B N 1
ATOM 2521 C CA . GLN B 1 161 ? 24.88300 18.39300 19.21800 1.000 16.90430 331 GLN B CA 1
ATOM 2522 C C . GLN B 1 161 ? 25.19800 19.48300 18.20800 1.000 16.40690 331 GLN B C 1
ATOM 2523 O O . GLN B 1 161 ? 25.36400 20.65200 18.56500 1.000 15.38311 331 GLN B O 1
ATOM 2529 N N . SER B 1 162 ? 25.26800 19.10000 16.93000 1.000 16.42688 332 SER B N 1
ATOM 2530 C CA . SER B 1 162 ? 25.58700 20.07500 15.89500 1.000 14.60067 332 SER B CA 1
ATOM 2531 C C . SER B 1 162 ? 24.34500 20.70200 15.28100 1.000 17.84150 332 SER B C 1
ATOM 2532 O O . SER B 1 162 ? 24.39400 21.85600 14.83400 1.000 15.45131 332 SER B O 1
ATOM 2535 N N . GLN B 1 163 ? 23.23300 19.99000 15.25000 1.000 14.26507 333 GLN B N 1
ATOM 2536 C CA . GLN B 1 163 ? 22.02900 20.57400 14.69700 1.000 13.73606 333 GLN B CA 1
ATOM 2537 C C . GLN B 1 163 ? 21.36900 21.48500 15.72900 1.000 14.47847 333 GLN B C 1
ATOM 2538 O O . GLN B 1 163 ? 21.54800 21.32900 16.94100 1.000 13.76437 333 GLN B O 1
ATOM 2544 N N . LYS B 1 164 ? 20.64000 22.47100 15.23000 1.000 15.09598 334 LYS B N 1
ATOM 2545 C CA . LYS B 1 164 ? 19.92400 23.40100 16.08000 1.000 13.98873 334 LYS B CA 1
ATOM 2546 C C . LYS B 1 164 ? 18.88200 22.66500 16.92900 1.000 12.05149 334 LYS B C 1
ATOM 2547 O O . LYS B 1 164 ? 18.43100 21.57700 16.56600 1.000 11.32320 334 LYS B O 1
ATOM 2553 N N . PRO B 1 165 ? 18.49500 23.24700 18.06900 1.000 11.27047 335 PRO B N 1
ATOM 2554 C CA . PRO B 1 165 ? 17.55900 22.57100 18.97000 1.000 14.66197 335 PRO B CA 1
ATOM 2555 C C . PRO B 1 165 ? 16.18500 22.43300 18.34500 1.000 15.66296 335 PRO B C 1
ATOM 2556 O O . PRO B 1 165 ? 15.73000 23.30800 17.60600 1.000 12.45944 335 PRO B O 1
ATOM 2560 N N . GLU B 1 166 ? 15.50400 21.32900 18.67000 1.000 11.50736 336 GLU B N 1
ATOM 2561 C CA . GLU B 1 166 ? 14.12300 21.20100 18.21800 1.000 17.59635 336 GLU B CA 1
ATOM 2562 C C . GLU B 1 166 ? 13.23700 22.30900 18.77900 1.000 17.73463 336 GLU B C 1
ATOM 2563 O O . GLU B 1 166 ? 12.23500 22.67400 18.14700 1.000 16.66502 336 GLU B O 1
ATOM 2569 N N . GLU B 1 167 ? 13.61800 22.90400 19.91000 1.000 12.49692 337 GLU B N 1
ATOM 2570 C CA . GLU B 1 167 ? 12.81400 23.98500 20.46400 1.000 13.66012 337 GLU B CA 1
ATOM 2571 C C . GLU B 1 167 ? 12.63900 25.13200 19.47100 1.000 13.41632 337 GLU B C 1
ATOM 2572 O O . GLU B 1 167 ? 11.57900 25.76200 19.45000 1.000 14.55805 337 GLU B O 1
ATOM 2578 N N . ILE B 1 168 ? 13.63900 25.42500 18.63300 1.000 12.54847 338 ILE B N 1
ATOM 2579 C CA . ILE B 1 168 ? 13.43700 26.55100 17.71300 1.000 13.53941 338 ILE B CA 1
ATOM 2580 C C . ILE B 1 168 ? 12.31200 26.23900 16.72500 1.000 13.96733 338 ILE B C 1
ATOM 2581 O O . ILE B 1 168 ? 11.48300 27.11000 16.41500 1.000 16.97420 338 ILE B O 1
ATOM 2586 N N . TYR B 1 169 ? 12.22800 24.98700 16.25000 1.000 14.74994 339 TYR B N 1
ATOM 2587 C CA . TYR B 1 169 ? 11.13200 24.61500 15.36000 1.000 15.85910 339 TYR B CA 1
ATOM 2588 C C . TYR B 1 169 ? 9.79200 24.61800 16.10000 1.000 19.74007 339 TYR B C 1
ATOM 2589 O O . TYR B 1 169 ? 8.78500 25.08300 15.55400 1.000 16.47581 339 TYR B O 1
ATOM 2598 N N . GLN B 1 170 ? 9.76300 24.15300 17.36000 1.000 18.31700 340 GLN B N 1
ATOM 2599 C CA . GLN B 1 170 ? 8.53300 24.23000 18.15200 1.000 16.75369 340 GLN B CA 1
ATOM 2600 C C . GLN B 1 170 ? 8.08500 25.67200 18.33400 1.000 17.07025 340 GLN B C 1
ATOM 2601 O O . GLN B 1 170 ? 6.89100 25.98800 18.21900 1.000 20.24226 340 GLN B O 1
ATOM 2607 N N . TYR B 1 171 ? 9.03500 26.56100 18.65200 1.000 13.93384 341 TYR B N 1
ATOM 2608 C CA . TYR B 1 171 ? 8.68600 27.92800 19.02400 1.000 16.28852 341 TYR B CA 1
ATOM 2609 C C . TYR B 1 171 ? 8.19900 28.74000 17.82200 1.000 16.66139 341 TYR B C 1
ATOM 2610 O O . TYR B 1 171 ? 7.41600 29.68100 17.99200 1.000 17.53619 341 TYR B O 1
ATOM 2619 N N . ILE B 1 172 ? 8.64700 28.39700 16.61200 1.000 18.13661 342 ILE B N 1
ATOM 2620 C CA . ILE B 1 172 ? 8.10200 29.03300 15.41300 1.000 20.09113 342 ILE B CA 1
ATOM 2621 C C . ILE B 1 172 ? 6.73500 28.45200 15.06800 1.000 21.39510 342 ILE B C 1
ATOM 2622 O O . ILE B 1 172 ? 5.81200 29.18700 14.70000 1.000 21.72087 342 ILE B O 1
ATOM 2627 N N . ASN B 1 173 ? 6.57400 27.16100 15.29200 1.000 22.47108 343 ASN B N 1
ATOM 2628 C CA . ASN B 1 173 ? 5.30400 26.53400 15.05500 1.000 22.37089 343 ASN B CA 1
ATOM 2629 C C . ASN B 1 173 ? 4.25600 27.23500 15.90100 1.000 24.19807 343 ASN B C 1
ATOM 2630 O O . ASN B 1 173 ? 3.20300 27.56000 15.42700 1.000 25.29077 343 ASN B O 1
ATOM 2635 N N . GLN B 1 174 ? 4.60500 27.50900 17.14300 1.000 22.24522 344 GLN B N 1
ATOM 2636 C CA . GLN B 1 174 ? 3.75700 28.20200 18.11400 1.000 22.19469 344 GLN B CA 1
ATOM 2637 C C . GLN B 1 174 ? 3.42600 29.63300 17.73000 1.000 22.18140 344 GLN B C 1
ATOM 2638 O O . GLN B 1 174 ? 2.37000 30.10900 18.02900 1.000 20.73050 344 GLN B O 1
ATOM 2644 N N . LEU B 1 175 ? 4.39700 30.31300 17.14900 1.000 19.28263 345 LEU B N 1
ATOM 2645 C CA . LEU B 1 175 ? 4.22400 31.66000 16.63500 1.000 22.04949 345 LEU B CA 1
ATOM 2646 C C . LEU B 1 175 ? 3.21400 31.73000 15.48900 1.000 24.64067 345 LEU B C 1
ATOM 2647 O O . LEU B 1 175 ? 2.54100 32.71400 15.33200 1.000 26.74235 345 LEU B O 1
ATOM 2652 N N . CYS B 1 176 ? 3.20800 30.72100 14.64100 1.000 24.90408 346 CYS B N 1
ATOM 2653 C CA . CYS B 1 176 ? 2.33000 30.68800 13.49300 1.000 29.23835 346 CYS B CA 1
ATOM 2654 C C . CYS B 1 176 ? 1.78000 29.30500 13.22300 1.000 26.18043 346 CYS B C 1
ATOM 2655 O O . CYS B 1 176 ? 2.19400 28.65500 12.28500 1.000 29.28617 346 CYS B O 1
ATOM 2658 N N . PRO B 1 177 ? 0.76500 28.88900 14.09400 1.000 25.94405 347 PRO B N 1
ATOM 2659 C CA . PRO B 1 177 ? 0.37100 27.49200 13.89600 1.000 26.71890 347 PRO B CA 1
ATOM 2660 C C . PRO B 1 177 ? -0.13100 27.25000 12.47700 1.000 32.35282 347 PRO B C 1
ATOM 2661 O O . PRO B 1 177 ? -0.69000 28.11500 11.85200 1.000 35.98487 347 PRO B O 1
ATOM 2665 N N . ASN B 1 178 ? 0.18400 26.10400 11.92800 1.000 32.98133 348 ASN B N 1
ATOM 2666 C CA . ASN B 1 178 ? -0.39000 25.70700 10.66000 1.000 37.47441 348 ASN B CA 1
ATOM 2667 C C . ASN B 1 178 ? 0.05000 26.61200 9.51100 1.000 36.08840 348 ASN B C 1
ATOM 2668 O O . ASN B 1 178 ? -0.49600 26.54200 8.43500 1.000 39.15509 348 ASN B O 1
ATOM 2673 N N . GLY B 1 179 ? 1.07800 27.41300 9.74300 1.000 31.06359 349 GLY B N 1
ATOM 2674 C CA . GLY B 1 179 ? 1.62400 28.28300 8.72400 1.000 31.97178 349 GLY B CA 1
ATOM 2675 C C . GLY B 1 179 ? 2.50500 27.53800 7.73200 1.000 28.81676 349 GLY B C 1
ATOM 2676 O O . GLY B 1 179 ? 2.62900 26.31100 7.73900 1.000 26.36051 349 GLY B O 1
ATOM 2677 N N . ASN B 1 180 ? 3.12200 28.32400 6.85300 1.000 26.94116 350 ASN B N 1
ATOM 2678 C CA . ASN B 1 180 ? 4.09700 27.85700 5.87500 1.000 28.33682 350 ASN B CA 1
ATOM 2679 C C . ASN B 1 180 ? 5.45300 28.42700 6.26300 1.000 26.48492 350 ASN B C 1
ATOM 2680 O O . ASN B 1 180 ? 5.59900 29.64800 6.39300 1.000 27.44063 350 ASN B O 1
ATOM 2685 N N . TYR B 1 181 ? 6.43800 27.55200 6.45000 1.000 24.00056 351 TYR B N 1
ATOM 2686 C CA . TYR B 1 181 ? 7.75500 27.96900 6.90800 1.000 23.40660 351 TYR B CA 1
ATOM 2687 C C . TYR B 1 181 ? 8.81800 27.56800 5.90100 1.000 21.11214 351 TYR B C 1
ATOM 2688 O O . TYR B 1 181 ? 8.70500 26.54400 5.22300 1.000 22.60185 351 TYR B O 1
ATOM 2697 N N . LEU B 1 182 ? 9.85100 28.38200 5.81300 1.000 18.91115 352 LEU B N 1
ATOM 2698 C CA . LEU B 1 182 ? 10.99200 28.12900 4.96200 1.000 21.86191 352 LEU B CA 1
ATOM 2699 C C . LEU B 1 182 ? 12.30300 28.29600 5.71800 1.000 19.11615 352 LEU B C 1
ATOM 2700 O O . LEU B 1 182 ? 12.50600 29.30600 6.35900 1.000 20.77184 352 LEU B O 1
ATOM 2705 N N . GLU B 1 183 ? 13.19200 27.31800 5.62600 1.000 18.26247 353 GLU B N 1
ATOM 2706 C CA . GLU B 1 183 ? 14.52100 27.44400 6.21700 1.000 21.79855 353 GLU B CA 1
ATOM 2707 C C . GLU B 1 183 ? 15.59700 27.40500 5.14800 1.000 19.66494 353 GLU B C 1
ATOM 2708 O O . GLU B 1 183 ? 15.55100 26.60800 4.26200 1.000 21.99353 353 GLU B O 1
ATOM 2714 N N . ILE B 1 184 ? 16.55800 28.29600 5.28100 1.000 16.67886 354 ILE B N 1
ATOM 2715 C CA . ILE B 1 184 ? 17.65700 28.40400 4.37900 1.000 20.21884 354 ILE B CA 1
ATOM 2716 C C . ILE B 1 184 ? 18.94700 28.14100 5.13300 1.000 18.57664 354 ILE B C 1
ATOM 2717 O O . ILE B 1 184 ? 19.18400 28.74000 6.14600 1.000 16.76897 354 ILE B O 1
ATOM 2722 N N . PHE B 1 185 ? 19.76900 27.25800 4.58100 1.000 17.96229 355 PHE B N 1
ATOM 2723 C CA . PHE B 1 185 ? 21.09400 26.93600 5.11200 1.000 17.55135 355 PHE B CA 1
ATOM 2724 C C . PHE B 1 185 ? 21.17700 26.06200 6.37300 1.000 17.75105 355 PHE B C 1
ATOM 2725 O O . PHE B 1 185 ? 22.15000 26.11200 7.07800 1.000 18.53832 355 PHE B O 1
ATOM 2733 N N . ALA B 1 186 ? 20.15900 25.25800 6.63200 1.000 21.00171 356 ALA B N 1
ATOM 2734 C CA . ALA B 1 186 ? 20.11300 24.53200 7.88800 1.000 19.79042 356 ALA B CA 1
ATOM 2735 C C . ALA B 1 186 ? 21.38100 23.72200 8.10400 1.000 20.42114 356 ALA B C 1
ATOM 2736 O O . ALA B 1 186 ? 21.77000 22.93200 7.29900 1.000 18.82814 356 ALA B O 1
ATOM 2738 N N . ARG B 1 187 ? 21.98700 23.94500 9.25600 1.000 16.93683 357 ARG B N 1
ATOM 2739 C CA . ARG B 1 187 ? 23.19700 23.27400 9.62600 1.000 16.57836 357 ARG B CA 1
ATOM 2740 C C . ARG B 1 187 ? 22.91000 21.81300 9.92500 1.000 17.63124 357 ARG B C 1
ATOM 2741 O O . ARG B 1 187 ? 21.84400 21.48800 10.37500 1.000 16.40512 357 ARG B O 1
ATOM 2749 N N . ARG B 1 188 ? 23.87300 20.94500 9.65300 1.000 15.41000 358 ARG B N 1
ATOM 2750 C CA . ARG B 1 188 ? 23.62800 19.51200 9.64700 1.000 20.33805 358 ARG B CA 1
ATOM 2751 C C . ARG B 1 188 ? 23.81600 18.89000 11.03300 1.000 20.76299 358 ARG B C 1
ATOM 2752 O O . ARG B 1 188 ? 24.35000 19.50200 11.96200 1.000 17.61430 358 ARG B O 1
ATOM 2760 N N . ASN B 1 189 ? 23.35400 17.64400 11.15000 1.000 18.03214 359 ASN B N 1
ATOM 2761 C CA . ASN B 1 189 ? 23.50200 16.81500 12.34100 1.000 18.20978 359 ASN B CA 1
ATOM 2762 C C . ASN B 1 189 ? 24.65900 15.85700 12.08200 1.000 21.19237 359 ASN B C 1
ATOM 2763 O O . ASN B 1 189 ? 24.50800 14.88000 11.35100 1.000 19.44410 359 ASN B O 1
ATOM 2768 N N . ASN B 1 190 ? 25.81900 16.12300 12.68900 1.000 19.33186 360 ASN B N 1
ATOM 2769 C CA . ASN B 1 190 ? 26.97800 15.31000 12.33700 1.000 20.10781 360 ASN B CA 1
ATOM 2770 C C . ASN B 1 190 ? 26.86300 13.87200 12.82700 1.000 23.37739 360 ASN B C 1
ATOM 2771 O O . ASN B 1 190 ? 27.71500 13.05200 12.46900 1.000 24.83881 360 ASN B O 1
ATOM 2776 N N . LEU B 1 191 ? 25.84600 13.54400 13.63000 1.000 20.49321 361 LEU B N 1
ATOM 2777 C CA . LEU B 1 191 ? 25.55800 12.13700 13.89500 1.000 21.52844 361 LEU B CA 1
ATOM 2778 C C . LEU B 1 191 ? 25.33200 11.36200 12.60100 1.000 22.41408 361 LEU B C 1
ATOM 2779 O O . LEU B 1 191 ? 25.62800 10.16000 12.53200 1.000 23.03788 361 LEU B O 1
ATOM 2784 N N . HIS B 1 192 ? 24.80600 12.02600 11.57100 1.000 19.22307 362 HIS B N 1
ATOM 2785 C CA . HIS B 1 192 ? 24.34800 11.35800 10.36000 1.000 20.49871 362 HIS B CA 1
ATOM 2786 C C . HIS B 1 192 ? 25.36500 11.39900 9.23400 1.000 20.93295 362 HIS B C 1
ATOM 2787 O O . HIS B 1 192 ? 25.04200 10.99100 8.11000 1.000 20.17265 362 HIS B O 1
ATOM 2794 N N . ASP B 1 193 ? 26.57200 11.89500 9.49400 1.000 19.22134 363 ASP B N 1
ATOM 2795 C CA . ASP B 1 193 ? 27.66200 11.66900 8.56100 1.000 23.28961 363 ASP B CA 1
ATOM 2796 C C . ASP B 1 193 ? 27.83800 10.16200 8.37500 1.000 21.28651 363 ASP B C 1
ATOM 2797 O O . ASP B 1 193 ? 27.54000 9.37000 9.26900 1.000 28.10105 363 ASP B O 1
ATOM 2802 N N . ASN B 1 194 ? 28.29400 9.75900 7.19800 1.000 29.13467 364 ASN B N 1
ATOM 2803 C CA . ASN B 1 194 ? 28.52300 8.35200 6.84900 1.000 27.18223 364 ASN B CA 1
ATOM 2804 C C . ASN B 1 194 ? 27.23500 7.55500 6.68100 1.000 24.72060 364 ASN B C 1
ATOM 2805 O O . ASN B 1 194 ? 27.30600 6.33200 6.43300 1.000 25.12190 364 ASN B O 1
ATOM 2810 N N . TRP B 1 195 ? 26.06900 8.17900 6.82300 1.000 16.58554 365 TRP B N 1
ATOM 2811 C CA . TRP B 1 195 ? 24.79400 7.53400 6.54600 1.000 19.83048 365 TRP B CA 1
ATOM 2812 C C . TRP B 1 195 ? 24.32600 7.91200 5.14900 1.000 22.70467 365 TRP B C 1
ATOM 2813 O O . TRP B 1 195 ? 24.38500 9.08400 4.76100 1.000 21.96494 365 TRP B O 1
ATOM 2824 N N . VAL B 1 196 ? 23.86400 6.91400 4.40500 1.000 16.12265 366 VAL B N 1
ATOM 2825 C CA . VAL B 1 196 ? 23.05900 7.10900 3.20600 1.000 20.43454 366 VAL B CA 1
ATOM 2826 C C . VAL B 1 196 ? 21.62100 6.78100 3.56800 1.000 23.43014 366 VAL B C 1
ATOM 2827 O O . VAL B 1 196 ? 21.36700 5.87400 4.37600 1.000 18.88851 366 VAL B O 1
ATOM 2831 N N . SER B 1 197 ? 20.68000 7.51500 2.98500 1.000 24.60275 367 SER B N 1
ATOM 2832 C CA . SER B 1 197 ? 19.26500 7.30700 3.23700 1.000 24.73407 367 SER B CA 1
ATOM 2833 C C . SER B 1 197 ? 18.55400 6.99600 1.92900 1.000 31.47054 367 SER B C 1
ATOM 2834 O O . SER B 1 197 ? 18.98000 7.42000 0.85100 1.000 32.76880 367 SER B O 1
ATOM 2837 N N . ILE B 1 198 ? 17.50700 6.20300 2.00600 1.000 24.02737 368 ILE B N 1
ATOM 2838 C CA . ILE B 1 198 ? 16.63900 5.98900 0.87700 1.000 29.95995 368 ILE B CA 1
ATOM 2839 C C . ILE B 1 198 ? 15.28100 5.60900 1.43600 1.000 29.32840 368 ILE B C 1
ATOM 2840 O O . ILE B 1 198 ? 15.22600 5.00800 2.46600 1.000 24.75870 368 ILE B O 1
ATOM 2845 N N . GLY B 1 199 ? 14.19700 5.94800 0.76400 1.000 25.53520 369 GLY B N 1
ATOM 2846 C CA . GLY B 1 199 ? 12.87300 5.64200 1.26600 1.000 31.77096 369 GLY B CA 1
ATOM 2847 C C . GLY B 1 199 ? 12.37000 6.54000 2.37700 1.000 26.54812 369 GLY B C 1
ATOM 2848 O O . GLY B 1 199 ? 11.34300 6.21300 2.98100 1.000 31.98790 369 GLY B O 1
ATOM 2849 N N . ASN B 1 200 ? 13.03600 7.66400 2.64900 1.000 27.04421 370 ASN B N 1
ATOM 2850 C CA . ASN B 1 200 ? 12.65500 8.61100 3.70000 1.000 28.19631 370 ASN B CA 1
ATOM 2851 C C . ASN B 1 200 ? 11.17300 8.96700 3.66300 1.000 32.28870 370 ASN B C 1
ATOM 2852 O O . ASN B 1 200 ? 10.66700 9.45300 2.64700 1.000 33.79418 370 ASN B O 1
ATOM 2857 N N . GLU B 1 201 ? 10.48400 8.77100 4.79300 1.000 26.63950 371 GLU B N 1
ATOM 2858 C CA . GLU B 1 201 ? 9.10600 9.23400 4.92800 1.000 33.17905 371 GLU B CA 1
ATOM 2859 C C . GLU B 1 201 ? 9.03800 10.74900 4.77000 1.000 37.78622 371 GLU B C 1
ATOM 2860 O O . GLU B 1 201 ? 9.85800 11.48400 5.33200 1.000 34.88658 371 GLU B O 1
ATOM 2866 N N . LEU B 1 202 ? 8.06200 11.21800 3.99500 1.000 42.75474 372 LEU B N 1
ATOM 2867 C CA . LEU B 1 202 ? 7.86600 12.65700 3.82700 1.000 45.04117 372 LEU B CA 1
ATOM 2868 C C . LEU B 1 202 ? 6.72000 13.14800 4.70200 1.000 40.91808 372 LEU B C 1
ATOM 2869 O O . LEU B 1 202 ? 5.75900 12.41900 4.94600 1.000 45.49170 372 LEU B O 1
ATOM 2874 N N . LEU C 1 16 ? 13.81200 1.13400 64.32300 1.000 52.51343 186 LEU C N 1
ATOM 2875 C CA . LEU C 1 16 ? 12.95000 2.30400 64.17800 1.000 47.44246 186 LEU C CA 1
ATOM 2876 C C . LEU C 1 16 ? 11.76900 2.22600 65.12500 1.000 47.15232 186 LEU C C 1
ATOM 2877 O O . LEU C 1 16 ? 11.27700 1.14400 65.43300 1.000 54.52158 186 LEU C O 1
ATOM 2882 N N . ASN C 1 17 ? 11.30000 3.37500 65.58100 1.000 46.42028 187 ASN C N 1
ATOM 2883 C CA . ASN C 1 17 ? 10.17900 3.43000 66.50600 1.000 49.87084 187 ASN C CA 1
ATOM 2884 C C . ASN C 1 17 ? 8.91600 3.73600 65.71400 1.000 48.15358 187 ASN C C 1
ATOM 2885 O O . ASN C 1 17 ? 8.71800 4.86700 65.25400 1.000 46.72324 187 ASN C O 1
ATOM 2890 N N . PHE C 1 18 ? 8.06400 2.72700 65.56300 1.000 49.93131 188 PHE C N 1
ATOM 2891 C CA . PHE C 1 18 ? 6.83100 2.88700 64.81000 1.000 53.77378 188 PHE C CA 1
ATOM 2892 C C . PHE C 1 18 ? 5.68400 3.43500 65.64600 1.000 54.28572 188 PHE C C 1
ATOM 2893 O O . PHE C 1 18 ? 4.76000 4.02900 65.07800 1.000 50.68437 188 PHE C O 1
ATOM 2901 N N . GLN C 1 19 ? 5.71300 3.26600 66.97200 1.000 54.79338 189 GLN C N 1
ATOM 2902 C CA . GLN C 1 19 ? 4.64300 3.84000 67.77900 1.000 50.63599 189 GLN C CA 1
ATOM 2903 C C . GLN C 1 19 ? 4.67400 5.35900 67.70900 1.000 52.75764 189 GLN C C 1
ATOM 2904 O O . GLN C 1 19 ? 3.63300 5.99600 67.51900 1.000 53.80467 189 GLN C O 1
ATOM 2910 N N . ALA C 1 20 ? 5.86400 5.96100 67.84900 1.000 50.38607 190 ALA C N 1
ATOM 2911 C CA . ALA C 1 20 ? 5.97500 7.41200 67.70400 1.000 50.73379 190 ALA C CA 1
ATOM 2912 C C . ALA C 1 20 ? 5.49600 7.86500 66.33800 1.000 49.97442 190 ALA C C 1
ATOM 2913 O O . ALA C 1 20 ? 5.02400 8.99500 66.18900 1.000 50.24325 190 ALA C O 1
ATOM 2915 N N . LEU C 1 21 ? 5.61800 6.99600 65.33400 1.000 54.36696 191 LEU C N 1
ATOM 2916 C CA . LEU C 1 21 ? 5.15800 7.31100 63.98900 1.000 45.39935 191 LEU C CA 1
ATOM 2917 C C . LEU C 1 21 ? 3.64500 7.19600 63.87800 1.000 41.88147 191 LEU C C 1
ATOM 2918 O O . LEU C 1 21 ? 2.98900 8.10200 63.35800 1.000 39.82185 191 LEU C O 1
ATOM 2923 N N . ILE C 1 22 ? 3.08100 6.08300 64.35600 1.000 43.34619 192 ILE C N 1
ATOM 2924 C CA . ILE C 1 22 ? 1.65100 5.84100 64.18600 1.000 43.80827 192 ILE C CA 1
ATOM 2925 C C . ILE C 1 22 ? 0.84800 6.93400 64.87800 1.000 46.88994 192 ILE C C 1
ATOM 2926 O O . ILE C 1 22 ? 0.07500 7.65900 64.24300 1.000 40.70867 192 ILE C O 1
ATOM 2931 N N . ASP C 1 23 ? 1.05100 7.09800 66.18600 1.000 52.93638 193 ASP C N 1
ATOM 2932 C CA . ASP C 1 23 ? 0.24600 8.07000 66.91500 1.000 50.40544 193 ASP C CA 1
ATOM 2933 C C . ASP C 1 23 ? 0.59400 9.51100 66.54300 1.000 48.13190 193 ASP C C 1
ATOM 2934 O O . ASP C 1 23 ? -0.23300 10.40200 66.75400 1.000 52.98056 193 ASP C O 1
ATOM 2939 N N . ALA C 1 24 ? 1.77500 9.76800 65.97400 1.000 48.85206 194 ALA C N 1
ATOM 2940 C CA . ALA C 1 24 ? 2.03600 11.12500 65.49700 1.000 48.74272 194 ALA C CA 1
ATOM 2941 C C . ALA C 1 24 ? 1.31000 11.42300 64.19100 1.000 47.16473 194 ALA C C 1
ATOM 2942 O O . ALA C 1 24 ? 0.89600 12.56600 63.96700 1.000 47.94619 194 ALA C O 1
ATOM 2944 N N . GLN C 1 25 ? 1.15000 10.42900 63.31400 1.000 45.85893 195 GLN C N 1
ATOM 2945 C CA . GLN C 1 25 ? 0.36800 10.65700 62.10400 1.000 41.47959 195 GLN C CA 1
ATOM 2946 C C . GLN C 1 25 ? -1.12600 10.67400 62.38500 1.000 43.73288 195 GLN C C 1
ATOM 2947 O O . GLN C 1 25 ? -1.87600 11.32700 61.65400 1.000 41.07923 195 GLN C O 1
ATOM 2953 N N . MET C 1 26 ? -1.58000 9.96100 63.41900 1.000 46.22757 196 MET C N 1
ATOM 2954 C CA . MET C 1 26 ? -3.01500 9.90100 63.67800 1.000 45.93882 196 MET C CA 1
ATOM 2955 C C . MET C 1 26 ? -3.53600 11.22400 64.22300 1.000 46.90853 196 MET C C 1
ATOM 2956 O O . MET C 1 26 ? -4.58500 11.70700 63.78100 1.000 48.42518 196 MET C O 1
ATOM 2961 N N . ARG C 1 27 ? -2.79200 11.81900 65.13300 1.000 49.55468 197 ARG C N 1
ATOM 2962 C CA . ARG C 1 27 ? -3.14600 13.14000 65.60700 1.000 54.55901 197 ARG C CA 1
ATOM 2963 C C . ARG C 1 27 ? -3.05700 14.11100 64.45800 1.000 50.45334 197 ARG C C 1
ATOM 2964 O O . ARG C 1 27 ? -3.82200 15.03900 64.37300 1.000 50.86744 197 ARG C O 1
ATOM 2972 N N . HIS C 1 28 ? -2.12400 13.88000 63.55600 1.000 52.50844 198 HIS C N 1
ATOM 2973 C CA . HIS C 1 28 ? -2.03600 14.71600 62.36600 1.000 54.69460 198 HIS C CA 1
ATOM 2974 C C . HIS C 1 28 ? -3.22300 14.62600 61.38800 1.000 52.91677 198 HIS C C 1
ATOM 2975 O O . HIS C 1 28 ? -3.65900 15.63700 60.88100 1.000 52.69376 198 HIS C O 1
ATOM 2982 N N . ALA C 1 29 ? -3.71000 13.43100 61.09000 1.000 51.39474 199 ALA C N 1
ATOM 2983 C CA . ALA C 1 29 ? -4.73800 13.29200 60.07500 1.000 46.80916 199 ALA C CA 1
ATOM 2984 C C . ALA C 1 29 ? -5.94300 12.45000 60.41000 1.000 48.90059 199 ALA C C 1
ATOM 2985 O O . ALA C 1 29 ? -6.84400 12.31500 59.60500 1.000 47.19835 199 ALA C O 1
ATOM 2987 N N . GLY C 1 30 ? -5.93800 11.82900 61.57200 1.000 49.14244 200 GLY C N 1
ATOM 2988 C CA . GLY C 1 30 ? -7.06900 11.02600 61.98800 1.000 45.48530 200 GLY C CA 1
ATOM 2989 C C . GLY C 1 30 ? -7.09300 9.68600 61.30600 1.000 47.12651 200 GLY C C 1
ATOM 2990 O O . GLY C 1 30 ? -7.95600 8.85700 61.57500 1.000 46.83158 200 GLY C O 1
ATOM 2991 N N . LYS C 1 31 ? -6.08700 9.48300 60.45900 1.000 46.24953 201 LYS C N 1
ATOM 2992 C CA . LYS C 1 31 ? -5.99000 8.39900 59.51100 1.000 41.89595 201 LYS C CA 1
ATOM 2993 C C . LYS C 1 31 ? -4.52300 7.98700 59.29700 1.000 38.09604 201 LYS C C 1
ATOM 2994 O O . LYS C 1 31 ? -3.62100 8.77200 59.47800 1.000 37.35560 201 LYS C O 1
ATOM 3000 N N . MET C 1 32 ? -4.30400 6.75100 58.90200 1.000 35.34219 202 MET C N 1
ATOM 3001 C CA . MET C 1 32 ? -2.96300 6.29700 58.56400 1.000 30.90736 202 MET C CA 1
ATOM 3002 C C . MET C 1 32 ? -2.55000 6.61800 57.10300 1.000 30.18910 202 MET C C 1
ATOM 3003 O O . MET C 1 32 ? -3.27300 7.24300 56.37400 1.000 28.11218 202 MET C O 1
ATOM 3008 N N . PHE C 1 33 ? -1.34700 6.23100 56.73100 1.000 24.18189 203 PHE C N 1
ATOM 3009 C CA . PHE C 1 33 ? -0.80600 6.60800 55.43700 1.000 23.05844 203 PHE C CA 1
ATOM 3010 C C . PHE C 1 33 ? -1.58200 6.06500 54.24500 1.000 17.15595 203 PHE C C 1
ATOM 3011 O O . PHE C 1 33 ? -2.00800 4.95300 54.24400 1.000 22.08408 203 PHE C O 1
ATOM 3019 N N . ASP C 1 34 ? -1.71500 6.88900 53.23100 1.000 17.11892 204 ASP C N 1
ATOM 3020 C CA . ASP C 1 34 ? -2.29700 6.49400 51.95300 1.000 16.27423 204 ASP C CA 1
ATOM 3021 C C . ASP C 1 34 ? -1.33600 5.68600 51.09700 1.000 15.33286 204 ASP C C 1
ATOM 3022 O O . ASP C 1 34 ? -1.76700 4.80900 50.33800 1.000 13.35270 204 ASP C O 1
ATOM 3027 N N . VAL C 1 35 ? -0.04900 6.01200 51.15500 1.000 15.83903 205 VAL C N 1
ATOM 3028 C CA . VAL C 1 35 ? 0.96200 5.33100 50.36400 1.000 11.78268 205 VAL C CA 1
ATOM 3029 C C . VAL C 1 35 ? 2.19100 5.13400 51.23200 1.000 13.71521 205 VAL C C 1
ATOM 3030 O O . VAL C 1 35 ? 2.70300 6.09000 51.83000 1.000 13.48753 205 VAL C O 1
ATOM 3034 N N . ILE C 1 36 ? 2.67500 3.90900 51.26100 1.000 13.19837 206 ILE C N 1
ATOM 3035 C CA . ILE C 1 36 ? 3.96700 3.60200 51.83600 1.000 11.98393 206 ILE C CA 1
ATOM 3036 C C . ILE C 1 36 ? 4.87600 3.13800 50.71500 1.000 13.15842 206 ILE C C 1
ATOM 3037 O O . ILE C 1 36 ? 4.46900 2.34000 49.93200 1.000 13.70604 206 ILE C O 1
ATOM 3042 N N . MET C 1 37 ? 6.08200 3.69400 50.64600 1.000 10.69573 207 MET C N 1
ATOM 3043 C CA . MET C 1 37 ? 7.12300 3.23800 49.73300 1.000 9.69184 207 MET C CA 1
ATOM 3044 C C . MET C 1 37 ? 8.30900 2.77500 50.52800 1.000 11.76835 207 MET C C 1
ATOM 3045 O O . MET C 1 37 ? 8.77200 3.49200 51.35500 1.000 11.11924 207 MET C O 1
ATOM 3050 N N . MET C 1 38 ? 8.81100 1.58700 50.22900 1.000 10.78367 208 MET C N 1
ATOM 3051 C CA . MET C 1 38 ? 9.98400 1.07600 50.92900 1.000 10.35407 208 MET C CA 1
ATOM 3052 C C . MET C 1 38 ? 11.11900 0.85200 49.94600 1.000 12.28480 208 MET C C 1
ATOM 3053 O O . MET C 1 38 ? 10.89500 0.43600 48.85000 1.000 11.66901 208 MET C O 1
ATOM 3058 N N . ASP C 1 39 ? 12.32100 1.15800 50.39600 1.000 11.88297 209 ASP C N 1
ATOM 3059 C CA . ASP C 1 39 ? 13.50900 1.07900 49.57700 1.000 11.79794 209 ASP C CA 1
ATOM 3060 C C . ASP C 1 39 ? 14.49600 0.20900 50.32700 1.000 13.70046 209 ASP C C 1
ATOM 3061 O O . ASP C 1 39 ? 15.51200 0.63500 50.76900 1.000 14.63516 209 ASP C O 1
ATOM 3066 N N . PRO C 1 40 ? 14.11200 -1.13300 50.39100 1.000 13.20782 210 PRO C N 1
ATOM 3067 C CA . PRO C 1 40 ? 14.86900 -1.92100 51.37300 1.000 16.00825 210 PRO C CA 1
ATOM 3068 C C . PRO C 1 40 ? 16.35300 -2.03200 51.13200 1.000 13.49427 210 PRO C C 1
ATOM 3069 O O . PRO C 1 40 ? 16.75700 -2.22100 50.03700 1.000 15.13603 210 PRO C O 1
ATOM 3073 N N . PRO C 1 41 ? 17.13400 -1.96300 52.29800 1.000 15.03163 211 PRO C N 1
ATOM 3074 C CA . PRO C 1 41 ? 18.56500 -2.10800 52.03900 1.000 13.70945 211 PRO C CA 1
ATOM 3075 C C . PRO C 1 41 ? 18.90900 -3.57100 51.93300 1.000 22.18325 211 PRO C C 1
ATOM 3076 O O . PRO C 1 41 ? 19.26300 -4.21500 52.88300 1.000 24.54926 211 PRO C O 1
ATOM 3080 N N . TRP C 1 42 ? 18.79000 -4.07200 50.72700 1.000 18.00460 212 TRP C N 1
ATOM 3081 C CA . TRP C 1 42 ? 18.88500 -5.47400 50.45400 1.000 24.15266 212 TRP C CA 1
ATOM 3082 C C . TRP C 1 42 ? 20.25900 -6.00600 50.76400 1.000 29.29401 212 TRP C C 1
ATOM 3083 O O . TRP C 1 42 ? 21.24800 -5.36000 50.56200 1.000 26.65957 212 TRP C O 1
ATOM 3094 N N . GLN C 1 43 ? 20.23900 -7.22300 51.27900 1.000 33.94521 213 GLN C N 1
ATOM 3095 C CA . GLN C 1 43 ? 21.40000 -7.97400 51.61300 1.000 36.47679 213 GLN C CA 1
ATOM 3096 C C . GLN C 1 43 ? 21.78600 -8.61400 50.31700 1.000 41.66093 213 GLN C C 1
ATOM 3097 O O . GLN C 1 43 ? 21.45100 -9.72800 50.03600 1.000 40.86260 213 GLN C O 1
ATOM 3103 N N . LEU C 1 44 ? 22.48100 -7.84700 49.50200 1.000 49.43292 214 LEU C N 1
ATOM 3104 C CA . LEU C 1 44 ? 23.23500 -8.33800 48.38700 1.000 52.97315 214 LEU C CA 1
ATOM 3105 C C . LEU C 1 44 ? 24.32100 -9.04400 49.11900 1.000 56.73137 214 LEU C C 1
ATOM 3106 O O . LEU C 1 44 ? 24.70600 -8.56500 50.16600 1.000 59.58434 214 LEU C O 1
ATOM 3111 N N . SER C 1 45 ? 24.76400 -10.18400 48.64400 1.000 59.42061 215 SER C N 1
ATOM 3112 C CA . SER C 1 45 ? 25.76100 -10.92100 49.38000 1.000 58.75613 215 SER C CA 1
ATOM 3113 C C . SER C 1 45 ? 27.07800 -10.79500 48.66700 1.000 61.99558 215 SER C C 1
ATOM 3114 O O . SER C 1 45 ? 27.19000 -11.11800 47.49800 1.000 58.69880 215 SER C O 1
ATOM 3116 N N . SER C 1 46 ? 28.07000 -10.32600 49.41400 1.000 66.75163 216 SER C N 1
ATOM 3117 C CA . SER C 1 46 ? 29.41000 -10.11000 48.92300 1.000 67.18497 216 SER C CA 1
ATOM 3118 C C . SER C 1 46 ? 30.36600 -9.88500 50.09100 1.000 65.92265 216 SER C C 1
ATOM 3119 O O . SER C 1 46 ? 29.95800 -9.76400 51.24100 1.000 57.32862 216 SER C O 1
ATOM 3121 N N . TYR C 1 57 ? 26.58000 -3.61500 59.04700 1.000 48.90752 227 TYR C N 1
ATOM 3122 C CA . TYR C 1 57 ? 26.31700 -2.68100 57.96100 1.000 59.24510 227 TYR C CA 1
ATOM 3123 C C . TYR C 1 57 ? 24.86800 -2.28100 57.96300 1.000 57.83199 227 TYR C C 1
ATOM 3124 O O . TYR C 1 57 ? 24.03100 -2.99700 58.46700 1.000 58.85179 227 TYR C O 1
ATOM 3126 N N . ASP C 1 58 ? 24.56100 -1.15200 57.34000 1.000 58.34705 228 ASP C N 1
ATOM 3127 C CA . ASP C 1 58 ? 23.18100 -0.74600 57.28500 1.000 59.25338 228 ASP C CA 1
ATOM 3128 C C . ASP C 1 58 ? 22.28200 -1.72700 56.50800 1.000 57.91954 228 ASP C C 1
ATOM 3129 O O . ASP C 1 58 ? 21.06500 -1.58500 56.56600 1.000 54.24777 228 ASP C O 1
ATOM 3134 N N . SER C 1 59 ? 22.85100 -2.68500 55.76600 1.000 49.25241 229 SER C N 1
ATOM 3135 C CA . SER C 1 59 ? 22.01500 -3.71000 55.12800 1.000 40.42310 229 SER C CA 1
ATOM 3136 C C . SER C 1 59 ? 21.24200 -4.61000 56.10200 1.000 44.29378 229 SER C C 1
ATOM 3137 O O . SER C 1 59 ? 21.58300 -4.75200 57.25700 1.000 44.14163 229 SER C O 1
ATOM 3140 N N . LEU C 1 60 ? 20.19400 -5.20000 55.58700 1.000 30.35568 230 LEU C N 1
ATOM 3141 C CA . LEU C 1 60 ? 19.18300 -5.90400 56.36200 1.000 30.42468 230 LEU C CA 1
ATOM 3142 C C . LEU C 1 60 ? 18.92500 -7.25600 55.71400 1.000 32.69107 230 LEU C C 1
ATOM 3143 O O . LEU C 1 60 ? 18.72300 -7.32800 54.49900 1.000 32.52236 230 LEU C O 1
ATOM 3148 N N . SER C 1 61 ? 18.90800 -8.32000 56.51500 1.000 31.77609 231 SER C N 1
ATOM 3149 C CA . SER C 1 61 ? 18.54300 -9.63000 55.98500 1.000 27.60856 231 SER C CA 1
ATOM 3150 C C . SER C 1 61 ? 17.06800 -9.65600 55.59500 1.000 26.42438 231 SER C C 1
ATOM 3151 O O . SER C 1 61 ? 16.25500 -8.90700 56.14100 1.000 25.51746 231 SER C O 1
ATOM 3154 N N . ASP C 1 62 ? 16.69200 -10.55700 54.67900 1.000 28.17604 232 ASP C N 1
ATOM 3155 C CA . ASP C 1 62 ? 15.34100 -10.58900 54.12100 1.000 24.16283 232 ASP C CA 1
ATOM 3156 C C . ASP C 1 62 ? 14.35800 -10.79800 55.25500 1.000 29.12729 232 ASP C C 1
ATOM 3157 O O . ASP C 1 62 ? 13.31600 -10.16100 55.30600 1.000 27.23937 232 ASP C O 1
ATOM 3162 N N . GLU C 1 63 ? 14.68800 -11.69400 56.18300 1.000 27.25745 233 GLU C N 1
ATOM 3163 C CA . GLU C 1 63 ? 13.76000 -11.96000 57.27600 1.000 29.44821 233 GLU C CA 1
ATOM 3164 C C . GLU C 1 63 ? 13.50800 -10.73000 58.12800 1.000 28.02687 233 GLU C C 1
ATOM 3165 O O . GLU C 1 63 ? 12.40300 -10.47000 58.52000 1.000 31.73309 233 GLU C O 1
ATOM 3171 N N . LYS C 1 64 ? 14.55100 -9.97700 58.40300 1.000 30.37074 234 LYS C N 1
ATOM 3172 C CA . LYS C 1 64 ? 14.44200 -8.77600 59.20100 1.000 28.05719 234 LYS C CA 1
ATOM 3173 C C . LYS C 1 64 ? 13.54400 -7.76300 58.51800 1.000 28.00760 234 LYS C C 1
ATOM 3174 O O . LYS C 1 64 ? 12.80900 -7.06800 59.16000 1.000 27.41603 234 LYS C O 1
ATOM 3180 N N . ILE C 1 65 ? 13.66200 -7.65700 57.20500 1.000 26.90174 235 ILE C N 1
ATOM 3181 C CA . ILE C 1 65 ? 12.77800 -6.79000 56.45400 1.000 26.93095 235 ILE C CA 1
ATOM 3182 C C . ILE C 1 65 ? 11.33500 -7.25800 56.50000 1.000 23.16163 235 ILE C C 1
ATOM 3183 O O . ILE C 1 65 ? 10.45600 -6.50700 56.83700 1.000 22.73576 235 ILE C O 1
ATOM 3188 N N . GLN C 1 66 ? 11.11600 -8.53900 56.27100 1.000 28.26722 236 GLN C N 1
ATOM 3189 C CA . GLN C 1 66 ? 9.76100 -9.08300 56.19000 1.000 27.18946 236 GLN C CA 1
ATOM 3190 C C . GLN C 1 66 ? 9.05200 -8.90800 57.51100 1.000 28.01505 236 GLN C C 1
ATOM 3191 O O . GLN C 1 66 ? 7.85100 -8.85100 57.57300 1.000 26.39861 236 GLN C O 1
ATOM 3197 N N . ASN C 1 67 ? 9.86300 -8.92200 58.54500 1.000 27.17701 237 ASN C N 1
ATOM 3198 C CA . ASN C 1 67 ? 9.47000 -8.89500 59.92900 1.000 34.17188 237 ASN C CA 1
ATOM 3199 C C . ASN C 1 67 ? 8.90800 -7.61100 60.39300 1.000 30.29477 237 ASN C C 1
ATOM 3200 O O . ASN C 1 67 ? 8.32300 -7.55100 61.43600 1.000 27.15920 237 ASN C O 1
ATOM 3205 N N . MET C 1 68 ? 9.18900 -6.56300 59.65400 1.000 26.71446 238 MET C N 1
ATOM 3206 C CA . MET C 1 68 ? 8.79800 -5.25500 60.08100 1.000 27.05294 238 MET C CA 1
ATOM 3207 C C . MET C 1 68 ? 7.29500 -5.17500 60.16200 1.000 26.30929 238 MET C C 1
ATOM 3208 O O . MET C 1 68 ? 6.58900 -5.82700 59.43500 1.000 26.79794 238 MET C O 1
ATOM 3213 N N . PRO C 1 69 ? 6.84800 -4.34600 61.19400 1.000 26.21586 239 PRO C N 1
ATOM 3214 C CA . PRO C 1 69 ? 5.39000 -4.33900 61.34200 1.000 28.36171 239 PRO C CA 1
ATOM 3215 C C . PRO C 1 69 ? 4.74100 -3.30900 60.42800 1.000 28.82206 239 PRO C C 1
ATOM 3216 O O . PRO C 1 69 ? 4.24500 -2.30800 60.86400 1.000 25.76061 239 PRO C O 1
ATOM 3220 N N . ILE C 1 70 ? 4.76100 -3.60000 59.14800 1.000 26.65954 240 ILE C N 1
ATOM 3221 C CA . ILE C 1 70 ? 4.16600 -2.75400 58.15700 1.000 26.45966 240 ILE C CA 1
ATOM 3222 C C . ILE C 1 70 ? 2.64100 -2.60900 58.30400 1.000 30.78238 240 ILE C C 1
ATOM 3223 O O . ILE C 1 70 ? 2.09700 -1.58100 57.99300 1.000 29.51796 240 ILE C O 1
ATOM 3228 N N . GLN C 1 71 ? 1.94700 -3.64900 58.73200 1.000 29.90624 241 GLN C N 1
ATOM 3229 C CA . GLN C 1 71 ? 0.48700 -3.58300 58.78800 1.000 29.97399 241 GLN C CA 1
ATOM 3230 C C . GLN C 1 71 ? -0.01700 -2.50300 59.72800 1.000 28.14272 241 GLN C C 1
ATOM 3231 O O . GLN C 1 71 ? -1.12600 -1.99500 59.52500 1.000 38.91952 241 GLN C O 1
ATOM 3237 N N . SER C 1 72 ? 0.76400 -2.13400 60.74000 1.000 25.69900 242 SER C N 1
ATOM 3238 C CA . SER C 1 72 ? 0.32500 -1.12300 61.69500 1.000 27.15331 242 SER C CA 1
ATOM 3239 C C . SER C 1 72 ? 0.42200 0.28600 61.13700 1.000 31.77313 242 SER C C 1
ATOM 3240 O O . SER C 1 72 ? -0.09400 1.22000 61.75600 1.000 28.01158 242 SER C O 1
ATOM 3243 N N . LEU C 1 73 ? 1.06000 0.45500 59.97500 1.000 30.72968 243 LEU C N 1
ATOM 3244 C CA . LEU C 1 73 ? 1.30400 1.76400 59.39700 1.000 28.14489 243 LEU C CA 1
ATOM 3245 C C . LEU C 1 73 ? 0.28200 2.14900 58.34300 1.000 25.93465 243 LEU C C 1
ATOM 3246 O O . LEU C 1 73 ? 0.31100 3.28700 57.85500 1.000 23.96564 243 LEU C O 1
ATOM 3251 N N . GLN C 1 74 ? -0.61700 1.24500 57.97600 1.000 25.18167 244 GLN C N 1
ATOM 3252 C CA . GLN C 1 74 ? -1.54000 1.57500 56.90800 1.000 28.68753 244 GLN C CA 1
ATOM 3253 C C . GLN C 1 74 ? -2.73100 0.64400 56.95700 1.000 33.86899 244 GLN C C 1
ATOM 3254 O O . GLN C 1 74 ? -2.57800 -0.57400 57.11500 1.000 34.49924 244 GLN C O 1
ATOM 3260 N N . GLN C 1 75 ? -3.91000 1.22500 56.80200 1.000 32.20162 245 GLN C N 1
ATOM 3261 C CA . GLN C 1 75 ? -5.13800 0.45900 56.73700 1.000 33.70140 245 GLN C CA 1
ATOM 3262 C C . GLN C 1 75 ? -5.79300 0.50400 55.37100 1.000 30.00179 245 GLN C C 1
ATOM 3263 O O . GLN C 1 75 ? -6.39400 -0.48500 54.95300 1.000 29.81240 245 GLN C O 1
ATOM 3269 N N . ASP C 1 76 ? -5.65900 1.61300 54.65100 1.000 26.54782 246 ASP C N 1
ATOM 3270 C CA . ASP C 1 76 ? -6.26900 1.76400 53.33900 1.000 25.96269 246 ASP C CA 1
ATOM 3271 C C . ASP C 1 76 ? -5.26500 2.43200 52.41200 1.000 23.29192 246 ASP C C 1
ATOM 3272 O O . ASP C 1 76 ? -4.91000 3.59400 52.62300 1.000 18.71812 246 ASP C O 1
ATOM 3277 N N . GLY C 1 77 ? -4.81600 1.71300 51.39400 1.000 17.93629 247 GLY C N 1
ATOM 3278 C CA . GLY C 1 77 ? -3.96300 2.31800 50.39700 1.000 20.50174 247 GLY C CA 1
ATOM 3279 C C . GLY C 1 77 ? -2.98800 1.31800 49.80800 1.000 21.40527 247 GLY C C 1
ATOM 3280 O O . GLY C 1 77 ? -3.22500 0.11700 49.81200 1.000 21.42507 247 GLY C O 1
ATOM 3281 N N . PHE C 1 78 ? -1.87100 1.86600 49.33000 1.000 17.33288 248 PHE C N 1
ATOM 3282 C CA . PHE C 1 78 ? -0.91700 1.18900 48.47300 1.000 13.71397 248 PHE C CA 1
ATOM 3283 C C . PHE C 1 78 ? 0.42700 1.06500 49.17900 1.000 14.21675 248 PHE C C 1
ATOM 3284 O O . PHE C 1 78 ? 0.80000 1.89700 50.01300 1.000 17.18706 248 PHE C O 1
ATOM 3292 N N . ILE C 1 79 ? 1.17800 0.04300 48.81000 1.000 12.32356 249 ILE C N 1
ATOM 3293 C CA . ILE C 1 79 ? 2.58000 -0.05800 49.19200 1.000 10.80737 249 ILE C CA 1
ATOM 3294 C C . ILE C 1 79 ? 3.39500 -0.19900 47.91400 1.000 12.61795 249 ILE C C 1
ATOM 3295 O O . ILE C 1 79 ? 2.97100 -0.87500 46.97000 1.000 13.11437 249 ILE C O 1
ATOM 3300 N N . PHE C 1 80 ? 4.53700 0.48400 47.87800 1.000 10.38405 250 PHE C N 1
ATOM 3301 C CA . PHE C 1 80 ? 5.48800 0.47200 46.77400 1.000 11.99945 250 PHE C CA 1
ATOM 3302 C C . PHE C 1 80 ? 6.80800 -0.04500 47.34800 1.000 8.97821 250 PHE C C 1
ATOM 3303 O O . PHE C 1 80 ? 7.36500 0.57400 48.25400 1.000 10.65221 250 PHE C O 1
ATOM 3311 N N . VAL C 1 81 ? 7.32500 -1.15700 46.82900 1.000 9.84451 251 VAL C N 1
ATOM 3312 C CA . VAL C 1 81 ? 8.56900 -1.72800 47.34400 1.000 9.06590 251 VAL C CA 1
ATOM 3313 C C . VAL C 1 81 ? 9.55000 -1.92700 46.19000 1.000 10.53963 251 VAL C C 1
ATOM 3314 O O . VAL C 1 81 ? 9.23000 -2.58100 45.18800 1.000 10.24684 251 VAL C O 1
ATOM 3318 N N . TRP C 1 82 ? 10.75200 -1.39900 46.34800 1.000 12.13660 252 TRP C N 1
ATOM 3319 C CA . TRP C 1 82 ? 11.79000 -1.49300 45.32500 1.000 10.92230 252 TRP C CA 1
ATOM 3320 C C . TRP C 1 82 ? 12.58600 -2.78600 45.47200 1.000 12.68325 252 TRP C C 1
ATOM 3321 O O . TRP C 1 82 ? 13.03000 -3.13000 46.57000 1.000 12.57237 252 TRP C O 1
ATOM 3332 N N . ALA C 1 83 ? 12.80200 -3.47600 44.35500 1.000 14.07643 253 ALA C N 1
ATOM 3333 C CA . ALA C 1 83 ? 13.52400 -4.73900 44.35300 1.000 16.18322 253 ALA C CA 1
ATOM 3334 C C . ALA C 1 83 ? 14.45200 -4.77300 43.15200 1.000 14.63052 253 ALA C C 1
ATOM 3335 O O . ALA C 1 83 ? 13.99900 -4.63900 42.01100 1.000 12.33609 253 ALA C O 1
ATOM 3337 N N . ILE C 1 84 ? 15.74800 -4.95000 43.40400 1.000 20.49222 254 ILE C N 1
ATOM 3338 C CA . ILE C 1 84 ? 16.66400 -5.36200 42.34100 1.000 19.62695 254 ILE C CA 1
ATOM 3339 C C . ILE C 1 84 ? 16.22100 -6.72800 41.83300 1.000 20.13431 254 ILE C C 1
ATOM 3340 O O . ILE C 1 84 ? 15.39200 -7.40200 42.46400 1.000 18.77008 254 ILE C O 1
ATOM 3345 N N . ASN C 1 85 ? 16.79900 -7.16300 40.70900 1.000 23.01803 255 ASN C N 1
ATOM 3346 C CA . ASN C 1 85 ? 16.42500 -8.44100 40.11300 1.000 21.04752 255 ASN C CA 1
ATOM 3347 C C . ASN C 1 85 ? 16.42600 -9.57700 41.13300 1.000 19.90275 255 ASN C C 1
ATOM 3348 O O . ASN C 1 85 ? 15.45500 -10.33100 41.23300 1.000 17.00507 255 ASN C O 1
ATOM 3353 N N . ALA C 1 86 ? 17.49600 -9.71300 41.90900 1.000 19.19411 256 ALA C N 1
ATOM 3354 C CA . ALA C 1 86 ? 17.61400 -10.88700 42.76500 1.000 21.33354 256 ALA C CA 1
ATOM 3355 C C . ALA C 1 86 ? 16.59700 -10.91500 43.89800 1.000 20.61847 256 ALA C C 1
ATOM 3356 O O . ALA C 1 86 ? 16.40500 -11.96900 44.50500 1.000 17.64239 256 ALA C O 1
ATOM 3358 N N . LYS C 1 87 ? 15.94700 -9.79500 44.21300 1.000 20.35092 257 LYS C N 1
ATOM 3359 C CA . LYS C 1 87 ? 15.00200 -9.75500 45.32300 1.000 19.59609 257 LYS C CA 1
ATOM 3360 C C . LYS C 1 87 ? 13.55700 -9.65300 44.85800 1.000 17.30168 257 LYS C C 1
ATOM 3361 O O . LYS C 1 87 ? 12.67300 -9.38700 45.67400 1.000 16.32640 257 LYS C O 1
ATOM 3367 N N . TYR C 1 88 ? 13.30200 -9.84800 43.56500 1.000 17.38463 258 TYR C N 1
ATOM 3368 C CA . TYR C 1 88 ? 11.95700 -9.66300 43.02200 1.000 18.98698 258 TYR C CA 1
ATOM 3369 C C . TYR C 1 88 ? 10.95900 -10.59400 43.69400 1.000 17.30204 258 TYR C C 1
ATOM 3370 O O . TYR C 1 88 ? 9.82200 -10.23300 43.99900 1.000 20.47025 258 TYR C O 1
ATOM 3379 N N . ARG C 1 89 ? 11.36000 -11.84400 43.80900 1.000 21.75002 259 ARG C N 1
ATOM 3380 C CA . ARG C 1 89 ? 10.51500 -12.83700 44.44800 1.000 22.83860 259 ARG C CA 1
ATOM 3381 C C . ARG C 1 89 ? 10.25000 -12.66100 45.95400 1.000 19.39040 259 ARG C C 1
ATOM 3382 O O . ARG C 1 89 ? 9.12300 -12.64200 46.33700 1.000 24.42467 259 ARG C O 1
ATOM 3390 N N . VAL C 1 90 ? 11.26400 -12.43500 46.77300 1.000 19.86911 260 VAL C N 1
ATOM 3391 C CA . VAL C 1 90 ? 11.05800 -12.20600 48.19000 1.000 19.30020 260 VAL C CA 1
ATOM 3392 C C . VAL C 1 90 ? 10.19500 -10.97600 48.39200 1.000 19.69641 260 VAL C C 1
ATOM 3393 O O . VAL C 1 90 ? 9.38600 -10.92000 49.32700 1.000 20.41472 260 VAL C O 1
ATOM 3397 N N . THR C 1 91 ? 10.26200 -10.01700 47.46000 1.000 16.99304 261 THR C N 1
ATOM 3398 C CA . THR C 1 91 ? 9.44100 -8.82100 47.61200 1.000 17.98267 261 THR C CA 1
ATOM 3399 C C . THR C 1 91 ? 7.96500 -9.12200 47.37400 1.000 15.89093 261 THR C C 1
ATOM 3400 O O . THR C 1 91 ? 7.11100 -8.66500 48.13900 1.000 15.39865 261 THR C O 1
ATOM 3404 N N . ILE C 1 92 ? 7.63800 -9.89400 46.33000 1.000 17.34701 262 ILE C N 1
ATOM 3405 C CA . ILE C 1 92 ? 6.24300 -10.27600 46.10900 1.000 18.38150 262 ILE C CA 1
ATOM 3406 C C . ILE C 1 92 ? 5.70600 -11.02100 47.32100 1.000 22.12315 262 ILE C C 1
ATOM 3407 O O . ILE C 1 92 ? 4.65400 -10.68200 47.88000 1.000 19.92246 262 ILE C O 1
ATOM 3412 N N . LYS C 1 93 ? 6.42800 -12.05100 47.75000 1.000 19.26920 263 LYS C N 1
ATOM 3413 C CA . LYS C 1 93 ? 5.95900 -12.82100 48.88800 1.000 19.86315 263 LYS C CA 1
ATOM 3414 C C . LYS C 1 93 ? 5.89000 -11.96800 50.14500 1.000 24.00125 263 LYS C C 1
ATOM 3415 O O . LYS C 1 93 ? 5.01000 -12.17800 50.98600 1.000 26.79692 263 LYS C O 1
ATOM 3421 N N . MET C 1 94 ? 6.78000 -10.98500 50.29700 1.000 22.30283 264 MET C N 1
ATOM 3422 C CA . MET C 1 94 ? 6.73600 -10.28300 51.57400 1.000 20.39832 264 MET C CA 1
ATOM 3423 C C . MET C 1 94 ? 5.63000 -9.24900 51.62400 1.000 22.83692 264 MET C C 1
ATOM 3424 O O . MET C 1 94 ? 5.08200 -8.99900 52.70300 1.000 21.77292 264 MET C O 1
ATOM 3429 N N . ILE C 1 95 ? 5.25300 -8.64900 50.49500 1.000 23.53718 265 ILE C N 1
ATOM 3430 C CA . ILE C 1 95 ? 4.10500 -7.76600 50.60400 1.000 22.86725 265 ILE C CA 1
ATOM 3431 C C . ILE C 1 95 ? 2.79900 -8.57200 50.65600 1.000 24.18474 265 ILE C C 1
ATOM 3432 O O . ILE C 1 95 ? 1.80800 -8.08800 51.21600 1.000 24.71155 265 ILE C O 1
ATOM 3437 N N . GLU C 1 96 ? 2.76500 -9.80200 50.12500 1.000 22.33072 266 GLU C N 1
ATOM 3438 C CA . GLU C 1 96 ? 1.57400 -10.62900 50.32900 1.000 24.70543 266 GLU C CA 1
ATOM 3439 C C . GLU C 1 96 ? 1.39700 -10.99000 51.79900 1.000 24.82309 266 GLU C C 1
ATOM 3440 O O . GLU C 1 96 ? 0.27200 -10.95900 52.31800 1.000 28.31353 266 GLU C O 1
ATOM 3446 N N . ASN C 1 97 ? 2.49100 -11.32800 52.49000 1.000 27.40584 267 ASN C N 1
ATOM 3447 C CA . ASN C 1 97 ? 2.40000 -11.67100 53.91000 1.000 28.10798 267 ASN C CA 1
ATOM 3448 C C . ASN C 1 97 ? 2.00700 -10.47400 54.75900 1.000 29.72790 267 ASN C C 1
ATOM 3449 O O . ASN C 1 97 ? 1.43200 -10.64700 55.84100 1.000 28.95793 267 ASN C O 1
ATOM 3454 N N . TRP C 1 98 ? 2.29900 -9.25800 54.29300 1.000 23.81316 268 TRP C N 1
ATOM 3455 C CA . TRP C 1 98 ? 1.88100 -8.05300 54.99800 1.000 23.23719 268 TRP C CA 1
ATOM 3456 C C . TRP C 1 98 ? 0.40500 -7.73500 54.81400 1.000 23.74499 268 TRP C C 1
ATOM 3457 O O . TRP C 1 98 ? -0.05800 -6.71900 55.34000 1.000 24.67530 268 TRP C O 1
ATOM 3468 N N . GLY C 1 99 ? -0.33800 -8.54700 54.07100 1.000 22.15994 269 GLY C N 1
ATOM 3469 C CA . GLY C 1 99 ? -1.75900 -8.32700 53.92000 1.000 22.09460 269 GLY C CA 1
ATOM 3470 C C . GLY C 1 99 ? -2.17600 -7.63700 52.64300 1.000 27.79832 269 GLY C C 1
ATOM 3471 O O . GLY C 1 99 ? -3.37000 -7.35000 52.47700 1.000 22.22465 269 GLY C O 1
ATOM 3472 N N . TYR C 1 100 ? -1.24400 -7.36200 51.73600 1.000 20.76128 270 TYR C N 1
ATOM 3473 C CA . TYR C 1 100 ? -1.59200 -6.66700 50.51000 1.000 22.25443 270 TYR C CA 1
ATOM 3474 C C . TYR C 1 100 ? -1.83000 -7.67600 49.39200 1.000 23.78088 270 TYR C C 1
ATOM 3475 O O . TYR C 1 100 ? -1.32900 -8.80600 49.41300 1.000 27.27051 270 TYR C O 1
ATOM 3484 N N . LYS C 1 101 ? -2.56400 -7.21900 48.40000 1.000 21.15324 271 LYS C N 1
ATOM 3485 C CA . LYS C 1 101 ? -2.73200 -7.90400 47.16300 1.000 23.03528 271 LYS C CA 1
ATOM 3486 C C . LYS C 1 101 ? -1.91000 -7.16600 46.11100 1.000 24.01766 271 LYS C C 1
ATOM 3487 O O . LYS C 1 101 ? -1.96700 -5.96100 46.02400 1.000 22.05014 271 LYS C O 1
ATOM 3493 N N . LEU C 1 102 ? -1.13200 -7.88900 45.34400 1.000 18.44019 272 LEU C N 1
ATOM 3494 C CA . LEU C 1 102 ? -0.35400 -7.28500 44.28300 1.000 24.26802 272 LEU C CA 1
ATOM 3495 C C . LEU C 1 102 ? -1.27400 -6.82400 43.17100 1.000 22.92448 272 LEU C C 1
ATOM 3496 O O . LEU C 1 102 ? -2.06500 -7.59100 42.69400 1.000 18.51462 272 LEU C O 1
ATOM 3501 N N . VAL C 1 103 ? -1.13000 -5.57100 42.74800 1.000 19.45848 273 VAL C N 1
ATOM 3502 C CA . VAL C 1 103 ? -1.90700 -5.07000 41.63200 1.000 19.95669 273 VAL C CA 1
ATOM 3503 C C . VAL C 1 103 ? -1.14500 -4.39100 40.47900 1.000 21.58887 273 VAL C C 1
ATOM 3504 O O . VAL C 1 103 ? -1.69100 -4.20600 39.42500 1.000 19.42766 273 VAL C O 1
ATOM 3508 N N . ASP C 1 104 ? 0.11300 -4.03700 40.69800 1.000 16.31834 274 ASP C N 1
ATOM 3509 C CA . ASP C 1 104 ? 0.86200 -3.27800 39.70900 1.000 14.22450 274 ASP C CA 1
ATOM 3510 C C . ASP C 1 104 ? 2.36400 -3.36100 39.92400 1.000 14.98924 274 ASP C C 1
ATOM 3511 O O . ASP C 1 104 ? 2.82500 -3.90700 40.89900 1.000 13.12616 274 ASP C O 1
ATOM 3516 N N . GLU C 1 105 ? 3.09600 -2.83900 38.95000 1.000 14.81763 275 GLU C N 1
ATOM 3517 C CA . GLU C 1 105 ? 4.54800 -2.79200 38.96600 1.000 14.66872 275 GLU C CA 1
ATOM 3518 C C . GLU C 1 105 ? 5.03100 -1.57800 38.16200 1.000 14.68426 275 GLU C C 1
ATOM 3519 O O . GLU C 1 105 ? 4.46300 -1.28800 37.14500 1.000 13.15963 275 GLU C O 1
ATOM 3525 N N . ILE C 1 106 ? 6.08400 -0.91900 38.62400 1.000 10.23161 276 ILE C N 1
ATOM 3526 C CA . ILE C 1 106 ? 6.74200 0.12200 37.84000 1.000 11.47099 276 ILE C CA 1
ATOM 3527 C C . ILE C 1 106 ? 8.19600 -0.28500 37.68200 1.000 11.60441 276 ILE C C 1
ATOM 3528 O O . ILE C 1 106 ? 8.79200 -0.82500 38.61800 1.000 15.84445 276 ILE C O 1
ATOM 3533 N N . THR C 1 107 ? 8.75200 -0.09000 36.48700 1.000 13.46213 277 THR C N 1
ATOM 3534 C CA . THR C 1 107 ? 10.15400 -0.39000 36.23300 1.000 9.55350 277 THR C CA 1
ATOM 3535 C C . THR C 1 107 ? 10.95600 0.89600 36.11100 1.000 8.90720 277 THR C C 1
ATOM 3536 O O . THR C 1 107 ? 10.61400 1.77300 35.31200 1.000 8.00606 277 THR C O 1
ATOM 3540 N N . TRP C 1 108 ? 12.02600 1.01700 36.89700 1.000 8.43429 278 TRP C N 1
ATOM 3541 C CA . TRP C 1 108 ? 12.98400 2.10200 36.66100 1.000 8.82873 278 TRP C CA 1
ATOM 3542 C C . TRP C 1 108 ? 13.94000 1.61900 35.58200 1.000 8.87470 278 TRP C C 1
ATOM 3543 O O . TRP C 1 108 ? 14.71000 0.67000 35.79600 1.000 7.49159 278 TRP C O 1
ATOM 3554 N N . VAL C 1 109 ? 13.85300 2.21900 34.40000 1.000 7.69122 279 VAL C N 1
ATOM 3555 C CA . VAL C 1 109 ? 14.71600 1.85000 33.29300 1.000 8.82223 279 VAL C CA 1
ATOM 3556 C C . VAL C 1 109 ? 15.86100 2.84800 33.31600 1.000 7.83160 279 VAL C C 1
ATOM 3557 O O . VAL C 1 109 ? 15.66600 4.04200 33.08300 1.000 11.09256 279 VAL C O 1
ATOM 3561 N N . LYS C 1 110 ? 17.04600 2.37400 33.66300 1.000 9.36997 280 LYS C N 1
ATOM 3562 C CA . LYS C 1 110 ? 18.18000 3.25100 33.92700 1.000 8.99325 280 LYS C CA 1
ATOM 3563 C C . LYS C 1 110 ? 18.96500 3.53400 32.65300 1.000 12.42919 280 LYS C C 1
ATOM 3564 O O . LYS C 1 110 ? 18.84500 2.82600 31.64200 1.000 10.58970 280 LYS C O 1
ATOM 3570 N N . LYS C 1 111 ? 19.77500 4.59000 32.71800 1.000 11.18908 281 LYS C N 1
ATOM 3571 C CA . LYS C 1 111 ? 20.69900 4.93500 31.65000 1.000 14.13692 281 LYS C CA 1
ATOM 3572 C C . LYS C 1 111 ? 22.03300 4.22600 31.79500 1.000 15.88006 281 LYS C C 1
ATOM 3573 O O . LYS C 1 111 ? 22.87800 4.34500 30.90200 1.000 14.89991 281 LYS C O 1
ATOM 3579 N N . THR C 1 112 ? 22.23600 3.57500 32.92400 1.000 12.67880 282 THR C N 1
ATOM 3580 C CA . THR C 1 112 ? 23.38500 2.75400 33.23200 1.000 15.68523 282 THR C CA 1
ATOM 3581 C C . THR C 1 112 ? 23.28700 1.30200 32.66300 1.000 18.03625 282 THR C C 1
ATOM 3582 O O . THR C 1 112 ? 22.26700 0.88600 32.15800 1.000 14.37797 282 THR C O 1
ATOM 3586 N N . VAL C 1 113 ? 24.39300 0.57100 32.75600 1.000 15.83118 283 VAL C N 1
ATOM 3587 C CA . VAL C 1 113 ? 24.42900 -0.79700 32.26000 1.000 14.64901 283 VAL C CA 1
ATOM 3588 C C . VAL C 1 113 ? 25.00100 -1.71400 33.33600 1.000 18.59615 283 VAL C C 1
ATOM 3589 O O . VAL C 1 113 ? 25.62000 -1.26800 34.30000 1.000 18.23563 283 VAL C O 1
ATOM 3593 N N . ASN C 1 114 ? 24.77200 -3.02000 33.17100 1.000 16.56422 284 ASN C N 1
ATOM 3594 C CA . ASN C 1 114 ? 25.32900 -4.03400 34.07600 1.000 19.74006 284 ASN C CA 1
ATOM 3595 C C . ASN C 1 114 ? 26.64400 -4.58200 33.51700 1.000 24.22164 284 ASN C C 1
ATOM 3596 O O . ASN C 1 114 ? 26.64800 -5.30700 32.51700 1.000 24.86111 284 ASN C O 1
ATOM 3601 N N . GLY C 1 115 ? 27.75300 -4.25900 34.17700 1.000 24.64936 285 GLY C N 1
ATOM 3602 C CA . GLY C 1 115 ? 29.03500 -4.83100 33.82200 1.000 26.23362 285 GLY C CA 1
ATOM 3603 C C . GLY C 1 115 ? 29.61600 -4.24600 32.55000 1.000 27.07425 285 GLY C C 1
ATOM 3604 O O . GLY C 1 115 ? 29.05800 -3.34600 31.91800 1.000 27.84905 285 GLY C O 1
ATOM 3605 N N . LYS C 1 116 ? 30.77500 -4.78000 32.17200 1.000 25.20307 286 LYS C N 1
ATOM 3606 C CA . LYS C 1 116 ? 31.47600 -4.35600 30.96900 1.000 30.41494 286 LYS C CA 1
ATOM 3607 C C . LYS C 1 116 ? 31.34500 -5.34200 29.81500 1.000 23.13083 286 LYS C C 1
ATOM 3608 O O . LYS C 1 116 ? 31.88800 -5.07700 28.74300 1.000 27.40415 286 LYS C O 1
ATOM 3614 N N . ILE C 1 117 ? 30.66900 -6.47700 29.99800 1.000 22.41528 287 ILE C N 1
ATOM 3615 C CA . ILE C 1 117 ? 30.65000 -7.53300 28.99100 1.000 25.72408 287 ILE C CA 1
ATOM 3616 C C . ILE C 1 117 ? 29.21400 -7.80600 28.57500 1.000 24.70097 287 ILE C C 1
ATOM 3617 O O . ILE C 1 117 ? 28.35100 -8.04600 29.42600 1.000 26.04548 287 ILE C O 1
ATOM 3622 N N . ALA C 1 118 ? 28.96600 -7.79300 27.26500 1.000 22.43137 288 ALA C N 1
ATOM 3623 C CA . ALA C 1 118 ? 27.64400 -8.10400 26.75300 1.000 21.25337 288 ALA C CA 1
ATOM 3624 C C . ALA C 1 118 ? 27.28300 -9.55500 27.05300 1.000 28.49173 288 ALA C C 1
ATOM 3625 O O . ALA C 1 118 ? 28.13700 -10.44600 27.04600 1.000 31.46541 288 ALA C O 1
ATOM 3627 N N . LYS C 1 119 ? 25.99700 -9.79100 27.29500 1.000 25.01135 289 LYS C N 1
ATOM 3628 C CA . LYS C 1 119 ? 25.52200 -11.13100 27.58800 1.000 33.03853 289 LYS C CA 1
ATOM 3629 C C . LYS C 1 119 ? 25.31900 -11.93200 26.30500 1.000 28.86746 289 LYS C C 1
ATOM 3630 O O . LYS C 1 119 ? 25.09200 -11.37600 25.22000 1.000 28.63110 289 LYS C O 1
ATOM 3636 N N . GLY C 1 120 ? 25.41500 -13.25300 26.44300 1.000 31.18493 290 GLY C N 1
ATOM 3637 C CA . GLY C 1 120 ? 25.19600 -14.15200 25.32600 1.000 28.60016 290 GLY C CA 1
ATOM 3638 C C . GLY C 1 120 ? 26.08600 -13.82200 24.14600 1.000 31.81792 290 GLY C C 1
ATOM 3639 O O . GLY C 1 120 ? 27.27600 -13.51400 24.28300 1.000 33.16233 290 GLY C O 1
ATOM 3640 N N . HIS C 1 121 ? 25.50300 -13.87400 22.95600 1.000 31.62067 291 HIS C N 1
ATOM 3641 C CA . HIS C 1 121 ? 26.23300 -13.56300 21.73800 1.000 31.30084 291 HIS C CA 1
ATOM 3642 C C . HIS C 1 121 ? 26.05700 -12.10800 21.31000 1.000 28.53871 291 HIS C C 1
ATOM 3643 O O . HIS C 1 121 ? 26.33600 -11.77000 20.15900 1.000 23.95207 291 HIS C O 1
ATOM 3650 N N . GLY C 1 122 ? 25.64200 -11.22300 22.22600 1.000 25.68233 292 GLY C N 1
ATOM 3651 C CA . GLY C 1 122 ? 25.29600 -9.87000 21.83700 1.000 23.34290 292 GLY C CA 1
ATOM 3652 C C . GLY C 1 122 ? 26.48400 -8.92100 21.77200 1.000 20.60620 292 GLY C C 1
ATOM 3653 O O . GLY C 1 122 ? 27.60800 -9.23800 22.15800 1.000 21.11232 292 GLY C O 1
ATOM 3654 N N . PHE C 1 123 ? 26.20800 -7.71200 21.28900 1.000 16.50610 293 PHE C N 1
ATOM 3655 C CA . PHE C 1 123 ? 27.20300 -6.65100 21.22800 1.000 12.57152 293 PHE C CA 1
ATOM 3656 C C . PHE C 1 123 ? 26.90800 -5.48800 22.15800 1.000 16.90596 293 PHE C C 1
ATOM 3657 O O . PHE C 1 123 ? 27.84100 -4.79000 22.56700 1.000 14.39697 293 PHE C O 1
ATOM 3665 N N . TYR C 1 124 ? 25.63800 -5.25400 22.49000 1.000 14.19781 294 TYR C N 1
ATOM 3666 C CA . TYR C 1 124 ? 25.25500 -4.13100 23.33900 1.000 15.51462 294 TYR C CA 1
ATOM 3667 C C . TYR C 1 124 ? 25.12800 -4.56800 24.78800 1.000 15.90965 294 TYR C C 1
ATOM 3668 O O . TYR C 1 124 ? 24.61800 -5.65500 25.07800 1.000 18.65181 294 TYR C O 1
ATOM 3677 N N . LEU C 1 125 ? 25.62400 -3.71900 25.68600 1.000 17.53349 295 LEU C N 1
ATOM 3678 C CA . LEU C 1 125 ? 25.61100 -4.00900 27.11500 1.000 14.66366 295 LEU C CA 1
ATOM 3679 C C . LEU C 1 125 ? 24.18500 -3.99000 27.66400 1.000 13.64219 295 LEU C C 1
ATOM 3680 O O . LEU C 1 125 ? 23.33300 -3.23000 27.20900 1.000 14.49029 295 LEU C O 1
ATOM 3685 N N . GLN C 1 126 ? 23.93100 -4.84300 28.65200 1.000 15.00971 296 GLN C N 1
ATOM 3686 C CA . GLN C 1 126 ? 22.59300 -4.98100 29.21800 1.000 15.41294 296 GLN C CA 1
ATOM 3687 C C . GLN C 1 126 ? 22.21700 -3.76400 30.06300 1.000 16.09003 296 GLN C C 1
ATOM 3688 O O . GLN C 1 126 ? 22.93400 -3.40100 30.99900 1.000 14.79709 296 GLN C O 1
ATOM 3694 N N . HIS C 1 127 ? 21.08400 -3.13900 29.75200 1.000 13.85231 297 HIS C N 1
ATOM 3695 C CA . HIS C 1 127 ? 20.65500 -1.97000 30.51800 1.000 12.41247 297 HIS C CA 1
ATOM 3696 C C . HIS C 1 127 ? 20.29400 -2.37200 31.94400 1.000 12.02300 297 HIS C C 1
ATOM 3697 O O . HIS C 1 127 ? 19.83900 -3.48900 32.20200 1.000 12.34684 297 HIS C O 1
ATOM 3704 N N . ALA C 1 128 ? 20.54600 -1.46200 32.88800 1.000 9.01599 298 ALA C N 1
ATOM 3705 C CA . ALA C 1 128 ? 20.20600 -1.71000 34.27800 1.000 10.80068 298 ALA C CA 1
ATOM 3706 C C . ALA C 1 128 ? 18.77700 -1.26300 34.55100 1.000 8.84431 298 ALA C C 1
ATOM 3707 O O . ALA C 1 128 ? 18.27700 -0.31900 33.94000 1.000 9.48479 298 ALA C O 1
ATOM 3709 N N . LYS C 1 129 ? 18.12100 -1.94400 35.48400 1.000 8.38585 299 LYS C N 1
ATOM 3710 C CA . LYS C 1 129 ? 16.74600 -1.61400 35.82100 1.000 13.06700 299 LYS C CA 1
ATOM 3711 C C . LYS C 1 129 ? 16.47200 -2.09700 37.23200 1.000 13.90587 299 LYS C C 1
ATOM 3712 O O . LYS C 1 129 ? 17.20000 -2.94200 37.77200 1.000 15.44411 299 LYS C O 1
ATOM 3718 N N . GLU C 1 130 ? 15.41600 -1.54400 37.83200 1.000 10.94883 300 GLU C N 1
ATOM 3719 C CA . GLU C 1 130 ? 14.86800 -2.09600 39.06800 1.000 14.11884 300 GLU C CA 1
ATOM 3720 C C . GLU C 1 130 ? 13.35300 -2.11600 38.96800 1.000 15.96608 300 GLU C C 1
ATOM 3721 O O . GLU C 1 130 ? 12.75100 -1.33900 38.22400 1.000 10.18214 300 GLU C O 1
ATOM 3727 N N . SER C 1 131 ? 12.73900 -3.00400 39.74000 1.000 10.97514 301 SER C N 1
ATOM 3728 C CA . SER C 1 131 ? 11.28900 -3.08200 39.77800 1.000 12.01745 301 SER C CA 1
ATOM 3729 C C . SER C 1 131 ? 10.75900 -2.44600 41.06000 1.000 14.02531 301 SER C C 1
ATOM 3730 O O . SER C 1 131 ? 11.40300 -2.49300 42.11300 1.000 13.69853 301 SER C O 1
ATOM 3733 N N . CYS C 1 132 ? 9.57800 -1.82900 40.95300 1.000 11.26718 302 CYS C N 1
ATOM 3734 C CA . CYS C 1 132 ? 8.84700 -1.31400 42.10500 1.000 9.79160 302 CYS C CA 1
ATOM 3735 C C . CYS C 1 132 ? 7.52900 -2.04600 42.16600 1.000 14.36777 302 CYS C C 1
ATOM 3736 O O . CYS C 1 132 ? 6.63800 -1.77500 41.35300 1.000 13.99690 302 CYS C O 1
ATOM 3739 N N . LEU C 1 133 ? 7.38600 -2.95400 43.12300 1.000 13.42867 303 LEU C N 1
ATOM 3740 C CA . LEU C 1 133 ? 6.19300 -3.77400 43.17600 1.000 13.45044 303 LEU C CA 1
ATOM 3741 C C . LEU C 1 133 ? 5.12500 -3.03600 43.98000 1.000 13.42156 303 LEU C C 1
ATOM 3742 O O . LEU C 1 133 ? 5.42800 -2.38800 44.98500 1.000 11.39412 303 LEU C O 1
ATOM 3747 N N . ILE C 1 134 ? 3.87900 -3.08000 43.50200 1.000 12.84368 304 ILE C N 1
ATOM 3748 C CA . ILE C 1 134 ? 2.80600 -2.25800 44.07100 1.000 14.60894 304 ILE C CA 1
ATOM 3749 C C . ILE C 1 134 ? 1.68700 -3.16900 44.56800 1.000 15.51864 304 ILE C C 1
ATOM 3750 O O . ILE C 1 134 ? 1.09600 -3.92800 43.79000 1.000 16.70610 304 ILE C O 1
ATOM 3755 N N . GLY C 1 135 ? 1.38500 -3.06700 45.85500 1.000 13.61438 305 GLY C N 1
ATOM 3756 C CA . GLY C 1 135 ? 0.33100 -3.85100 46.46500 1.000 15.23086 305 GLY C CA 1
ATOM 3757 C C . GLY C 1 135 ? -0.70500 -2.95400 47.10000 1.000 22.51777 305 GLY C C 1
ATOM 3758 O O . GLY C 1 135 ? -0.44000 -1.77900 47.40000 1.000 18.70838 305 GLY C O 1
ATOM 3759 N N . VAL C 1 136 ? -1.89200 -3.49600 47.31400 1.000 23.05635 306 VAL C N 1
ATOM 3760 C CA . VAL C 1 136 ? -3.02800 -2.71500 47.77500 1.000 20.89839 306 VAL C CA 1
ATOM 3761 C C . VAL C 1 136 ? -3.68900 -3.43700 48.94200 1.000 22.74241 306 VAL C C 1
ATOM 3762 O O . VAL C 1 136 ? -3.64500 -4.66800 49.04500 1.000 24.36523 306 VAL C O 1
ATOM 3766 N N . LYS C 1 137 ? -4.28900 -2.65900 49.83500 1.000 21.58351 307 LYS C N 1
ATOM 3767 C CA . LYS C 1 137 ? -5.06800 -3.22000 50.92800 1.000 24.33402 307 LYS C CA 1
ATOM 3768 C C . LYS C 1 137 ? -6.18600 -2.25100 51.28200 1.000 28.63265 307 LYS C C 1
ATOM 3769 O O . LYS C 1 137 ? -6.05900 -1.03400 51.10300 1.000 26.94744 307 LYS C O 1
ATOM 3775 N N . GLY C 1 138 ? -7.29400 -2.80700 51.76000 1.000 30.68318 308 GLY C N 1
ATOM 3776 C CA . GLY C 1 138 ? -8.37700 -1.97000 52.20400 1.000 30.45557 308 GLY C CA 1
ATOM 3777 C C . GLY C 1 138 ? -9.13000 -1.33200 51.05100 1.000 28.64435 308 GLY C C 1
ATOM 3778 O O . GLY C 1 138 ? -9.12000 -1.80000 49.91500 1.000 31.58826 308 GLY C O 1
ATOM 3779 N N . ASP C 1 139 ? -9.78900 -0.22800 51.37200 1.000 34.00657 309 ASP C N 1
ATOM 3780 C CA . ASP C 1 139 ? -10.68100 0.44900 50.43900 1.000 33.23386 309 ASP C CA 1
ATOM 3781 C C . ASP C 1 139 ? -9.88500 1.49100 49.67000 1.000 30.76275 309 ASP C C 1
ATOM 3782 O O . ASP C 1 139 ? -9.52400 2.53600 50.22300 1.000 34.16102 309 ASP C O 1
ATOM 3787 N N . VAL C 1 140 ? -9.63700 1.21300 48.40700 1.000 34.36903 310 VAL C N 1
ATOM 3788 C CA . VAL C 1 140 ? -9.02400 2.16700 47.52200 1.000 30.09820 310 VAL C CA 1
ATOM 3789 C C . VAL C 1 140 ? -9.97800 2.63100 46.44300 1.000 34.30141 310 VAL C C 1
ATOM 3790 O O . VAL C 1 140 ? -9.57200 3.11200 45.41600 1.000 31.76288 310 VAL C O 1
ATOM 3794 N N . ASP C 1 141 ? -11.25600 2.43600 46.68500 1.000 39.78899 311 ASP C N 1
ATOM 3795 C CA . ASP C 1 141 ? -12.27400 2.85300 45.74300 1.000 45.52732 311 ASP C CA 1
ATOM 3796 C C . ASP C 1 141 ? -13.10800 4.09700 46.11100 1.000 43.38915 311 ASP C C 1
ATOM 3797 O O . ASP C 1 141 ? -14.13800 4.32400 45.52100 1.000 47.51183 311 ASP C O 1
ATOM 3802 N N . ASN C 1 142 ? -12.70100 4.87400 47.09400 1.000 41.82636 312 ASN C N 1
ATOM 3803 C CA . ASN C 1 142 ? -13.47700 6.06400 47.47400 1.000 41.22757 312 ASN C CA 1
ATOM 3804 C C . ASN C 1 142 ? -13.57400 7.11800 46.41000 1.000 43.82800 312 ASN C C 1
ATOM 3805 O O . ASN C 1 142 ? -14.61000 7.73700 46.27500 1.000 49.29599 312 ASN C O 1
ATOM 3810 N N . GLY C 1 143 ? -12.51300 7.30900 45.63500 1.000 39.06013 313 GLY C N 1
ATOM 3811 C CA . GLY C 1 143 ? -12.20000 8.54600 44.93900 1.000 34.64800 313 GLY C CA 1
ATOM 3812 C C . GLY C 1 143 ? -10.95300 9.30400 45.41600 1.000 29.29224 313 GLY C C 1
ATOM 3813 O O . GLY C 1 143 ? -10.47500 10.14900 44.72200 1.000 30.72814 313 GLY C O 1
ATOM 3814 N N . ARG C 1 144 ? -10.37800 8.91400 46.53400 1.000 27.19975 314 ARG C N 1
ATOM 3815 C CA . ARG C 1 144 ? -9.08400 9.41000 46.95800 1.000 26.30180 314 ARG C CA 1
ATOM 3816 C C . ARG C 1 144 ? -7.93600 9.05700 46.01400 1.000 26.21679 314 ARG C C 1
ATOM 3817 O O . ARG C 1 144 ? -7.00900 9.81100 45.85900 1.000 22.26512 314 ARG C O 1
ATOM 3825 N N . PHE C 1 145 ? -8.00600 7.85000 45.46900 1.000 24.15859 315 PHE C N 1
ATOM 3826 C CA . PHE C 1 145 ? -6.98800 7.26500 44.63300 1.000 19.32182 315 PHE C CA 1
ATOM 3827 C C . PHE C 1 145 ? -7.37900 7.31700 43.16400 1.000 21.72212 315 PHE C C 1
ATOM 3828 O O . PHE C 1 145 ? -8.48700 7.02200 42.81800 1.000 19.90152 315 PHE C O 1
ATOM 3836 N N . LYS C 1 146 ? -6.46500 7.74700 42.31500 1.000 23.27950 316 LYS C N 1
ATOM 3837 C CA . LYS C 1 146 ? -6.74400 7.92500 40.89800 1.000 22.92259 316 LYS C CA 1
ATOM 3838 C C . LYS C 1 146 ? -6.16000 6.77900 40.07800 1.000 24.23434 316 LYS C C 1
ATOM 3839 O O . LYS C 1 146 ? -5.05700 6.37300 40.29500 1.000 24.14457 316 LYS C O 1
ATOM 3845 N N . LYS C 1 147 ? -6.92000 6.31400 39.10000 1.000 24.22113 317 LYS C N 1
ATOM 3846 C CA . LYS C 1 147 ? -6.57900 5.15500 38.29500 1.000 21.40610 317 LYS C CA 1
ATOM 3847 C C . LYS C 1 147 ? -6.39900 5.53900 36.84500 1.000 23.29090 317 LYS C C 1
ATOM 3848 O O . LYS C 1 147 ? -6.88500 6.55500 36.44300 1.000 27.26288 317 LYS C O 1
ATOM 3854 N N . ASN C 1 148 ? -5.72500 4.70800 36.05700 1.000 26.78138 318 ASN C N 1
ATOM 3855 C CA . ASN C 1 148 ? -5.36500 5.02900 34.68100 1.000 20.10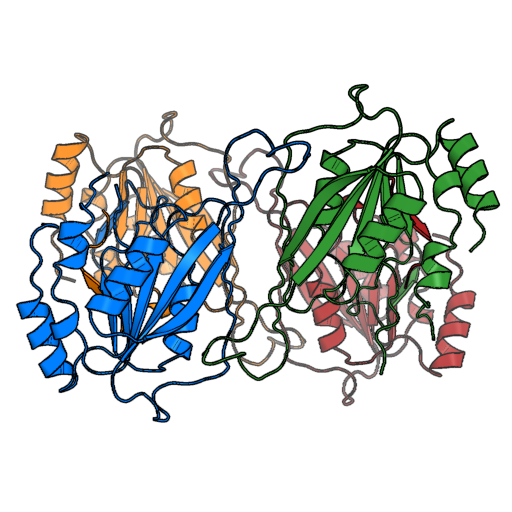296 318 ASN C CA 1
ATOM 3856 C C . ASN C 1 148 ? -4.51200 6.28300 34.46900 1.000 24.40980 318 ASN C C 1
ATOM 3857 O O . ASN C 1 148 ? -4.90000 7.19200 33.75500 1.000 20.34341 318 ASN C O 1
ATOM 3862 N N . ILE C 1 149 ? -3.36400 6.31400 35.14600 1.000 20.60247 319 ILE C N 1
ATOM 3863 C CA . ILE C 1 149 ? -2.51500 7.47800 35.22300 1.000 17.03274 319 ILE C CA 1
ATOM 3864 C C . ILE C 1 149 ? -1.04600 7.20900 34.85700 1.000 20.11802 319 ILE C C 1
ATOM 3865 O O . ILE C 1 149 ? -0.57000 6.10400 34.95400 1.000 16.48389 319 ILE C O 1
ATOM 3870 N N . ALA C 1 150 ? -0.38400 8.25300 34.39600 1.000 13.08484 320 ALA C N 1
ATOM 3871 C CA . ALA C 1 150 ? 1.04500 8.27300 34.27900 1.000 16.76905 320 ALA C CA 1
ATOM 3872 C C . ALA C 1 150 ? 1.54000 7.13600 33.39900 1.000 14.65296 320 ALA C C 1
ATOM 3873 O O . ALA C 1 150 ? 1.00600 6.93800 32.35100 1.000 15.25682 320 ALA C O 1
ATOM 3875 N N . SER C 1 151 ? 2.53300 6.39000 33.86600 1.000 14.94407 321 SER C N 1
ATOM 3876 C CA . SER C 1 151 ? 3.16400 5.35100 33.05600 1.000 14.08026 321 SER C CA 1
ATOM 3877 C C . SER C 1 151 ? 3.79700 4.33300 33.99800 1.000 12.03653 321 SER C C 1
ATOM 3878 O O . SER C 1 151 ? 4.03300 4.62900 35.16800 1.000 10.76765 321 SER C O 1
ATOM 3881 N N . ASP C 1 152 ? 4.06000 3.12700 33.48700 1.000 12.01303 322 ASP C N 1
ATOM 3882 C CA . ASP C 1 152 ? 4.60300 2.06800 34.32700 1.000 9.93657 322 ASP C CA 1
ATOM 3883 C C . ASP C 1 152 ? 6.10300 1.89900 34.15000 1.000 12.07327 322 ASP C C 1
ATOM 3884 O O . ASP C 1 152 ? 6.65400 0.87500 34.56200 1.000 10.59495 322 ASP C O 1
ATOM 3889 N N . VAL C 1 153 ? 6.77200 2.87300 33.53700 1.000 11.50839 323 VAL C N 1
ATOM 3890 C CA . VAL C 1 153 ? 8.22100 3.00800 33.65000 1.000 10.95982 323 VAL C CA 1
ATOM 3891 C C . VAL C 1 153 ? 8.53700 4.42000 34.10500 1.000 9.37966 323 VAL C C 1
ATOM 3892 O O . VAL C 1 153 ? 7.78200 5.37000 33.85400 1.000 9.46192 323 VAL C O 1
ATOM 3896 N N . ILE C 1 154 ? 9.68200 4.54700 34.76800 1.000 6.95117 324 ILE C N 1
ATOM 3897 C CA . ILE C 1 154 ? 10.24300 5.82700 35.15000 1.000 7.64729 324 ILE C CA 1
ATOM 3898 C C . ILE C 1 154 ? 11.69800 5.83000 34.71400 1.000 10.93420 324 ILE C C 1
ATOM 3899 O O . ILE C 1 154 ? 12.30700 4.77800 34.49200 1.000 8.96309 324 ILE C O 1
ATOM 3904 N N . PHE C 1 155 ? 12.24300 7.03700 34.58300 1.000 7.40215 325 PHE C N 1
ATOM 3905 C CA . PHE C 1 155 ? 13.57100 7.25000 34.03000 1.000 10.94413 325 PHE C CA 1
ATOM 3906 C C . PHE C 1 155 ? 14.40900 8.10600 34.96500 1.000 13.22535 325 PHE C C 1
ATOM 3907 O O . PHE C 1 155 ? 13.88400 8.96800 35.67700 1.000 11.86025 325 PHE C O 1
ATOM 3915 N N . SER C 1 156 ? 15.72000 7.87600 34.93200 1.000 10.04050 326 SER C N 1
ATOM 3916 C CA . SER C 1 156 ? 16.67100 8.76000 35.59100 1.000 14.19121 326 SER C CA 1
ATOM 3917 C C . SER C 1 156 ? 16.68500 10.13100 34.91900 1.000 16.22886 326 SER C C 1
ATOM 3918 O O . SER C 1 156 ? 16.45700 10.26700 33.71000 1.000 13.66088 326 SER C O 1
ATOM 3921 N N . GLU C 1 157 ? 16.92600 11.15600 35.72900 1.000 18.76757 327 GLU C N 1
ATOM 3922 C CA . GLU C 1 157 ? 17.17500 12.49300 35.21000 1.000 18.82393 327 GLU C CA 1
ATOM 3923 C C . GLU C 1 157 ? 18.63400 12.64400 34.77600 1.000 22.77685 327 GLU C C 1
ATOM 3924 O O . GLU C 1 157 ? 18.92600 13.40100 33.84400 1.000 19.64472 327 GLU C O 1
ATOM 3930 N N . ARG C 1 158 ? 19.54900 11.89400 35.38800 1.000 19.47821 328 ARG C N 1
ATOM 3931 C CA . ARG C 1 158 ? 20.97300 12.03000 35.11400 1.000 17.78088 328 ARG C CA 1
ATOM 3932 C C . ARG C 1 158 ? 21.61600 10.65400 35.20400 1.000 20.73007 328 ARG C C 1
ATOM 3933 O O . ARG C 1 158 ? 21.36400 9.91900 36.16000 1.000 18.69424 328 ARG C O 1
ATOM 3941 N N . ARG C 1 159 ? 22.43700 10.29600 34.21900 1.000 20.33839 329 ARG C N 1
ATOM 3942 C CA . ARG C 1 159 ? 23.01200 8.94900 34.19300 1.000 22.70245 329 ARG C CA 1
ATOM 3943 C C . ARG C 1 159 ? 23.85100 8.68500 35.43600 1.000 20.26367 329 ARG C C 1
ATOM 3944 O O . ARG C 1 159 ? 24.66500 9.52300 35.84100 1.000 21.16121 329 ARG C O 1
ATOM 3952 N N . GLY C 1 160 ? 23.65800 7.51200 36.03600 1.000 14.05922 330 GLY C N 1
ATOM 3953 C CA . GLY C 1 160 ? 24.37500 7.14600 37.23900 1.000 15.07109 330 GLY C CA 1
ATOM 3954 C C . GLY C 1 160 ? 23.89700 7.80100 38.51900 1.000 20.01321 330 GLY C C 1
ATOM 3955 O O . GLY C 1 160 ? 24.54800 7.62200 39.55900 1.000 16.61923 330 GLY C O 1
ATOM 3956 N N . GLN C 1 161 ? 22.78000 8.54000 38.49000 1.000 16.29416 331 GLN C N 1
ATOM 3957 C CA . GLN C 1 161 ? 22.27900 9.15900 39.71100 1.000 14.09021 331 GLN C CA 1
ATOM 3958 C C . GLN C 1 161 ? 21.99800 8.08600 40.74800 1.000 14.71689 331 GLN C C 1
ATOM 3959 O O . GLN C 1 161 ? 21.53300 6.99400 40.41900 1.000 11.81176 331 GLN C O 1
ATOM 3965 N N . SER C 1 162 ? 22.28100 8.38300 42.01200 1.000 12.26029 332 SER C N 1
ATOM 3966 C CA . SER C 1 162 ? 22.05000 7.34200 43.00600 1.000 11.84355 332 SER C CA 1
ATOM 3967 C C . SER C 1 162 ? 20.66900 7.41300 43.62600 1.000 14.24522 332 SER C C 1
ATOM 3968 O O . SER C 1 162 ? 20.14000 6.36700 44.00100 1.000 13.78057 332 SER C O 1
ATOM 3971 N N . GLN C 1 163 ? 20.07900 8.60100 43.77700 1.000 10.51381 333 GLN C N 1
ATOM 3972 C CA . GLN C 1 163 ? 18.73900 8.66000 44.33200 1.000 9.81504 333 GLN C CA 1
ATOM 3973 C C . GLN C 1 163 ? 17.70900 8.19200 43.30400 1.000 12.59854 333 GLN C C 1
ATOM 3974 O O . GLN C 1 163 ? 17.95800 8.17900 42.09700 1.000 11.65289 333 GLN C O 1
ATOM 3980 N N . LYS C 1 164 ? 16.54000 7.76600 43.79800 1.000 15.51880 334 LYS C N 1
ATOM 3981 C CA . LYS C 1 164 ? 15.49000 7.29600 42.89800 1.000 9.68723 334 LYS C CA 1
ATOM 3982 C C . LYS C 1 164 ? 14.96100 8.45100 42.05700 1.000 11.14218 334 LYS C C 1
ATOM 3983 O O . LYS C 1 164 ? 15.06100 9.61900 42.44900 1.000 12.10263 334 LYS C O 1
ATOM 3989 N N . PRO C 1 165 ? 14.39200 8.15000 40.89100 1.000 9.05528 335 PRO C N 1
ATOM 3990 C CA . PRO C 1 165 ? 13.92500 9.22400 40.00100 1.000 14.07841 335 PRO C CA 1
ATOM 3991 C C . PRO C 1 165 ? 12.82000 10.05800 40.64100 1.000 13.24534 335 PRO C C 1
ATOM 3992 O O . PRO C 1 165 ? 11.99300 9.55000 41.40000 1.000 9.50316 335 PRO C O 1
ATOM 3996 N N . GLU C 1 166 ? 12.80800 11.35100 40.31400 1.000 12.46307 336 GLU C N 1
ATOM 3997 C CA . GLU C 1 166 ? 11.72000 12.22200 40.74800 1.000 14.69205 336 GLU C CA 1
ATOM 3998 C C . GLU C 1 166 ? 10.37600 11.70900 40.26000 1.000 13.10730 336 GLU C C 1
ATOM 3999 O O . GLU C 1 166 ? 9.34300 12.01300 40.86200 1.000 13.00424 336 GLU C O 1
ATOM 4005 N N . GLU C 1 167 ? 10.36800 10.95200 39.15800 1.000 11.13021 337 GLU C N 1
ATOM 4006 C CA . GLU C 1 167 ? 9.10900 10.48100 38.58700 1.000 11.77679 337 GLU C CA 1
ATOM 4007 C C . GLU C 1 167 ? 8.36300 9.54400 39.53000 1.000 9.52797 337 GLU C C 1
ATOM 4008 O O . GLU C 1 167 ? 7.13300 9.48800 39.47400 1.000 7.05456 337 GLU C O 1
ATOM 4014 N N . ILE C 1 168 ? 9.06000 8.79000 40.38900 1.000 7.10597 338 ILE C N 1
ATOM 4015 C CA . ILE C 1 168 ? 8.29500 7.92000 41.29000 1.000 9.02081 338 ILE C CA 1
ATOM 4016 C C . ILE C 1 168 ? 7.50500 8.76300 42.26800 1.000 11.70968 338 ILE C C 1
ATOM 4017 O O . ILE C 1 168 ? 6.33900 8.46300 42.57400 1.000 10.52893 338 ILE C O 1
ATOM 4022 N N . TYR C 1 169 ? 8.10800 9.85900 42.73900 1.000 9.24624 339 TYR C N 1
ATOM 4023 C CA . TYR C 1 169 ? 7.40000 10.76100 43.63400 1.000 9.36875 339 TYR C CA 1
ATOM 4024 C C . TYR C 1 169 ? 6.25800 11.45200 42.90800 1.000 12.02186 339 TYR C C 1
ATOM 4025 O O . TYR C 1 169 ? 5.14500 11.53500 43.43900 1.000 12.50794 339 TYR C O 1
ATOM 4034 N N . GLN C 1 170 ? 6.50500 11.93100 41.68900 1.000 10.20576 340 GLN C N 1
ATOM 4035 C CA . GLN C 1 170 ? 5.43600 12.51400 40.88900 1.000 14.58634 340 GLN C CA 1
ATOM 4036 C C . GLN C 1 170 ? 4.29800 11.52200 40.69100 1.000 14.84556 340 GLN C C 1
ATOM 4037 O O . GLN C 1 170 ? 3.12600 11.88200 40.84200 1.000 15.13231 340 GLN C O 1
ATOM 4043 N N . TYR C 1 171 ? 4.62300 10.26400 40.33200 1.000 9.60144 341 TYR C N 1
ATOM 4044 C CA . TYR C 1 171 ? 3.58000 9.27900 40.02800 1.000 12.88852 341 TYR C CA 1
ATOM 4045 C C . TYR C 1 171 ? 2.83700 8.82600 41.26900 1.000 11.47211 341 TYR C C 1
ATOM 4046 O O . TYR C 1 171 ? 1.69500 8.34800 41.16500 1.000 11.78348 341 TYR C O 1
ATOM 4055 N N . ILE C 1 172 ? 3.45500 8.95200 42.43400 1.000 9.99872 342 ILE C N 1
ATOM 4056 C CA . ILE C 1 172 ? 2.72000 8.66300 43.65800 1.000 11.75913 342 ILE C CA 1
ATOM 4057 C C . ILE C 1 172 ? 1.78500 9.81400 44.01500 1.000 14.58572 342 ILE C C 1
ATOM 4058 O O . ILE C 1 172 ? 0.65700 9.58700 44.47500 1.000 12.28256 342 ILE C O 1
ATOM 4063 N N . ASN C 1 173 ? 2.22300 11.06200 43.78900 1.000 15.06714 343 ASN C N 1
ATOM 4064 C CA . ASN C 1 173 ? 1.33700 12.21800 43.97100 1.000 18.29131 343 ASN C CA 1
ATOM 4065 C C . ASN C 1 173 ? 0.13000 12.14700 43.03700 1.000 18.88550 343 ASN C C 1
ATOM 4066 O O . ASN C 1 173 ? -0.98200 12.53100 43.42200 1.000 22.73228 343 ASN C O 1
ATOM 4071 N N . GLN C 1 174 ? 0.33100 11.67500 41.79900 1.000 15.55302 344 GLN C N 1
ATOM 4072 C CA . GLN C 1 174 ? -0.79500 11.50900 40.87800 1.000 17.05665 344 GLN C CA 1
ATOM 4073 C C . GLN C 1 174 ? -1.75800 10.43400 41.35200 1.000 18.33088 344 GLN C C 1
ATOM 4074 O O . GLN C 1 174 ? -2.96700 10.53400 41.09700 1.000 17.62707 344 GLN C O 1
ATOM 4080 N N . LEU C 1 175 ? -1.23600 9.38500 42.00400 1.000 17.35608 345 LEU C N 1
ATOM 4081 C CA . LEU C 1 175 ? -2.06400 8.28900 42.50300 1.000 18.46204 345 LEU C CA 1
ATOM 4082 C C . LEU C 1 175 ? -2.99400 8.74600 43.62100 1.000 13.86083 345 LEU C C 1
ATOM 4083 O O . LEU C 1 175 ? -4.15900 8.34000 43.67600 1.000 18.59177 345 LEU C O 1
ATOM 4088 N N . CYS C 1 176 ? -2.50500 9.58300 44.51700 1.000 14.72777 346 CYS C N 1
ATOM 4089 C CA . CYS C 1 176 ? -3.29600 10.05000 45.64900 1.000 13.49514 346 CYS C CA 1
ATOM 4090 C C . CYS C 1 176 ? -2.97000 11.51700 45.90400 1.000 17.72313 346 CYS C C 1
ATOM 4091 O O . CYS C 1 176 ? -2.13300 11.84900 46.74900 1.000 15.97707 346 CYS C O 1
ATOM 4094 N N . PRO C 1 177 ? -3.61900 12.41600 45.16000 1.000 18.41850 347 PRO C N 1
ATOM 4095 C CA . PRO C 1 177 ? -3.24700 13.83100 45.24400 1.000 15.88118 347 PRO C CA 1
ATOM 4096 C C . PRO C 1 177 ? -3.51500 14.39800 46.62800 1.000 14.00761 347 PRO C C 1
ATOM 4097 O O . PRO C 1 177 ? -4.54900 14.12500 47.24700 1.000 13.76204 347 PRO C O 1
ATOM 4101 N N . ASN C 1 178 ? -2.54200 15.16000 47.13400 1.000 12.64479 348 ASN C N 1
ATOM 4102 C CA . ASN C 1 178 ? -2.62100 15.79100 48.44800 1.000 12.02971 348 ASN C CA 1
ATOM 4103 C C . ASN C 1 178 ? -2.80600 14.76500 49.56700 1.000 20.18533 348 ASN C C 1
ATOM 4104 O O . ASN C 1 178 ? -3.41100 15.06900 50.60400 1.000 15.56090 348 ASN C O 1
ATOM 4109 N N . GLY C 1 179 ? -2.27900 13.55400 49.37800 1.000 16.03811 349 GLY C N 1
ATOM 4110 C CA . GLY C 1 179 ? -2.37300 12.50400 50.36800 1.000 15.32502 349 GLY C CA 1
ATOM 4111 C C . GLY C 1 179 ? -1.28000 12.57300 51.42800 1.000 20.11315 349 GLY C C 1
ATOM 4112 O O . GLY C 1 179 ? -0.51100 13.53200 51.52600 1.000 19.67774 349 GLY C O 1
ATOM 4113 N N . ASN C 1 180 ? -1.23300 11.51800 52.25100 1.000 17.03754 350 ASN C N 1
ATOM 4114 C CA . ASN C 1 180 ? -0.20200 11.34200 53.27000 1.000 16.12594 350 ASN C CA 1
ATOM 4115 C C . ASN C 1 180 ? 0.65200 10.13300 52.90900 1.000 16.59087 350 ASN C C 1
ATOM 4116 O O . ASN C 1 180 ? 0.14000 9.01600 52.80300 1.000 16.78917 350 ASN C O 1
ATOM 4121 N N . TYR C 1 181 ? 1.95300 10.35100 52.76500 1.000 15.29299 351 TYR C N 1
ATOM 4122 C CA . TYR C 1 181 ? 2.86500 9.32900 52.28300 1.000 14.84551 351 TYR C CA 1
ATOM 4123 C C . TYR C 1 181 ? 3.98700 9.10400 53.27900 1.000 14.97098 351 TYR C C 1
ATOM 4124 O O . TYR C 1 181 ? 4.46000 10.04600 53.93100 1.000 14.88519 351 TYR C O 1
ATOM 4133 N N . LEU C 1 182 ? 4.42600 7.85300 53.37400 1.000 13.57497 352 LEU C N 1
ATOM 4134 C CA . LEU C 1 182 ? 5.57200 7.47700 54.18800 1.000 11.29056 352 LEU C CA 1
ATOM 4135 C C . LEU C 1 182 ? 6.57000 6.74500 53.30900 1.000 13.05598 352 LEU C C 1
ATOM 4136 O O . LEU C 1 182 ? 6.19500 5.82000 52.58600 1.000 11.85074 352 LEU C O 1
ATOM 4141 N N . GLU C 1 183 ? 7.83400 7.12800 53.38100 1.000 10.46551 353 GLU C N 1
ATOM 4142 C CA . GLU C 1 183 ? 8.89900 6.34900 52.76900 1.000 12.25446 353 GLU C CA 1
ATOM 4143 C C . GLU C 1 183 ? 9.80600 5.80700 53.86300 1.000 13.40135 353 GLU C C 1
ATOM 4144 O O . GLU C 1 183 ? 10.05000 6.46700 54.83000 1.000 15.26008 353 GLU C O 1
ATOM 4150 N N . ILE C 1 184 ? 10.24600 4.58400 53.67500 1.000 12.02158 354 ILE C N 1
ATOM 4151 C CA . ILE C 1 184 ? 11.14600 3.91800 54.59300 1.000 14.41136 354 ILE C CA 1
ATOM 4152 C C . ILE C 1 184 ? 12.44300 3.48000 53.88500 1.000 13.68543 354 ILE C C 1
ATOM 4153 O O . ILE C 1 184 ? 12.36800 2.82600 52.90100 1.000 12.37616 354 ILE C O 1
ATOM 4158 N N . PHE C 1 185 ? 13.59800 3.81400 54.44300 1.000 14.26135 355 PHE C N 1
ATOM 4159 C CA . PHE C 1 185 ? 14.90900 3.43100 53.91200 1.000 13.75890 355 PHE C CA 1
ATOM 4160 C C . PHE C 1 185 ? 15.33900 4.13000 52.62000 1.000 13.96435 355 PHE C C 1
ATOM 4161 O O . PHE C 1 185 ? 16.12600 3.59500 51.88300 1.000 11.93049 355 PHE C O 1
ATOM 4169 N N . ALA C 1 186 ? 14.84000 5.33000 52.37600 1.000 12.26240 356 ALA C N 1
ATOM 4170 C CA . ALA C 1 186 ? 15.13800 5.99500 51.12900 1.000 11.17468 356 ALA C CA 1
ATOM 4171 C C . ALA C 1 186 ? 16.63400 6.05400 50.88600 1.000 13.00786 356 ALA C C 1
ATOM 4172 O O . ALA C 1 186 ? 17.37300 6.47100 51.74200 1.000 12.58643 356 ALA C O 1
ATOM 4174 N N . ARG C 1 187 ? 17.04500 5.63000 49.69600 1.000 10.84294 357 ARG C N 1
ATOM 4175 C CA . ARG C 1 187 ? 18.45000 5.60900 49.33300 1.000 9.51915 357 ARG C CA 1
ATOM 4176 C C . ARG C 1 187 ? 18.92000 7.04400 49.10200 1.000 12.04147 357 ARG C C 1
ATOM 4177 O O . ARG C 1 187 ? 18.13800 7.85700 48.70300 1.000 9.48339 357 ARG C O 1
ATOM 4185 N N . ARG C 1 188 ? 20.19000 7.33800 49.38500 1.000 11.02302 358 ARG C N 1
ATOM 4186 C CA . ARG C 1 188 ? 20.68600 8.70900 49.39100 1.000 12.63334 358 ARG C CA 1
ATOM 4187 C C . ARG C 1 188 ? 21.12600 9.18800 48.00700 1.000 14.68775 358 ARG C C 1
ATOM 4188 O O . ARG C 1 188 ? 21.30600 8.41700 47.05500 1.000 14.31937 358 ARG C O 1
ATOM 4196 N N . ASN C 1 189 ? 21.32000 10.50600 47.92000 1.000 14.80411 359 ASN C N 1
ATOM 4197 C CA . ASN C 1 189 ? 21.87900 11.17500 46.75400 1.000 13.28452 359 ASN C CA 1
ATOM 4198 C C . ASN C 1 189 ? 23.37600 11.37600 47.02200 1.000 15.15692 359 ASN C C 1
ATOM 4199 O O . ASN C 1 189 ? 23.75700 12.20400 47.85700 1.000 10.92806 359 ASN C O 1
ATOM 4204 N N . ASN C 1 190 ? 24.22900 10.62100 46.31800 1.000 12.87281 360 ASN C N 1
ATOM 4205 C CA . ASN C 1 190 ? 25.65300 10.66500 46.64300 1.000 15.52713 360 ASN C CA 1
ATOM 4206 C C . ASN C 1 190 ? 26.30000 11.97600 46.23100 1.000 17.09802 360 ASN C C 1
ATOM 4207 O O . ASN C 1 190 ? 27.38800 12.28300 46.72600 1.000 18.72332 360 ASN C O 1
ATOM 4212 N N . LEU C 1 191 ? 25.64800 12.77200 45.37900 1.000 14.86469 361 LEU C N 1
ATOM 4213 C CA . LEU C 1 191 ? 26.14100 14.12500 45.10500 1.000 17.18775 361 LEU C CA 1
ATOM 4214 C C . LEU C 1 191 ? 26.25000 14.94300 46.38100 1.000 20.83760 361 LEU C C 1
ATOM 4215 O O . LEU C 1 191 ? 27.11000 15.81800 46.49600 1.000 20.22089 361 LEU C O 1
ATOM 4220 N N . HIS C 1 192 ? 25.37600 14.68800 47.33900 1.000 17.01788 362 HIS C N 1
ATOM 4221 C CA . HIS C 1 192 ? 25.31000 15.46700 48.55600 1.000 16.78745 362 HIS C CA 1
ATOM 4222 C C . HIS C 1 192 ? 26.17300 14.88200 49.67000 1.000 19.29678 362 HIS C C 1
ATOM 4223 O O . HIS C 1 192 ? 26.12400 15.37400 50.80200 1.000 18.86268 362 HIS C O 1
ATOM 4230 N N . ASP C 1 193 ? 26.97300 13.85500 49.37900 1.000 17.13934 363 ASP C N 1
ATOM 4231 C CA . ASP C 1 193 ? 27.95700 13.43500 50.36100 1.000 20.42322 363 ASP C CA 1
ATOM 4232 C C . ASP C 1 193 ? 28.84700 14.63400 50.69900 1.000 21.94555 363 ASP C C 1
ATOM 4233 O O . ASP C 1 193 ? 29.08300 15.50900 49.86300 1.000 29.60984 363 ASP C O 1
ATOM 4238 N N . ASN C 1 194 ? 29.30200 14.70500 51.94400 1.000 29.19339 364 ASN C N 1
ATOM 4239 C CA . ASN C 1 194 ? 30.17700 15.79200 52.40000 1.000 29.22279 364 ASN C CA 1
ATOM 4240 C C . ASN C 1 194 ? 29.48400 17.15300 52.44000 1.000 25.83180 364 ASN C C 1
ATOM 4241 O O . ASN C 1 194 ? 30.17600 18.18100 52.52800 1.000 22.69026 364 ASN C O 1
ATOM 4246 N N . TRP C 1 195 ? 28.15900 17.21000 52.32300 1.000 19.50448 365 TRP C N 1
ATOM 4247 C CA . TRP C 1 195 ? 27.42900 18.45400 52.53100 1.000 18.59350 365 TRP C CA 1
ATOM 4248 C C . TRP C 1 195 ? 26.82200 18.42300 53.92500 1.000 20.71177 365 TRP C C 1
ATOM 4249 O O . TRP C 1 195 ? 26.18600 17.43500 54.31400 1.000 19.12591 365 TRP C O 1
ATOM 4260 N N . VAL C 1 196 ? 27.03000 19.48300 54.66800 1.000 14.45788 366 VAL C N 1
ATOM 4261 C CA . VAL C 1 196 ? 26.24200 19.76900 55.85400 1.000 16.59290 366 VAL C CA 1
ATOM 4262 C C . VAL C 1 196 ? 25.24100 20.85100 55.46800 1.000 17.80067 366 VAL C C 1
ATOM 4263 O O . VAL C 1 196 ? 25.55200 21.71300 54.64400 1.000 18.66434 366 VAL C O 1
ATOM 4267 N N . SER C 1 197 ? 24.02900 20.81400 56.03300 1.000 17.01879 367 SER C N 1
ATOM 4268 C CA . SER C 1 197 ? 23.03500 21.84900 55.73600 1.000 20.55001 367 SER C CA 1
ATOM 4269 C C . SER C 1 197 ? 22.26000 22.25600 56.98000 1.000 23.73819 367 SER C C 1
ATOM 4270 O O . SER C 1 197 ? 21.83400 21.40000 57.76200 1.000 27.79796 367 SER C O 1
ATOM 4273 N N . ILE C 1 198 ? 22.08500 23.56800 57.16400 1.000 19.56742 368 ILE C N 1
ATOM 4274 C CA . ILE C 1 198 ? 21.29100 24.14800 58.24800 1.000 20.69255 368 ILE C CA 1
ATOM 4275 C C . ILE C 1 198 ? 20.20700 25.04000 57.66100 1.000 25.49823 368 ILE C C 1
ATOM 4276 O O . ILE C 1 198 ? 20.37600 25.64500 56.59500 1.000 20.00502 368 ILE C O 1
ATOM 4281 N N . GLY C 1 199 ? 19.10300 25.15600 58.39200 1.000 24.12253 369 GLY C N 1
ATOM 4282 C CA . GLY C 1 199 ? 18.04500 26.06500 57.99100 1.000 21.26652 369 GLY C CA 1
ATOM 4283 C C . GLY C 1 199 ? 17.29600 25.67000 56.73900 1.000 21.72868 369 GLY C C 1
ATOM 4284 O O . GLY C 1 199 ? 16.68300 26.53900 56.10200 1.000 18.63191 369 GLY C O 1
ATOM 4285 N N . ASN C 1 200 ? 17.34800 24.39200 56.35200 1.000 21.02990 370 ASN C N 1
ATOM 4286 C CA . ASN C 1 200 ? 16.58800 23.92000 55.19600 1.000 23.22355 370 ASN C CA 1
ATOM 4287 C C . ASN C 1 200 ? 15.13600 24.35900 55.30200 1.000 25.69072 370 ASN C C 1
ATOM 4288 O O . ASN C 1 200 ? 14.55500 24.35600 56.38900 1.000 25.58994 370 ASN C O 1
ATOM 4293 N N . GLU C 1 201 ? 14.58600 24.76700 54.17100 1.000 22.60741 371 GLU C N 1
ATOM 4294 C CA . GLU C 1 201 ? 13.18100 25.05800 54.09200 1.000 22.91503 371 GLU C CA 1
ATOM 4295 C C . GLU C 1 201 ? 12.60800 23.69300 54.35000 1.000 30.14290 371 GLU C C 1
ATOM 4296 O O . GLU C 1 201 ? 12.84700 22.77300 53.60700 1.000 30.12568 371 GLU C O 1
ATOM 4302 N N . LEU C 1 202 ? 11.88100 23.56200 55.42700 1.000 34.13726 372 LEU C N 1
ATOM 4303 C CA . LEU C 1 202 ? 11.26600 22.30000 55.78200 1.000 39.44107 372 LEU C CA 1
ATOM 4304 C C . LEU C 1 202 ? 9.88400 22.13500 55.17900 1.000 41.74493 372 LEU C C 1
ATOM 4305 O O . LEU C 1 202 ? 9.35400 23.04600 54.56500 1.000 43.17016 372 LEU C O 1
ATOM 4310 N N . THR D 1 14 ? 16.16600 32.57300 61.97200 1.000 64.99030 184 THR D N 1
ATOM 4311 C CA . THR D 1 14 ? 17.56000 32.71800 61.59400 1.000 58.24625 184 THR D CA 1
ATOM 4312 C C . THR D 1 14 ? 18.51900 32.42200 62.72200 1.000 64.90670 184 THR D C 1
ATOM 4313 O O . THR D 1 14 ? 19.71200 32.47800 62.51500 1.000 60.31139 184 THR D O 1
ATOM 4317 N N . LYS D 1 15 ? 18.00100 32.17100 63.92000 1.000 67.99609 185 LYS D N 1
ATOM 4318 C CA . LYS D 1 15 ? 18.86900 32.03000 65.06900 1.000 70.13338 185 LYS D CA 1
ATOM 4319 C C . LYS D 1 15 ? 19.37400 30.61600 65.06700 1.000 71.82208 185 LYS D C 1
ATOM 4320 O O . LYS D 1 15 ? 19.01700 29.82000 65.92400 1.000 72.57058 185 LYS D O 1
ATOM 4326 N N . LEU D 1 16 ? 20.19700 30.31100 64.07000 1.000 64.95094 186 LEU D N 1
ATOM 4327 C CA . LEU D 1 16 ? 20.74300 28.98200 63.88700 1.000 62.15454 186 LEU D CA 1
ATOM 4328 C C . LEU D 1 16 ? 21.81100 28.66600 64.94200 1.000 58.13980 186 LEU D C 1
ATOM 4329 O O . LEU D 1 16 ? 22.50100 29.55800 65.41200 1.000 58.56533 186 LEU D O 1
ATOM 4334 N N . ASN D 1 17 ? 21.95600 27.40700 65.31200 1.000 54.64689 187 ASN D N 1
ATOM 4335 C CA . ASN D 1 17 ? 23.03100 27.03900 66.22500 1.000 61.34539 187 ASN D CA 1
ATOM 4336 C C . ASN D 1 17 ? 24.31000 26.70100 65.48700 1.000 57.83836 187 ASN D C 1
ATOM 4337 O O . ASN D 1 17 ? 24.61900 25.55100 65.26000 1.000 59.83672 187 ASN D O 1
ATOM 4339 N N . PHE D 1 18 ? 25.04600 27.73800 65.12600 1.000 58.45840 188 PHE D N 1
ATOM 4340 C CA . PHE D 1 18 ? 26.32900 27.62100 64.45200 1.000 57.68974 188 PHE D CA 1
ATOM 4341 C C . PHE D 1 18 ? 27.46800 26.94900 65.23800 1.000 56.61003 188 PHE D C 1
ATOM 4342 O O . PHE D 1 18 ? 28.23400 26.19200 64.65900 1.000 55.73836 188 PHE D O 1
ATOM 4350 N N . GLN D 1 19 ? 27.59400 27.22500 66.53400 1.000 57.65382 189 GLN D N 1
ATOM 4351 C CA . GLN D 1 19 ? 28.68700 26.63300 67.32400 1.000 57.40098 189 GLN D CA 1
ATOM 4352 C C . GLN D 1 19 ? 28.54900 25.12900 67.35900 1.000 57.08563 189 GLN D C 1
ATOM 4353 O O . GLN D 1 19 ? 29.51200 24.38700 67.24800 1.000 53.34351 189 GLN D O 1
ATOM 4359 N N . ALA D 1 20 ? 27.30600 24.69700 67.45000 1.000 57.89089 190 ALA D N 1
ATOM 4360 C CA . ALA D 1 20 ? 26.98700 23.29400 67.45900 1.000 55.21070 190 ALA D CA 1
ATOM 4361 C C . ALA D 1 20 ? 27.43200 22.67100 66.15900 1.000 53.88442 190 ALA D C 1
ATOM 4362 O O . ALA D 1 20 ? 27.47700 21.46900 66.06100 1.000 58.69303 190 ALA D O 1
ATOM 4364 N N . LEU D 1 21 ? 27.63800 23.48800 65.13400 1.000 53.69239 191 LEU D N 1
ATOM 4365 C CA . LEU D 1 21 ? 28.18100 23.03700 63.86700 1.000 52.49510 191 LEU D CA 1
ATOM 4366 C C . LEU D 1 21 ? 29.65700 23.32800 63.65000 1.000 49.50180 191 LEU D C 1
ATOM 4367 O O . LEU D 1 21 ? 30.33400 22.62100 62.92700 1.000 46.04693 191 LEU D O 1
ATOM 4372 N N . ILE D 1 22 ? 30.14100 24.39800 64.25000 1.000 49.37679 192 ILE D N 1
ATOM 4373 C CA . ILE D 1 22 ? 31.54300 24.69700 64.15800 1.000 48.60293 192 ILE D CA 1
ATOM 4374 C C . ILE D 1 22 ? 32.33500 23.58100 64.83400 1.000 49.58261 192 ILE D C 1
ATOM 4375 O O . ILE D 1 22 ? 33.29900 23.07200 64.30200 1.000 48.70574 192 ILE D O 1
ATOM 4380 N N . ASP D 1 23 ? 31.87700 23.16300 65.99900 1.000 53.05303 193 ASP D N 1
ATOM 4381 C CA . ASP D 1 23 ? 32.57900 22.13300 66.73200 1.000 50.33970 193 ASP D CA 1
ATOM 4382 C C . ASP D 1 23 ? 32.57800 20.84700 65.96800 1.000 53.25539 193 ASP D C 1
ATOM 4383 O O . ASP D 1 23 ? 33.60800 20.21900 65.82800 1.000 56.77664 193 ASP D O 1
ATOM 4388 N N . ALA D 1 24 ? 31.43700 20.48100 65.41100 1.000 52.62427 194 ALA D N 1
ATOM 4389 C CA . ALA D 1 24 ? 31.37000 19.23800 64.66800 1.000 53.96919 194 ALA D CA 1
ATOM 4390 C C . ALA D 1 24 ? 32.27700 19.28000 63.47200 1.000 53.63744 194 ALA D C 1
ATOM 4391 O O . ALA D 1 24 ? 32.95300 18.30200 63.16100 1.000 54.24162 194 ALA D O 1
ATOM 4393 N N . GLN D 1 25 ? 32.28400 20.40900 62.78200 1.000 50.21142 195 GLN D N 1
ATOM 4394 C CA . GLN D 1 25 ? 33.16100 20.52500 61.64300 1.000 46.02053 195 GLN D CA 1
ATOM 4395 C C . GLN D 1 25 ? 34.60800 20.46300 62.06900 1.000 47.12065 195 GLN D C 1
ATOM 4396 O O . GLN D 1 25 ? 35.41600 19.93800 61.35300 1.000 48.03270 195 GLN D O 1
ATOM 4402 N N . MET D 1 26 ? 34.96500 21.02900 63.20300 1.000 52.33393 196 MET D N 1
ATOM 4403 C CA . MET D 1 26 ? 36.39400 21.00000 63.50900 1.000 50.34493 196 MET D CA 1
ATOM 4404 C C . MET D 1 26 ? 36.85100 19.61500 63.95400 1.000 53.05037 196 MET D C 1
ATOM 4405 O O . MET D 1 26 ? 37.90500 19.14000 63.51000 1.000 49.72041 196 MET D O 1
ATOM 4410 N N . ARG D 1 27 ? 36.07500 18.95600 64.82900 1.000 53.80199 197 ARG D N 1
ATOM 4411 C CA . ARG D 1 27 ? 36.50400 17.67400 65.38900 1.000 59.19843 197 ARG D CA 1
ATOM 4412 C C . ARG D 1 27 ? 36.81300 16.67900 64.28200 1.000 60.90134 197 ARG D C 1
ATOM 4413 O O . ARG D 1 27 ? 37.74300 15.87100 64.39300 1.000 64.31876 197 ARG D O 1
ATOM 4421 N N . HIS D 1 28 ? 36.05700 16.75100 63.19200 1.000 57.45880 198 HIS D N 1
ATOM 4422 C CA . HIS D 1 28 ? 36.27400 15.86400 62.06200 1.000 62.05727 198 HIS D CA 1
ATOM 4423 C C . HIS D 1 28 ? 37.47700 16.29300 61.23600 1.000 58.20037 198 HIS D C 1
ATOM 4424 O O . HIS D 1 28 ? 38.35700 15.47800 60.94000 1.000 59.38956 198 HIS D O 1
ATOM 4431 N N . ALA D 1 29 ? 37.53800 17.56600 60.84800 1.000 51.29750 199 ALA D N 1
ATOM 4432 C CA . ALA D 1 29 ? 38.49600 17.98800 59.84400 1.000 51.47105 199 ALA D CA 1
ATOM 4433 C C . ALA D 1 29 ? 39.63800 18.84400 60.37000 1.000 49.02296 199 ALA D C 1
ATOM 4434 O O . ALA D 1 29 ? 40.66600 18.94400 59.69100 1.000 49.36345 199 ALA D O 1
ATOM 4436 N N . GLY D 1 30 ? 39.49800 19.45200 61.54900 1.000 52.23557 200 GLY D N 1
ATOM 4437 C CA . GLY D 1 30 ? 40.41200 20.51100 61.94800 1.000 49.52514 200 GLY D CA 1
ATOM 4438 C C . GLY D 1 30 ? 40.34300 21.72300 61.04900 1.000 56.18379 200 GLY D C 1
ATOM 4439 O O . GLY D 1 30 ? 41.16500 22.64200 61.17700 1.000 54.70858 200 GLY D O 1
ATOM 4440 N N . LYS D 1 31 ? 39.35000 21.74900 60.16800 1.000 53.25268 201 LYS D N 1
ATOM 4441 C CA . LYS D 1 31 ? 39.24100 22.61500 59.00800 1.000 47.10970 201 LYS D CA 1
ATOM 4442 C C . LYS D 1 31 ? 37.88500 23.30200 59.06400 1.000 40.31206 201 LYS D C 1
ATOM 4443 O O . LYS D 1 31 ? 36.87200 22.66300 59.36100 1.000 40.80062 201 LYS D O 1
ATOM 4449 N N . MET D 1 32 ? 37.84700 24.59600 58.78000 1.000 39.08562 202 MET D N 1
ATOM 4450 C CA . MET D 1 32 ? 36.53500 25.15100 58.50000 1.000 32.78670 202 MET D CA 1
ATOM 4451 C C . MET D 1 32 ? 36.18300 24.84300 57.04100 1.000 31.35410 202 MET D C 1
ATOM 4452 O O . MET D 1 32 ? 36.96600 24.24200 56.29600 1.000 29.21903 202 MET D O 1
ATOM 4457 N N . PHE D 1 33 ? 34.98600 25.23300 56.62200 1.000 27.63755 203 PHE D N 1
ATOM 4458 C CA . PHE D 1 33 ? 34.45000 24.72500 55.36600 1.000 27.74862 203 PHE D CA 1
ATOM 4459 C C . PHE D 1 33 ? 35.24300 25.22900 54.16500 1.000 25.14701 203 PHE D C 1
ATOM 4460 O O . PHE D 1 33 ? 35.80000 26.32900 54.17400 1.000 28.28206 203 PHE D O 1
ATOM 4468 N N . ASP D 1 34 ? 35.31300 24.38000 53.13500 1.000 21.06825 204 ASP D N 1
ATOM 4469 C CA . ASP D 1 34 ? 35.91500 24.74100 51.86100 1.000 18.97077 204 ASP D CA 1
ATOM 4470 C C . ASP D 1 34 ? 34.97900 25.60800 51.02800 1.000 20.42442 204 ASP D C 1
ATOM 4471 O O . ASP D 1 34 ? 35.42400 26.53500 50.34200 1.000 17.35390 204 ASP D O 1
ATOM 4476 N N . VAL D 1 35 ? 33.68900 25.28900 51.03900 1.000 17.41843 205 VAL D N 1
ATOM 4477 C CA . VAL D 1 35 ? 32.70400 25.98500 50.22700 1.000 15.84405 205 VAL D CA 1
ATOM 4478 C C . VAL D 1 35 ? 31.46200 26.16300 51.08400 1.000 13.86606 205 VAL D C 1
ATOM 4479 O O . VAL D 1 35 ? 31.04000 25.22800 51.77200 1.000 15.62590 205 VAL D O 1
ATOM 4483 N N . ILE D 1 36 ? 30.89100 27.36500 51.07300 1.000 12.77848 206 ILE D N 1
ATOM 4484 C CA . ILE D 1 36 ? 29.60500 27.62700 51.70800 1.000 13.54755 206 ILE D CA 1
ATOM 4485 C C . ILE D 1 36 ? 28.63800 28.05200 50.61500 1.000 13.86469 206 ILE D C 1
ATOM 4486 O O . ILE D 1 36 ? 28.99200 28.85300 49.74700 1.000 18.10093 206 ILE D O 1
ATOM 4491 N N . MET D 1 37 ? 27.42300 27.50900 50.64100 1.000 14.59298 207 MET D N 1
ATOM 4492 C CA . MET D 1 37 ? 26.37400 27.96100 49.74400 1.000 13.53020 207 MET D CA 1
ATOM 4493 C C . MET D 1 37 ? 25.19100 28.46600 50.55400 1.000 13.87002 207 MET D C 1
ATOM 4494 O O . MET D 1 37 ? 24.68500 27.76800 51.44000 1.000 11.55916 207 MET D O 1
ATOM 4499 N N . MET D 1 38 ? 24.74800 29.67500 50.24300 1.000 11.42294 208 MET D N 1
ATOM 4500 C CA . MET D 1 38 ? 23.57200 30.24300 50.87400 1.000 10.55278 208 MET D CA 1
ATOM 4501 C C . MET D 1 38 ? 22.48000 30.42500 49.82800 1.000 13.01751 208 MET D C 1
ATOM 4502 O O . MET D 1 38 ? 22.74200 30.78000 48.66600 1.000 12.56809 208 MET D O 1
ATOM 4507 N N . ASP D 1 39 ? 21.26100 30.14700 50.25600 1.000 10.27817 209 ASP D N 1
ATOM 4508 C CA . ASP D 1 39 ? 20.06800 30.23300 49.43400 1.000 10.14627 209 ASP D CA 1
ATOM 4509 C C . ASP D 1 39 ? 19.08500 31.10500 50.20700 1.000 10.65651 209 ASP D C 1
ATOM 4510 O O . ASP D 1 39 ? 18.07600 30.60800 50.73000 1.000 12.19905 209 ASP D O 1
ATOM 4515 N N . PRO D 1 40 ? 19.36800 32.40600 50.34000 1.000 9.43563 210 PRO D N 1
ATOM 4516 C CA . PRO D 1 40 ? 18.65800 33.22100 51.35200 1.000 13.43210 210 PRO D CA 1
ATOM 4517 C C . PRO D 1 40 ? 17.17700 33.32500 51.04100 1.000 14.49311 210 PRO D C 1
ATOM 4518 O O . PRO D 1 40 ? 16.77300 33.37300 49.86400 1.000 15.11510 210 PRO D O 1
ATOM 4522 N N . PRO D 1 41 ? 16.33000 33.30200 52.07200 1.000 16.15705 211 PRO D N 1
ATOM 4523 C CA . PRO D 1 41 ? 14.87900 33.49300 51.89400 1.000 14.28083 211 PRO D CA 1
ATOM 4524 C C . PRO D 1 41 ? 14.52500 34.97100 51.74900 1.000 19.02865 211 PRO D C 1
ATOM 4525 O O . PRO D 1 41 ? 14.01700 35.62700 52.65300 1.000 22.33561 211 PRO D O 1
ATOM 4529 N N . TRP D 1 42 ? 14.79700 35.49200 50.55500 1.000 16.11988 212 TRP D N 1
ATOM 4530 C CA . TRP D 1 42 ? 14.67600 36.91800 50.27500 1.000 19.20119 212 TRP D CA 1
ATOM 4531 C C . TRP D 1 42 ? 13.26400 37.43600 50.52200 1.000 22.02190 212 TRP D C 1
ATOM 4532 O O . TRP D 1 42 ? 12.28100 36.77600 50.18900 1.000 19.27115 212 TRP D O 1
ATOM 4543 N N . GLN D 1 43 ? 13.17100 38.66400 51.03800 1.000 23.47332 213 GLN D N 1
ATOM 4544 C CA . GLN D 1 43 ? 11.88600 39.34500 51.26500 1.000 29.49942 213 GLN D CA 1
ATOM 4545 C C . GLN D 1 43 ? 11.17100 39.82700 49.99800 1.000 31.62799 213 GLN D C 1
ATOM 4546 O O . GLN D 1 43 ? 11.72700 39.82300 48.89600 1.000 36.67856 213 GLN D O 1
ATOM 4552 N N . SER D 1 59 ? 10.33200 34.80100 55.52200 1.000 31.69912 229 SER D N 1
ATOM 4553 C CA . SER D 1 59 ? 11.29400 35.66600 54.84500 1.000 29.07585 229 SER D CA 1
ATOM 4554 C C . SER D 1 59 ? 12.22800 36.33700 55.84700 1.000 34.16722 229 SER D C 1
ATOM 4555 O O . SER D 1 59 ? 11.91400 36.46200 57.03000 1.000 39.47102 229 SER D O 1
ATOM 4558 N N . LEU D 1 60 ? 13.38800 36.76700 55.36500 1.000 27.61177 230 LEU D N 1
ATOM 4559 C CA . LEU D 1 60 ? 14.34600 37.51600 56.17000 1.000 29.53109 230 LEU D CA 1
ATOM 4560 C C . LEU D 1 60 ? 14.66200 38.82100 55.46500 1.000 31.38101 230 LEU D C 1
ATOM 4561 O O . LEU D 1 60 ? 14.86700 38.83100 54.24400 1.000 28.47686 230 LEU D O 1
ATOM 4566 N N . SER D 1 61 ? 14.76300 39.89900 56.22700 1.000 26.81806 231 SER D N 1
ATOM 4567 C CA . SER D 1 61 ? 15.16000 41.18600 55.68300 1.000 24.48221 231 SER D CA 1
ATOM 4568 C C . SER D 1 61 ? 16.61300 41.10400 55.25500 1.000 24.09378 231 SER D C 1
ATOM 4569 O O . SER D 1 61 ? 17.34500 40.31200 55.77300 1.000 23.03171 231 SER D O 1
ATOM 4572 N N . ASP D 1 62 ? 17.03400 41.97200 54.36000 1.000 22.97800 232 ASP D N 1
ATOM 4573 C CA . ASP D 1 62 ? 18.39500 41.95100 53.88000 1.000 26.65946 232 ASP D CA 1
ATOM 4574 C C . ASP D 1 62 ? 19.29900 42.10000 55.08300 1.000 28.24737 232 ASP D C 1
ATOM 4575 O O . ASP D 1 62 ? 20.30000 41.43700 55.19100 1.000 29.58201 232 ASP D O 1
ATOM 4580 N N . GLU D 1 63 ? 18.91500 42.95300 56.01800 1.000 28.56366 233 GLU D N 1
ATOM 4581 C CA . GLU D 1 63 ? 19.75000 43.20200 57.17900 1.000 25.45081 233 GLU D CA 1
ATOM 4582 C C . GLU D 1 63 ? 19.99000 41.98600 58.02800 1.000 27.22042 233 GLU D C 1
ATOM 4583 O O . GLU D 1 63 ? 21.08100 41.77000 58.50300 1.000 31.23961 233 GLU D O 1
ATOM 4589 N N . LYS D 1 64 ? 18.94900 41.20500 58.24500 1.000 27.35710 234 LYS D N 1
ATOM 4590 C CA . LYS D 1 64 ? 19.05700 40.02700 59.07000 1.000 27.30804 234 LYS D CA 1
ATOM 4591 C C . LYS D 1 64 ? 20.03800 39.02800 58.44000 1.000 27.90654 234 LYS D C 1
ATOM 4592 O O . LYS D 1 64 ? 20.85500 38.45000 59.10900 1.000 31.98191 234 LYS D O 1
ATOM 4598 N N . ILE D 1 65 ? 19.94000 38.86500 57.13500 1.000 25.34030 235 ILE D N 1
ATOM 4599 C CA . ILE D 1 65 ? 20.80800 37.97900 56.38700 1.000 24.22403 235 ILE D CA 1
ATOM 4600 C C . ILE D 1 65 ? 22.25500 38.41100 56.42000 1.000 26.95009 235 ILE D C 1
ATOM 4601 O O . ILE D 1 65 ? 23.11100 37.64100 56.73100 1.000 27.76029 235 ILE D O 1
ATOM 4606 N N . GLN D 1 66 ? 22.48300 39.69200 56.20200 1.000 28.89956 236 GLN D N 1
ATOM 4607 C CA . GLN D 1 66 ? 23.80600 40.29300 56.13000 1.000 29.63865 236 GLN D CA 1
ATOM 4608 C C . GLN D 1 66 ? 24.53500 40.12900 57.45300 1.000 31.24554 236 GLN D C 1
ATOM 4609 O O . GLN D 1 66 ? 25.73400 39.99800 57.49300 1.000 32.54421 236 GLN D O 1
ATOM 4615 N N . ASN D 1 67 ? 23.75500 40.17100 58.51400 1.000 29.55589 237 ASN D N 1
ATOM 4616 C CA . ASN D 1 67 ? 24.19600 40.18400 59.88700 1.000 32.31631 237 ASN D CA 1
ATOM 4617 C C . ASN D 1 67 ? 24.61300 38.83600 60.40500 1.000 34.50271 237 ASN D C 1
ATOM 4618 O O . ASN D 1 67 ? 25.02700 38.70500 61.52700 1.000 32.51933 237 ASN D O 1
ATOM 4623 N N . MET D 1 68 ? 24.41100 37.82100 59.59300 1.000 30.05590 238 MET D N 1
ATOM 4624 C CA . MET D 1 68 ? 24.76900 36.49600 59.99700 1.000 29.34346 238 MET D CA 1
ATOM 4625 C C . MET D 1 68 ? 26.25700 36.37200 60.15700 1.000 25.47422 238 MET D C 1
ATOM 4626 O O . MET D 1 68 ? 27.00000 37.01500 59.48100 1.000 29.48216 238 MET D O 1
ATOM 4631 N N . PRO D 1 69 ? 26.64000 35.48500 61.16800 1.000 30.52798 239 PRO D N 1
ATOM 4632 C CA . PRO D 1 69 ? 28.08800 35.42400 61.37100 1.000 31.54345 239 PRO D CA 1
ATOM 4633 C C . PRO D 1 69 ? 28.80800 34.45100 60.43500 1.000 30.51556 239 PRO D C 1
ATOM 4634 O O . PRO D 1 69 ? 29.32400 33.46700 60.88100 1.000 30.12568 239 PRO D O 1
ATOM 4638 N N . ILE D 1 70 ? 28.84200 34.76300 59.15100 1.000 29.14212 240 ILE D N 1
ATOM 4639 C CA . ILE D 1 70 ? 29.49200 33.93500 58.14300 1.000 26.75973 240 ILE D CA 1
ATOM 4640 C C . ILE D 1 70 ? 31.00900 33.81400 58.30200 1.000 32.40617 240 ILE D C 1
ATOM 4641 O O . ILE D 1 70 ? 31.59400 32.79500 58.01000 1.000 27.97672 240 ILE D O 1
ATOM 4646 N N . GLN D 1 71 ? 31.63000 34.89000 58.74300 1.000 28.94044 241 GLN D N 1
ATOM 4647 C CA . GLN D 1 71 ? 33.06400 34.93400 58.84800 1.000 30.44665 241 GLN D CA 1
ATOM 4648 C C . GLN D 1 71 ? 33.58600 33.84600 59.78800 1.000 29.31819 241 GLN D C 1
ATOM 4649 O O . GLN D 1 71 ? 34.70500 33.43600 59.68100 1.000 35.28082 241 GLN D O 1
ATOM 4655 N N . SER D 1 72 ? 32.80000 33.43700 60.75500 1.000 30.61365 242 SER D N 1
ATOM 4656 C CA . SER D 1 72 ? 33.14500 32.29100 61.59300 1.000 31.02489 242 SER D CA 1
ATOM 4657 C C . SER D 1 72 ? 33.14800 30.91000 60.93000 1.000 34.64718 242 SER D C 1
ATOM 4658 O O . SER D 1 72 ? 33.78300 30.01100 61.40900 1.000 32.54106 242 SER D O 1
ATOM 4661 N N . LEU D 1 73 ? 32.30600 30.72600 59.92800 1.000 31.01261 243 LEU D N 1
ATOM 4662 C CA . LEU D 1 73 ? 32.16900 29.45600 59.22800 1.000 28.43582 243 LEU D CA 1
ATOM 4663 C C . LEU D 1 73 ? 33.30600 29.02700 58.33400 1.000 27.55857 243 LEU D C 1
ATOM 4664 O O . LEU D 1 73 ? 33.43300 27.87100 58.01000 1.000 30.27924 243 LEU D O 1
ATOM 4669 N N . GLN D 1 74 ? 34.04000 29.99000 57.83200 1.000 28.42404 244 GLN D N 1
ATOM 4670 C CA . GLN D 1 74 ? 35.04000 29.70600 56.84600 1.000 33.77077 244 GLN D CA 1
ATOM 4671 C C . GLN D 1 74 ? 36.14600 30.70000 56.93600 1.000 36.70103 244 GLN D C 1
ATOM 4672 O O . GLN D 1 74 ? 35.92300 31.83900 57.25200 1.000 35.61400 244 GLN D O 1
ATOM 4678 N N . GLN D 1 75 ? 37.35100 30.24300 56.66200 1.000 39.32430 245 GLN D N 1
ATOM 4679 C CA . GLN D 1 75 ? 38.43800 31.15500 56.47300 1.000 40.12657 245 GLN D CA 1
ATOM 4680 C C . GLN D 1 75 ? 39.29300 30.90100 55.24700 1.000 39.95456 245 GLN D C 1
ATOM 4681 O O . GLN D 1 75 ? 40.12500 31.70100 54.90400 1.000 40.41568 245 GLN D O 1
ATOM 4687 N N . ASP D 1 76 ? 39.10200 29.76900 54.59800 1.000 35.47545 246 ASP D N 1
ATOM 4688 C CA . ASP D 1 76 ? 39.70400 29.55000 53.30800 1.000 32.54548 246 ASP D CA 1
ATOM 4689 C C . ASP D 1 76 ? 38.76700 28.83300 52.37600 1.000 31.54396 246 ASP D C 1
ATOM 4690 O O . ASP D 1 76 ? 38.40600 27.70800 52.62800 1.000 28.23970 246 ASP D O 1
ATOM 4695 N N . GLY D 1 77 ? 38.43800 29.47700 51.27000 1.000 27.02747 247 GLY D N 1
ATOM 4696 C CA . GLY D 1 77 ? 37.48200 28.90800 50.36600 1.000 29.93489 247 GLY D CA 1
ATOM 4697 C C . GLY D 1 77 ? 36.56600 29.89800 49.69800 1.000 23.59620 247 GLY D C 1
ATOM 4698 O O . GLY D 1 77 ? 36.85200 31.06400 49.64000 1.000 24.99284 247 GLY D O 1
ATOM 4699 N N . PHE D 1 78 ? 35.47200 29.36500 49.18300 1.000 20.89941 248 PHE D N 1
ATOM 4700 C CA . PHE D 1 78 ? 34.54900 30.06600 48.33700 1.000 19.97345 248 PHE D CA 1
ATOM 4701 C C . PHE D 1 78 ? 33.20100 30.15900 49.04000 1.000 17.06812 248 PHE D C 1
ATOM 4702 O O . PHE D 1 78 ? 32.88900 29.36300 49.87700 1.000 16.84778 248 PHE D O 1
ATOM 4710 N N . ILE D 1 79 ? 32.44900 31.18800 48.69800 1.000 17.19991 249 ILE D N 1
ATOM 4711 C CA . ILE D 1 79 ? 31.05200 31.33200 49.09100 1.000 15.74869 249 ILE D CA 1
ATOM 4712 C C . ILE D 1 79 ? 30.23200 31.50100 47.81500 1.000 11.98103 249 ILE D C 1
ATOM 4713 O O . ILE D 1 79 ? 30.63900 32.22900 46.90300 1.000 13.89553 249 ILE D O 1
ATOM 4718 N N . PHE D 1 80 ? 29.10300 30.79300 47.74000 1.000 13.63295 250 PHE D N 1
ATOM 4719 C CA . PHE D 1 80 ? 28.15900 30.84600 46.62400 1.000 12.49006 250 PHE D CA 1
ATOM 4720 C C . PHE D 1 80 ? 26.84800 31.35200 47.20500 1.000 12.46167 250 PHE D C 1
ATOM 4721 O O . PHE D 1 80 ? 26.33100 30.75200 48.14900 1.000 13.59302 250 PHE D O 1
ATOM 4729 N N . VAL D 1 81 ? 26.29300 32.43200 46.65300 1.000 14.52894 251 VAL D N 1
ATOM 4730 C CA . VAL D 1 81 ? 25.06100 33.00900 47.20500 1.000 14.30554 251 VAL D CA 1
ATOM 4731 C C . VAL D 1 81 ? 24.04500 33.19600 46.08600 1.000 12.80967 251 VAL D C 1
ATOM 4732 O O . VAL D 1 81 ? 24.30200 33.91600 45.11000 1.000 11.90043 251 VAL D O 1
ATOM 4736 N N . TRP D 1 82 ? 22.89100 32.57100 46.24200 1.000 14.10691 252 TRP D N 1
ATOM 4737 C CA . TRP D 1 82 ? 21.83100 32.70100 45.26100 1.000 14.54119 252 TRP D CA 1
ATOM 4738 C 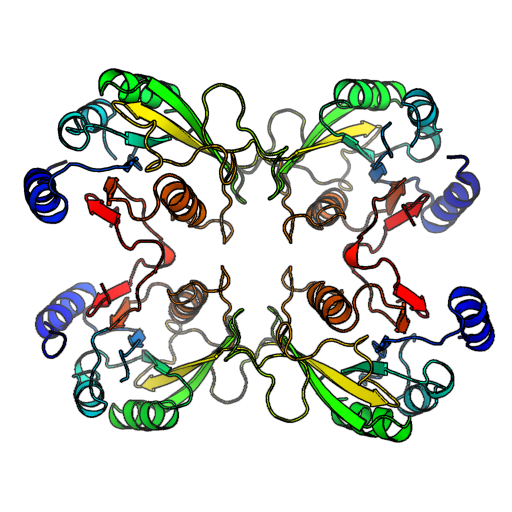C . TRP D 1 82 ? 21.05000 34.02900 45.37500 1.000 12.72075 252 TRP D C 1
ATOM 4739 O O . TRP D 1 82 ? 20.59300 34.39500 46.41300 1.000 10.68844 252 TRP D O 1
ATOM 4750 N N . ALA D 1 83 ? 20.91100 34.69600 44.24700 1.000 13.03970 253 ALA D N 1
ATOM 4751 C CA . ALA D 1 83 ? 20.17800 35.91500 44.15500 1.000 14.38419 253 ALA D CA 1
ATOM 4752 C C . ALA D 1 83 ? 19.23400 35.98800 42.96800 1.000 14.59114 253 ALA D C 1
ATOM 4753 O O . ALA D 1 83 ? 19.62300 35.84900 41.84300 1.000 15.72096 253 ALA D O 1
ATOM 4755 N N . ILE D 1 84 ? 17.99800 36.31500 43.26300 1.000 16.68597 254 ILE D N 1
ATOM 4756 C CA . ILE D 1 84 ? 17.06900 36.71800 42.25000 1.000 19.26739 254 ILE D CA 1
ATOM 4757 C C . ILE D 1 84 ? 17.51400 38.10400 41.76600 1.000 22.30710 254 ILE D C 1
ATOM 4758 O O . ILE D 1 84 ? 18.34500 38.71600 42.36800 1.000 22.10173 254 ILE D O 1
ATOM 4763 N N . ASN D 1 85 ? 16.97500 38.57100 40.65700 1.000 21.37351 255 ASN D N 1
ATOM 4764 C CA . ASN D 1 85 ? 17.44400 39.80600 40.06900 1.000 24.27022 255 ASN D CA 1
ATOM 4765 C C . ASN D 1 85 ? 17.33900 41.02500 41.00800 1.000 20.94265 255 ASN D C 1
ATOM 4766 O O . ASN D 1 85 ? 18.24100 41.81200 41.07900 1.000 20.64898 255 ASN D O 1
ATOM 4771 N N . ALA D 1 86 ? 16.24900 41.12900 41.74100 1.000 18.52587 256 ALA D N 1
ATOM 4772 C CA . ALA D 1 86 ? 16.00800 42.22700 42.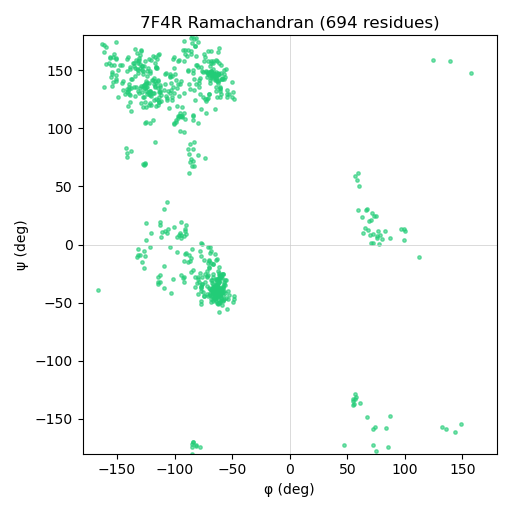66300 1.000 20.67104 256 ALA D CA 1
ATOM 4773 C C . ALA D 1 86 ? 17.00200 42.27700 43.79600 1.000 22.20206 256 ALA D C 1
ATOM 4774 O O . ALA D 1 86 ? 17.26700 43.31600 44.36600 1.000 17.69891 256 ALA D O 1
ATOM 4776 N N . LYS D 1 87 ? 17.48500 41.10300 44.15700 1.000 23.27932 257 LYS D N 1
ATOM 4777 C CA . LYS D 1 87 ? 18.49000 41.01100 45.19900 1.000 22.16885 257 LYS D CA 1
ATOM 4778 C C . LYS D 1 87 ? 19.94800 40.95500 44.74700 1.000 19.03416 257 LYS D C 1
ATOM 4779 O O . LYS D 1 87 ? 20.79400 40.63500 45.52600 1.000 19.65751 257 LYS D O 1
ATOM 4785 N N . TYR D 1 88 ? 20.21800 41.19300 43.47500 1.000 20.51208 258 TYR D N 1
ATOM 4786 C CA . TYR D 1 88 ? 21.58200 41.08100 42.98300 1.000 17.27925 258 TYR D CA 1
ATOM 4787 C C . TYR D 1 88 ? 22.61700 42.06800 43.57500 1.000 22.28767 258 TYR D C 1
ATOM 4788 O O . TYR D 1 88 ? 23.67300 41.65000 43.99300 1.000 18.85753 258 TYR D O 1
ATOM 4797 N N . ARG D 1 89 ? 22.30900 43.36200 43.62600 1.000 22.56793 259 ARG D N 1
ATOM 4798 C CA . ARG D 1 89 ? 23.29400 44.31000 44.14300 1.000 19.47997 259 ARG D CA 1
ATOM 4799 C C . ARG D 1 89 ? 23.56200 44.03900 45.60100 1.000 18.23894 259 ARG D C 1
ATOM 4800 O O . ARG D 1 89 ? 24.67700 44.07500 46.03900 1.000 19.93681 259 ARG D O 1
ATOM 4808 N N . VAL D 1 90 ? 22.51100 43.75400 46.35000 1.000 16.94409 260 VAL D N 1
ATOM 4809 C CA . VAL D 1 90 ? 22.67100 43.55300 47.77200 1.000 17.60520 260 VAL D CA 1
ATOM 4810 C C . VAL D 1 90 ? 23.52800 42.34700 48.10800 1.000 21.78241 260 VAL D C 1
ATOM 4811 O O . VAL D 1 90 ? 24.31900 42.36800 49.01900 1.000 20.00912 260 VAL D O 1
ATOM 4815 N N . THR D 1 91 ? 23.34900 41.29400 47.34400 1.000 17.06031 261 THR D N 1
ATOM 4816 C CA . THR D 1 91 ? 24.16000 40.09500 47.50800 1.000 17.64203 261 THR D CA 1
ATOM 4817 C C . THR D 1 91 ? 25.64500 40.38300 47.29700 1.000 14.85045 261 THR D C 1
ATOM 4818 O O . THR D 1 91 ? 26.48800 39.88000 48.04900 1.000 17.85151 261 THR D O 1
ATOM 4822 N N . ILE D 1 92 ? 25.98900 41.19400 46.28900 1.000 18.43105 262 ILE D N 1
ATOM 4823 C CA . ILE D 1 92 ? 27.39600 41.53100 46.07000 1.000 18.54854 262 ILE D CA 1
ATOM 4824 C C . ILE D 1 92 ? 27.95400 42.26200 47.28900 1.000 22.10228 262 ILE D C 1
ATOM 4825 O O . ILE D 1 92 ? 29.00000 41.89200 47.84000 1.000 18.57235 262 ILE D O 1
ATOM 4830 N N . LYS D 1 93 ? 27.23500 43.28700 47.75500 1.000 19.25216 263 LYS D N 1
ATOM 4831 C CA . LYS D 1 93 ? 27.69000 44.04500 48.92100 1.000 22.33469 263 LYS D CA 1
ATOM 4832 C C . LYS D 1 93 ? 27.73500 43.18100 50.18200 1.000 24.16615 263 LYS D C 1
ATOM 4833 O O . LYS D 1 93 ? 28.63200 43.35400 51.01300 1.000 29.24617 263 LYS D O 1
ATOM 4839 N N . MET D 1 94 ? 26.80700 42.23300 50.33500 1.000 22.67528 264 MET D N 1
ATOM 4840 C CA . MET D 1 94 ? 26.88000 41.29700 51.45500 1.000 23.11819 264 MET D CA 1
ATOM 4841 C C . MET D 1 94 ? 28.17300 40.49500 51.42700 1.000 24.61273 264 MET D C 1
ATOM 4842 O O . MET D 1 94 ? 28.82800 40.30500 52.45700 1.000 24.78398 264 MET D O 1
ATOM 4847 N N . ILE D 1 95 ? 28.51600 39.95400 50.26000 1.000 23.12819 265 ILE D N 1
ATOM 4848 C CA . ILE D 1 95 ? 29.67500 39.07500 50.16400 1.000 22.25070 265 ILE D CA 1
ATOM 4849 C C . ILE D 1 95 ? 30.95800 39.85100 50.45700 1.000 26.61323 265 ILE D C 1
ATOM 4850 O O . ILE D 1 95 ? 31.86800 39.34000 51.12400 1.000 27.20176 265 ILE D O 1
ATOM 4855 N N . GLU D 1 96 ? 31.04300 41.10300 49.99100 1.000 22.07172 266 GLU D N 1
ATOM 4856 C CA . GLU D 1 96 ? 32.20700 41.92600 50.31100 1.000 24.44400 266 GLU D CA 1
ATOM 4857 C C . GLU D 1 96 ? 32.27100 42.22700 51.80400 1.000 25.56946 266 GLU D C 1
ATOM 4858 O O . GLU D 1 96 ? 33.33500 42.11000 52.42600 1.000 30.37005 266 GLU D O 1
ATOM 4864 N N . ASN D 1 97 ? 31.13200 42.60000 52.40100 1.000 24.71259 267 ASN D N 1
ATOM 4865 C CA . ASN D 1 97 ? 31.10000 42.93300 53.82400 1.000 28.77682 267 ASN D CA 1
ATOM 4866 C C . ASN D 1 97 ? 31.38400 41.72400 54.70700 1.000 32.27006 267 ASN D C 1
ATOM 4867 O O . ASN D 1 97 ? 31.66800 41.89800 55.89700 1.000 25.85979 267 ASN D O 1
ATOM 4872 N N . TRP D 1 98 ? 31.28200 40.50400 54.17100 1.000 25.33619 268 TRP D N 1
ATOM 4873 C CA . TRP D 1 98 ? 31.72200 39.31600 54.89800 1.000 24.65467 268 TRP D CA 1
ATOM 4874 C C . TRP D 1 98 ? 33.21300 39.04800 54.71900 1.000 27.11870 268 TRP D C 1
ATOM 4875 O O . TRP D 1 98 ? 33.73300 38.09800 55.31400 1.000 28.51330 268 TRP D O 1
ATOM 4886 N N . GLY D 1 99 ? 33.90500 39.84000 53.90100 1.000 25.08510 269 GLY D N 1
ATOM 4887 C CA . GLY D 1 99 ? 35.32600 39.66200 53.68000 1.000 25.95915 269 GLY D CA 1
ATOM 4888 C C . GLY D 1 99 ? 35.73900 38.92300 52.42400 1.000 27.11833 269 GLY D C 1
ATOM 4889 O O . GLY D 1 99 ? 36.90700 38.53200 52.32000 1.000 24.08718 269 GLY D O 1
ATOM 4890 N N . TYR D 1 100 ? 34.84000 38.71500 51.46700 1.000 21.05152 270 TYR D N 1
ATOM 4891 C CA . TYR D 1 100 ? 35.19900 37.95000 50.28200 1.000 25.95909 270 TYR D CA 1
ATOM 4892 C C . TYR D 1 100 ? 35.49300 38.90000 49.12900 1.000 26.65944 270 TYR D C 1
ATOM 4893 O O . TYR D 1 100 ? 34.98400 40.02300 49.07700 1.000 28.27599 270 TYR D O 1
ATOM 4902 N N . LYS D 1 101 ? 36.34700 38.44700 48.21900 1.000 23.20308 271 LYS D N 1
ATOM 4903 C CA . LYS D 1 101 ? 36.55500 39.11100 46.94100 1.000 21.31024 271 LYS D CA 1
ATOM 4904 C C . LYS D 1 101 ? 35.68100 38.40300 45.91400 1.000 21.65254 271 LYS D C 1
ATOM 4905 O O . LYS D 1 101 ? 35.73600 37.17700 45.79800 1.000 22.94914 271 LYS D O 1
ATOM 4911 N N . LEU D 1 102 ? 34.86400 39.13900 45.17700 1.000 19.85167 272 LEU D N 1
ATOM 4912 C CA . LEU D 1 102 ? 34.04100 38.53600 44.14600 1.000 21.14401 272 LEU D CA 1
ATOM 4913 C C . LEU D 1 102 ? 34.87500 38.06800 42.97800 1.000 22.96354 272 LEU D C 1
ATOM 4914 O O . LEU D 1 102 ? 35.65800 38.80900 42.43700 1.000 16.58931 272 LEU D O 1
ATOM 4919 N N . VAL D 1 103 ? 34.65500 36.82300 42.59300 1.000 15.99516 273 VAL D N 1
ATOM 4920 C CA . VAL D 1 103 ? 35.45500 36.23500 41.55200 1.000 19.60017 273 VAL D CA 1
ATOM 4921 C C . VAL D 1 103 ? 34.71000 35.61700 40.38700 1.000 20.98766 273 VAL D C 1
ATOM 4922 O O . VAL D 1 103 ? 35.28700 35.42200 39.35800 1.000 21.71528 273 VAL D O 1
ATOM 4926 N N . ASP D 1 104 ? 33.44200 35.28400 40.58000 1.000 14.28254 274 ASP D N 1
ATOM 4927 C CA . ASP D 1 104 ? 32.71000 34.51700 39.58200 1.000 16.98299 274 ASP D CA 1
ATOM 4928 C C . ASP D 1 104 ? 31.20500 34.59800 39.78500 1.000 13.93205 274 ASP D C 1
ATOM 4929 O O . ASP D 1 104 ? 30.75100 35.17800 40.71600 1.000 11.50117 274 ASP D O 1
ATOM 4934 N N . GLU D 1 105 ? 30.48300 34.05400 38.82300 1.000 14.07431 275 GLU D N 1
ATOM 4935 C CA . GLU D 1 105 ? 29.04200 33.98400 38.86000 1.000 16.44912 275 GLU D CA 1
ATOM 4936 C C . GLU D 1 105 ? 28.56300 32.79900 38.01100 1.000 16.11653 275 GLU D C 1
ATOM 4937 O O . GLU D 1 105 ? 29.13900 32.49300 37.00500 1.000 15.24712 275 GLU D O 1
ATOM 4943 N N . ILE D 1 106 ? 27.48300 32.17600 38.42900 1.000 11.82263 276 ILE D N 1
ATOM 4944 C CA . ILE D 1 106 ? 26.84100 31.12600 37.68200 1.000 10.16985 276 ILE D CA 1
ATOM 4945 C C . ILE D 1 106 ? 25.39800 31.55300 37.56500 1.000 12.39678 276 ILE D C 1
ATOM 4946 O O . ILE D 1 106 ? 24.84700 32.01700 38.51800 1.000 12.51764 276 ILE D O 1
ATOM 4951 N N . THR D 1 107 ? 24.83800 31.37500 36.38800 1.000 10.27139 277 THR D N 1
ATOM 4952 C CA . THR D 1 107 ? 23.43200 31.67300 36.15100 1.000 8.12701 277 THR D CA 1
ATOM 4953 C C . THR D 1 107 ? 22.65000 30.38000 36.01100 1.000 11.56862 277 THR D C 1
ATOM 4954 O O . THR D 1 107 ? 23.01200 29.51300 35.21500 1.000 9.93225 277 THR D O 1
ATOM 4958 N N . TRP D 1 108 ? 21.58400 30.25700 36.78500 1.000 9.13153 278 TRP D N 1
ATOM 4959 C CA . TRP D 1 108 ? 20.60300 29.21100 36.54300 1.000 8.47681 278 TRP D CA 1
ATOM 4960 C C . TRP D 1 108 ? 19.65400 29.74600 35.48700 1.000 8.46857 278 TRP D C 1
ATOM 4961 O O . TRP D 1 108 ? 18.93300 30.71500 35.74500 1.000 10.93744 278 TRP D O 1
ATOM 4972 N N . VAL D 1 109 ? 19.70900 29.16600 34.29100 1.000 8.07696 279 VAL D N 1
ATOM 4973 C CA . VAL D 1 109 ? 18.80900 29.48800 33.19100 1.000 10.86679 279 VAL D CA 1
ATOM 4974 C C . VAL D 1 109 ? 17.68800 28.46700 33.23700 1.000 9.65754 279 VAL D C 1
ATOM 4975 O O . VAL D 1 109 ? 17.91700 27.27100 33.02700 1.000 11.08054 279 VAL D O 1
ATOM 4979 N N . LYS D 1 110 ? 16.48200 28.92700 33.54400 1.000 8.65552 280 LYS D N 1
ATOM 4980 C CA . LYS D 1 110 ? 15.37200 28.03800 33.84800 1.000 10.03712 280 LYS D CA 1
ATOM 4981 C C . LYS D 1 110 ? 14.57800 27.74000 32.58900 1.000 12.23706 280 LYS D C 1
ATOM 4982 O O . LYS D 1 110 ? 14.74400 28.37200 31.54300 1.000 10.08688 280 LYS D O 1
ATOM 4988 N N . LYS D 1 111 ? 13.71800 26.74300 32.70100 1.000 11.37372 281 LYS D N 1
ATOM 4989 C CA . LYS D 1 111 ? 12.81800 26.37700 31.62600 1.000 13.56435 281 LYS D CA 1
ATOM 4990 C C . LYS D 1 111 ? 11.49500 27.12500 31.72900 1.000 15.40059 281 LYS D C 1
ATOM 4991 O O . LYS D 1 111 ? 10.68700 27.05000 30.79900 1.000 16.59750 281 LYS D O 1
ATOM 4997 N N . THR D 1 112 ? 11.27700 27.85800 32.82300 1.000 13.85069 282 THR D N 1
ATOM 4998 C CA . THR D 1 112 ? 10.08500 28.66800 33.04300 1.000 17.59084 282 THR D CA 1
ATOM 4999 C C . THR D 1 112 ? 10.31200 30.09400 32.55500 1.000 15.44401 282 THR D C 1
ATOM 5000 O O . THR D 1 112 ? 11.42400 30.48300 32.18300 1.000 11.97499 282 THR D O 1
ATOM 5004 N N . VAL D 1 113 ? 9.24600 30.89900 32.61300 1.000 12.02294 283 VAL D N 1
ATOM 5005 C CA . VAL D 1 113 ? 9.28000 32.27900 32.14100 1.000 17.06320 283 VAL D CA 1
ATOM 5006 C C . VAL D 1 113 ? 8.65600 33.19200 33.18800 1.000 19.57294 283 VAL D C 1
ATOM 5007 O O . VAL D 1 113 ? 7.96200 32.75300 34.10700 1.000 18.46104 283 VAL D O 1
ATOM 5011 N N . ASN D 1 114 ? 8.90800 34.48800 33.03200 1.000 16.84085 284 ASN D N 1
ATOM 5012 C CA . ASN D 1 114 ? 8.41200 35.49500 33.97300 1.000 20.38135 284 ASN D CA 1
ATOM 5013 C C . ASN D 1 114 ? 7.06500 36.01000 33.48300 1.000 23.73447 284 ASN D C 1
ATOM 5014 O O . ASN D 1 114 ? 7.00500 36.89400 32.62700 1.000 23.78944 284 ASN D O 1
ATOM 5019 N N . GLY D 1 115 ? 5.98200 35.46000 34.01300 1.000 24.43301 285 GLY D N 1
ATOM 5020 C CA . GLY D 1 115 ? 4.67200 36.01600 33.73300 1.000 28.64426 285 GLY D CA 1
ATOM 5021 C C . GLY D 1 115 ? 4.06300 35.52700 32.42800 1.000 27.62174 285 GLY D C 1
ATOM 5022 O O . GLY D 1 115 ? 4.41300 34.47000 31.88900 1.000 28.04714 285 GLY D O 1
ATOM 5023 N N . LYS 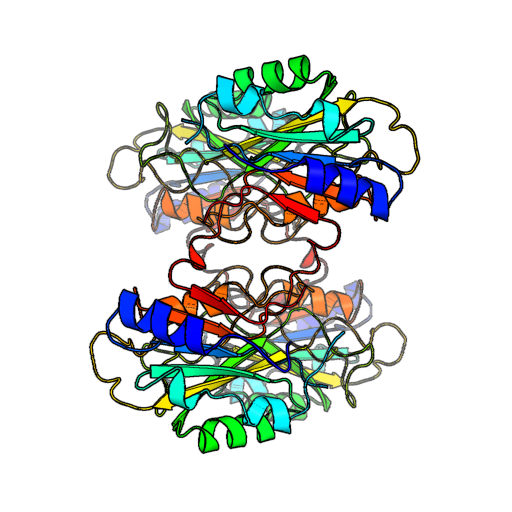D 1 116 ? 3.11800 36.32000 31.91400 1.000 24.29816 286 LYS D N 1
ATOM 5024 C CA . LYS D 1 116 ? 2.39400 35.95000 30.70600 1.000 29.08716 286 LYS D CA 1
ATOM 5025 C C . LYS D 1 116 ? 2.50400 36.93800 29.55800 1.000 22.34170 286 LYS D C 1
ATOM 5026 O O . LYS D 1 116 ? 1.93900 36.66300 28.49400 1.000 29.68723 286 LYS D O 1
ATOM 5032 N N . ILE D 1 117 ? 3.19700 38.06400 29.71800 1.000 23.63631 287 ILE D N 1
ATOM 5033 C CA . ILE D 1 117 ? 3.25300 39.11300 28.70000 1.000 27.26255 287 ILE D CA 1
ATOM 5034 C C . ILE D 1 117 ? 4.70300 39.33000 28.30000 1.000 28.13420 287 ILE D C 1
ATOM 5035 O O . ILE D 1 117 ? 5.56600 39.49000 29.17000 1.000 24.34393 287 ILE D O 1
ATOM 5040 N N . ALA D 1 118 ? 4.96400 39.36300 26.99000 1.000 26.41994 288 ALA D N 1
ATOM 5041 C CA . ALA D 1 118 ? 6.31300 39.62400 26.49800 1.000 23.66734 288 ALA D CA 1
ATOM 5042 C C . ALA D 1 118 ? 6.69000 41.08300 26.72700 1.000 30.34970 288 ALA D C 1
ATOM 5043 O O . ALA D 1 118 ? 5.83800 41.97400 26.67400 1.000 35.95225 288 ALA D O 1
ATOM 5045 N N . LYS D 1 119 ? 7.94700 41.34100 27.04300 1.000 30.79411 289 LYS D N 1
ATOM 5046 C CA . LYS D 1 119 ? 8.37700 42.71400 27.25900 1.000 34.70795 289 LYS D CA 1
ATOM 5047 C C . LYS D 1 119 ? 8.55800 43.47800 25.97300 1.000 35.30838 289 LYS D C 1
ATOM 5048 O O . LYS D 1 119 ? 8.90300 42.93100 24.95000 1.000 34.60299 289 LYS D O 1
ATOM 5054 N N . GLY D 1 120 ? 8.32600 44.76600 26.04700 1.000 35.59579 290 GLY D N 1
ATOM 5055 C CA . GLY D 1 120 ? 8.48700 45.62100 24.88300 1.000 34.88558 290 GLY D CA 1
ATOM 5056 C C . GLY D 1 120 ? 7.56600 45.20900 23.75500 1.000 31.79340 290 GLY D C 1
ATOM 5057 O O . GLY D 1 120 ? 6.39600 44.86700 23.96300 1.000 36.37375 290 GLY D O 1
ATOM 5058 N N . HIS D 1 121 ? 8.14200 45.19100 22.57000 1.000 31.69499 291 HIS D N 1
ATOM 5059 C CA . HIS D 1 121 ? 7.46400 44.85800 21.32700 1.000 37.29511 291 HIS D CA 1
ATOM 5060 C C . HIS D 1 121 ? 7.59100 43.39300 20.92200 1.000 31.47346 291 HIS D C 1
ATOM 5061 O O . HIS D 1 121 ? 7.21500 43.01600 19.84200 1.000 29.93500 291 HIS D O 1
ATOM 5068 N N . GLY D 1 122 ? 8.13400 42.56700 21.79200 1.000 27.54425 292 GLY D N 1
ATOM 5069 C CA . GLY D 1 122 ? 8.47900 41.21200 21.41300 1.000 22.86698 292 GLY D CA 1
ATOM 5070 C C . GLY D 1 122 ? 7.31200 40.23600 21.47600 1.000 22.00484 292 GLY D C 1
ATOM 5071 O O . GLY D 1 122 ? 6.19500 40.55100 21.88300 1.000 23.21076 292 GLY D O 1
ATOM 5072 N N . PHE D 1 123 ? 7.60100 39.00200 21.06500 1.000 19.41956 293 PHE D N 1
ATOM 5073 C CA . PHE D 1 123 ? 6.59900 37.94600 21.01000 1.000 18.72033 293 PHE D CA 1
ATOM 5074 C C . PHE D 1 123 ? 6.86600 36.81100 21.97700 1.000 18.96142 293 PHE D C 1
ATOM 5075 O O . PHE D 1 123 ? 5.91900 36.15700 22.42300 1.000 17.52247 293 PHE D O 1
ATOM 5083 N N . TYR D 1 124 ? 8.12500 36.57000 22.31700 1.000 17.22718 294 TYR D N 1
ATOM 5084 C CA . TYR D 1 124 ? 8.49300 35.45600 23.17600 1.000 16.69256 294 TYR D CA 1
ATOM 5085 C C . TYR D 1 124 ? 8.63800 35.92300 24.61800 1.000 16.02483 294 TYR D C 1
ATOM 5086 O O . TYR D 1 124 ? 9.16700 37.00900 24.88200 1.000 14.16646 294 TYR D O 1
ATOM 5095 N N . LEU D 1 125 ? 8.12000 35.10700 25.54400 1.000 17.74556 295 LEU D N 1
ATOM 5096 C CA . LEU D 1 125 ? 8.12400 35.45100 26.95900 1.000 14.33516 295 LEU D CA 1
ATOM 5097 C C . LEU D 1 125 ? 9.53900 35.38600 27.51600 1.000 15.82692 295 LEU D C 1
ATOM 5098 O O . LEU D 1 125 ? 10.36600 34.57600 27.08900 1.000 17.49756 295 LEU D O 1
ATOM 5103 N N . GLN D 1 126 ? 9.81400 36.26300 28.46900 1.000 13.97074 296 GLN D N 1
ATOM 5104 C CA . GLN D 1 126 ? 11.14700 36.37200 29.04700 1.000 19.12568 296 GLN D CA 1
ATOM 5105 C C . GLN D 1 126 ? 11.45500 35.15300 29.91000 1.000 17.82570 296 GLN D C 1
ATOM 5106 O O . GLN D 1 126 ? 10.69700 34.83200 30.83100 1.000 16.15057 296 GLN D O 1
ATOM 5112 N N . HIS D 1 127 ? 12.58100 34.49900 29.63300 1.000 16.00564 297 HIS D N 1
ATOM 5113 C CA . HIS D 1 127 ? 12.97300 33.31000 30.38400 1.000 14.53516 297 HIS D CA 1
ATOM 5114 C C . HIS D 1 127 ? 13.34200 33.67100 31.82600 1.000 18.70904 297 HIS D C 1
ATOM 5115 O O . HIS D 1 127 ? 13.83500 34.76800 32.11400 1.000 15.05347 297 HIS D O 1
ATOM 5122 N N . ALA D 1 128 ? 13.10600 32.73400 32.74200 1.000 16.83754 298 ALA D N 1
ATOM 5123 C CA . ALA D 1 128 ? 13.43000 32.96700 34.14600 1.000 16.48580 298 ALA D CA 1
ATOM 5124 C C . ALA D 1 128 ? 14.87200 32.54400 34.43400 1.000 12.49977 298 ALA D C 1
ATOM 5125 O O . ALA D 1 128 ? 15.41500 31.65000 33.78300 1.000 13.18322 298 ALA D O 1
ATOM 5127 N N . LYS D 1 129 ? 15.49300 33.21600 35.40100 1.000 13.25314 299 LYS D N 1
ATOM 5128 C CA . LYS D 1 129 ? 16.90000 33.00300 35.71700 1.000 13.14025 299 LYS D CA 1
ATOM 5129 C C . LYS D 1 129 ? 17.16100 33.43800 37.14800 1.000 14.47667 299 LYS D C 1
ATOM 5130 O O . LYS D 1 129 ? 16.40800 34.24500 37.70900 1.000 14.99779 299 LYS D O 1
ATOM 5136 N N . GLU D 1 130 ? 18.21800 32.86600 37.74800 1.000 12.83800 300 GLU D N 1
ATOM 5137 C CA . GLU D 1 130 ? 18.77800 33.35700 39.00500 1.000 14.14861 300 GLU D CA 1
ATOM 5138 C C . GLU D 1 130 ? 20.29300 33.39100 38.87900 1.000 14.18227 300 GLU D C 1
ATOM 5139 O O . GLU D 1 130 ? 20.87500 32.64700 38.08500 1.000 11.68812 300 GLU D O 1
ATOM 5145 N N . SER D 1 131 ? 20.92400 34.27500 39.65300 1.000 10.33137 301 SER D N 1
ATOM 5146 C CA . SER D 1 131 ? 22.37700 34.39400 39.69800 1.000 12.57372 301 SER D CA 1
ATOM 5147 C C . SER D 1 131 ? 22.92400 33.76900 40.96900 1.000 11.47677 301 SER D C 1
ATOM 5148 O O . SER D 1 131 ? 22.30700 33.84800 42.03600 1.000 13.42950 301 SER D O 1
ATOM 5151 N N . CYS D 1 132 ? 24.09300 33.17300 40.86200 1.000 12.02447 302 CYS D N 1
ATOM 5152 C CA . CYS D 1 132 ? 24.75500 32.62400 42.03500 1.000 14.38729 302 CYS D CA 1
ATOM 5153 C C . CYS D 1 132 ? 26.10200 33.32200 42.11800 1.000 16.23479 302 CYS D C 1
ATOM 5154 O O . CYS D 1 132 ? 26.99600 33.00300 41.33000 1.000 13.00275 302 CYS D O 1
ATOM 5157 N N . LEU D 1 133 ? 26.24600 34.27500 43.05000 1.000 14.24853 303 LEU D N 1
ATOM 5158 C CA . LEU D 1 133 ? 27.46800 35.06000 43.14700 1.000 15.08337 303 LEU D CA 1
ATOM 5159 C C . LEU D 1 133 ? 28.53900 34.28000 43.90400 1.000 12.17892 303 LEU D C 1
ATOM 5160 O O . LEU D 1 133 ? 28.26700 33.64600 44.92300 1.000 12.78949 303 LEU D O 1
ATOM 5165 N N . ILE D 1 134 ? 29.77100 34.33200 43.41300 1.000 11.54753 304 ILE D N 1
ATOM 5166 C CA . ILE D 1 134 ? 30.85300 33.52600 43.97100 1.000 14.23801 304 ILE D CA 1
ATOM 5167 C C . ILE D 1 134 ? 31.97500 34.45000 44.41900 1.000 12.91967 304 ILE D C 1
ATOM 5168 O O . ILE D 1 134 ? 32.53900 35.20100 43.61000 1.000 14.88723 304 ILE D O 1
ATOM 5173 N N . GLY D 1 135 ? 32.29000 34.39500 45.70600 1.000 17.03139 305 GLY D N 1
ATOM 5174 C CA . GLY D 1 135 ? 33.39000 35.15200 46.25800 1.000 17.22975 305 GLY D CA 1
ATOM 5175 C C . GLY D 1 135 ? 34.39300 34.20900 46.87700 1.000 24.69511 305 GLY D C 1
ATOM 5176 O O . GLY D 1 135 ? 34.06400 33.06000 47.20800 1.000 21.78238 305 GLY D O 1
ATOM 5177 N N . VAL D 1 136 ? 35.62400 34.67100 47.03200 1.000 21.20194 306 VAL D N 1
ATOM 5178 C CA . VAL D 1 136 ? 36.69800 33.81700 47.51600 1.000 23.50580 306 VAL D CA 1
ATOM 5179 C C . VAL D 1 136 ? 37.40900 34.52400 48.66200 1.000 30.72976 306 VAL D C 1
ATOM 5180 O O . VAL D 1 136 ? 37.43400 35.75800 48.73800 1.000 28.79636 306 VAL D O 1
ATOM 5184 N N . LYS D 1 137 ? 37.97600 33.73200 49.57000 1.000 28.41543 307 LYS D N 1
ATOM 5185 C CA . LYS D 1 137 ? 38.58400 34.26000 50.78200 1.000 27.54447 307 LYS D CA 1
ATOM 5186 C C . LYS D 1 137 ? 39.72800 33.33900 51.18500 1.000 31.64055 307 LYS D C 1
ATOM 5187 O O . LYS D 1 137 ? 39.54200 32.12300 51.28100 1.000 34.28900 307 LYS D O 1
ATOM 5193 N N . GLY D 1 138 ? 40.91400 33.91500 51.37900 1.000 31.76293 308 GLY D N 1
ATOM 5194 C CA . GLY D 1 138 ? 42.03200 33.15800 51.89800 1.000 30.44301 308 GLY D CA 1
ATOM 5195 C C . GLY D 1 138 ? 42.82800 32.44500 50.83100 1.000 34.06524 308 GLY D C 1
ATOM 5196 O O . GLY D 1 138 ? 42.95300 32.94200 49.70800 1.000 34.80080 308 GLY D O 1
ATOM 5197 N N . ASP D 1 139 ? 43.37000 31.29500 51.17400 1.000 37.68586 309 ASP D N 1
ATOM 5198 C CA . ASP D 1 139 ? 44.25000 30.61300 50.26100 1.000 38.79615 309 ASP D CA 1
ATOM 5199 C C . ASP D 1 139 ? 43.50200 29.55900 49.50100 1.000 34.94951 309 ASP D C 1
ATOM 5200 O O . ASP D 1 139 ? 43.09900 28.57400 50.04500 1.000 36.90595 309 ASP D O 1
ATOM 5205 N N . VAL D 1 140 ? 43.32200 29.80500 48.22200 1.000 38.27546 310 VAL D N 1
ATOM 5206 C CA . VAL D 1 140 ? 42.65700 28.89500 47.33200 1.000 36.33865 310 VAL D CA 1
ATOM 5207 C C . VAL D 1 140 ? 43.53400 28.44300 46.18700 1.000 39.05670 310 VAL D C 1
ATOM 5208 O O . VAL D 1 140 ? 43.04900 27.84200 45.26700 1.000 37.33147 310 VAL D O 1
ATOM 5212 N N . ASP D 1 141 ? 44.82300 28.75300 46.23200 1.000 42.42557 311 ASP D N 1
ATOM 5213 C CA . ASP D 1 141 ? 45.72100 28.33000 45.16900 1.000 42.12556 311 ASP D CA 1
ATOM 5214 C C . ASP D 1 141 ? 46.69800 27.22900 45.58500 1.000 45.72331 311 ASP D C 1
ATOM 5215 O O . ASP D 1 141 ? 47.81100 27.17200 45.10900 1.000 50.64097 311 ASP D O 1
ATOM 5220 N N . ASN D 1 142 ? 46.27900 26.38600 46.50500 1.000 44.21924 312 ASN D N 1
ATOM 5221 C CA . ASN D 1 142 ? 46.84100 25.06200 46.63700 1.000 42.84246 312 ASN D CA 1
ATOM 5222 C C . ASN D 1 142 ? 46.16400 24.17500 45.59300 1.000 43.00242 312 ASN D C 1
ATOM 5223 O O . ASN D 1 142 ? 45.43500 24.63300 44.72700 1.000 46.58266 312 ASN D O 1
ATOM 5228 N N . GLY D 1 143 ? 46.44800 22.89900 45.65200 1.000 40.79173 313 GLY D N 1
ATOM 5229 C CA . GLY D 1 143 ? 45.78400 21.92300 44.82500 1.000 35.77146 313 GLY D CA 1
ATOM 5230 C C . GLY D 1 143 ? 44.35000 21.71700 45.21600 1.000 31.89868 313 GLY D C 1
ATOM 5231 O O . GLY D 1 143 ? 43.62800 21.11900 44.46700 1.000 31.61717 313 GLY D O 1
ATOM 5232 N N . ARG D 1 144 ? 43.93600 22.18900 46.38400 1.000 29.52333 314 ARG D N 1
ATOM 5233 C CA . ARG D 1 144 ? 42.62300 21.81300 46.88000 1.000 29.92383 314 ARG D CA 1
ATOM 5234 C C . ARG D 1 144 ? 41.44700 22.20200 45.97200 1.000 28.23848 314 ARG D C 1
ATOM 5235 O O . ARG D 1 144 ? 40.61100 21.40600 45.70900 1.000 24.89395 314 ARG D O 1
ATOM 5243 N N . PHE D 1 145 ? 41.44200 23.42000 45.47900 1.000 27.97812 315 PHE D N 1
ATOM 5244 C CA . PHE D 1 145 ? 40.40800 23.93800 44.59500 1.000 22.64864 315 PHE D CA 1
ATOM 5245 C C . PHE D 1 145 ? 40.91800 23.92700 43.16200 1.000 27.37528 315 PHE D C 1
ATOM 5246 O O . PHE D 1 145 ? 42.05900 24.32000 42.91300 1.000 26.38663 315 PHE D O 1
ATOM 5254 N N . LYS D 1 146 ? 40.08600 23.46900 42.23300 1.000 26.73823 316 LYS D N 1
ATOM 5255 C CA . LYS D 1 146 ? 40.43900 23.32600 40.83800 1.000 24.05230 316 LYS D CA 1
ATOM 5256 C C . LYS D 1 146 ? 39.90900 24.50000 39.99700 1.000 27.84424 316 LYS D C 1
ATOM 5257 O O . LYS D 1 146 ? 38.87300 25.03800 40.28000 1.000 27.63962 316 LYS D O 1
ATOM 5263 N N . LYS D 1 147 ? 40.64600 24.87800 38.96900 1.000 24.63730 317 LYS D N 1
ATOM 5264 C CA . LYS D 1 147 ? 40.36000 26.05600 38.17300 1.000 23.38877 317 LYS D CA 1
ATOM 5265 C C . LYS D 1 147 ? 40.01300 25.64100 36.74600 1.000 23.34649 317 LYS D C 1
ATOM 5266 O O . LYS D 1 147 ? 40.36200 24.58200 36.34600 1.000 26.57581 317 LYS D O 1
ATOM 5272 N N . ASN D 1 148 ? 39.33500 26.49100 35.99800 1.000 21.94899 318 ASN D N 1
ATOM 5273 C CA . ASN D 1 148 ? 38.94100 26.19600 34.63100 1.000 21.65503 318 ASN D CA 1
ATOM 5274 C C . ASN D 1 148 ? 38.10100 24.94700 34.38400 1.000 28.68517 318 ASN D C 1
ATOM 5275 O O . ASN D 1 148 ? 38.52100 24.04500 33.67600 1.000 26.54273 318 ASN D O 1
ATOM 5280 N N . ILE D 1 149 ? 36.93300 24.90900 35.02000 1.000 23.69927 319 ILE D N 1
ATOM 5281 C CA . ILE D 1 149 ? 36.08900 23.73900 35.07400 1.000 23.96822 319 ILE D CA 1
ATOM 5282 C C . ILE D 1 149 ? 34.63000 24.01100 34.74300 1.000 22.38604 319 ILE D C 1
ATOM 5283 O O . ILE D 1 149 ? 34.17300 25.12800 34.85100 1.000 15.75504 319 ILE D O 1
ATOM 5288 N N . ALA D 1 150 ? 33.94800 22.96200 34.31200 1.000 13.77160 320 ALA D N 1
ATOM 5289 C CA . ALA D 1 150 ? 32.51400 22.96200 34.22000 1.000 18.72056 320 ALA D CA 1
ATOM 5290 C C . ALA D 1 150 ? 32.02400 24.10600 33.33900 1.000 17.30467 320 ALA D C 1
ATOM 5291 O O . ALA D 1 150 ? 32.52800 24.26200 32.25400 1.000 18.42194 320 ALA D O 1
ATOM 5293 N N . SER D 1 151 ? 31.08300 24.91000 33.82800 1.000 16.50007 321 SER D N 1
ATOM 5294 C CA . SER D 1 151 ? 30.45700 25.90100 32.97000 1.000 13.93770 321 SER D CA 1
ATOM 5295 C C . SER D 1 151 ? 29.82000 26.99600 33.81900 1.000 13.86841 321 SER D C 1
ATOM 5296 O O . SER D 1 151 ? 29.44700 26.77000 34.97500 1.000 12.90336 321 SER D O 1
ATOM 5299 N N . ASP D 1 152 ? 29.68400 28.17300 33.19000 1.000 13.91457 322 ASP D N 1
ATOM 5300 C CA . ASP D 1 152 ? 29.08200 29.42900 33.65300 1.000 19.42589 322 ASP D CA 1
ATOM 5301 C C . ASP D 1 152 ? 27.58800 29.33000 33.93500 1.000 13.40859 322 ASP D C 1
ATOM 5302 O O . ASP D 1 152 ? 27.00200 30.27800 34.48500 1.000 12.65954 322 ASP D O 1
ATOM 5307 N N . VAL D 1 153 ? 26.94000 28.26000 33.49000 1.000 15.36442 323 VAL D N 1
ATOM 5308 C CA . VAL D 1 153 ? 25.48700 28.19600 33.46600 1.000 9.66488 323 VAL D CA 1
ATOM 5309 C C . VAL D 1 153 ? 25.03600 26.82000 33.93600 1.000 11.01506 323 VAL D C 1
ATOM 5310 O O . VAL D 1 153 ? 25.68600 25.80800 33.65000 1.000 10.81188 323 VAL D O 1
ATOM 5314 N N . ILE D 1 154 ? 23.93500 26.78200 34.68900 1.000 9.27855 324 ILE D N 1
ATOM 5315 C CA . ILE D 1 154 ? 23.34500 25.50600 35.07400 1.000 11.20272 324 ILE D CA 1
ATOM 5316 C C . ILE D 1 154 ? 21.88000 25.50600 34.65800 1.000 11.98963 324 ILE D C 1
ATOM 5317 O O . ILE D 1 154 ? 21.26300 26.56000 34.47100 1.000 9.18153 324 ILE D O 1
ATOM 5322 N N . PHE D 1 155 ? 21.33000 24.29400 34.51200 1.000 9.96066 325 PHE D N 1
ATOM 5323 C CA . PHE D 1 155 ? 19.99400 24.08000 33.96500 1.000 10.77959 325 PHE D CA 1
ATOM 5324 C C . PHE D 1 155 ? 19.15400 23.20400 34.88800 1.000 13.13050 325 PHE D C 1
ATOM 5325 O O . PHE D 1 155 ? 19.68600 22.35800 35.61100 1.000 12.69128 325 PHE D O 1
ATOM 5333 N N . SER D 1 156 ? 17.83400 23.37300 34.82500 1.000 12.22092 326 SER D N 1
ATOM 5334 C CA . SER D 1 156 ? 16.94700 22.48900 35.57800 1.000 13.35182 326 SER D CA 1
ATOM 5335 C C . SER D 1 156 ? 16.85200 21.13100 34.90000 1.000 16.08124 326 SER D C 1
ATOM 5336 O O . SER D 1 156 ? 16.99500 21.01400 33.67500 1.000 14.73200 326 SER D O 1
ATOM 5339 N N . GLU D 1 157 ? 16.66400 20.08200 35.68600 1.000 16.17144 327 GLU D N 1
ATOM 5340 C CA . GLU D 1 157 ? 16.28100 18.78800 35.14800 1.000 18.42543 327 GLU D CA 1
ATOM 5341 C C . GLU D 1 157 ? 14.83100 18.73500 34.64000 1.000 17.05078 327 GLU D C 1
ATOM 5342 O O . GLU D 1 157 ? 14.52400 18.01600 33.72600 1.000 17.68563 327 GLU D O 1
ATOM 5348 N N . ARG D 1 158 ? 13.95100 19.43600 35.32300 1.000 15.37313 328 ARG D N 1
ATOM 5349 C CA . ARG D 1 158 ? 12.51200 19.35200 35.09500 1.000 17.21524 328 ARG D CA 1
ATOM 5350 C C . ARG D 1 158 ? 11.89500 20.73900 35.20500 1.000 16.58257 328 ARG D C 1
ATOM 5351 O O . ARG D 1 158 ? 12.15600 21.45800 36.17200 1.000 19.45397 328 ARG D O 1
ATOM 5359 N N . ARG D 1 159 ? 11.06200 21.11300 34.24100 1.000 16.62588 329 ARG D N 1
ATOM 5360 C CA . ARG D 1 159 ? 10.55800 22.48500 34.20900 1.000 17.87935 329 ARG D CA 1
ATOM 5361 C C . ARG D 1 159 ? 9.70700 22.79100 35.42500 1.000 17.74029 329 ARG D C 1
ATOM 5362 O O . ARG D 1 159 ? 8.79300 22.03100 35.77000 1.000 19.68625 329 ARG D O 1
ATOM 5370 N N . GLY D 1 160 ? 9.98600 23.92300 36.06000 1.000 12.53298 330 GLY D N 1
ATOM 5371 C CA . GLY D 1 160 ? 9.25100 24.32100 37.22900 1.000 16.22913 330 GLY D CA 1
ATOM 5372 C C . GLY D 1 160 ? 9.64800 23.62700 38.50700 1.000 16.35494 330 GLY D C 1
ATOM 5373 O O . GLY D 1 160 ? 8.94900 23.79700 39.51000 1.000 13.42641 330 GLY D O 1
ATOM 5374 N N . GLN D 1 161 ? 10.73200 22.84700 38.51700 1.000 13.26743 331 GLN D N 1
ATOM 5375 C CA . GLN D 1 161 ? 11.17500 22.23600 39.76700 1.000 16.73402 331 GLN D CA 1
ATOM 5376 C C . GLN D 1 161 ? 11.41500 23.32300 40.79900 1.000 13.22152 331 GLN D C 1
ATOM 5377 O O . GLN D 1 161 ? 11.87200 24.42000 40.47300 1.000 10.06831 331 GLN D O 1
ATOM 5383 N N . SER D 1 162 ? 11.07500 23.03900 42.05000 1.000 11.50429 332 SER D N 1
ATOM 5384 C CA . SER D 1 162 ? 11.34200 24.02700 43.09500 1.000 10.47071 332 SER D CA 1
ATOM 5385 C C . SER D 1 162 ? 12.79600 24.01200 43.54500 1.000 13.68248 332 SER D C 1
ATOM 5386 O O . SER D 1 162 ? 13.38600 25.08100 43.77300 1.000 12.49337 332 SER D O 1
ATOM 5389 N N . GLN D 1 163 ? 13.38300 22.82600 43.72600 1.000 11.05345 333 GLN D N 1
ATOM 5390 C CA . GLN D 1 163 ? 14.72800 22.75500 44.27700 1.000 12.38025 333 GLN D CA 1
ATOM 5391 C C . GLN D 1 163 ? 15.75500 23.19800 43.24700 1.000 12.25311 333 GLN D C 1
ATOM 5392 O O . GLN D 1 163 ? 15.49600 23.22000 42.04200 1.000 11.06104 333 GLN D O 1
ATOM 5398 N N . LYS D 1 164 ? 16.94800 23.54700 43.73200 1.000 11.43956 334 LYS D N 1
ATOM 5399 C CA . LYS D 1 164 ? 17.99400 24.01900 42.83500 1.000 9.46463 334 LYS D CA 1
ATOM 5400 C C . LYS D 1 164 ? 18.52600 22.86500 41.98600 1.000 10.00905 334 LYS D C 1
ATOM 5401 O O . LYS D 1 164 ? 18.39800 21.69300 42.36200 1.000 11.51185 334 LYS D O 1
ATOM 5407 N N . PRO D 1 165 ? 19.13200 23.16400 40.83600 1.000 9.27696 335 PRO D N 1
ATOM 5408 C CA . PRO D 1 165 ? 19.57600 22.08600 39.94800 1.000 9.81060 335 PRO D CA 1
ATOM 5409 C C . PRO D 1 165 ? 20.69400 21.25600 40.55200 1.000 11.21420 335 PRO D C 1
ATOM 5410 O O . PRO D 1 165 ? 21.55100 21.74700 41.28900 1.000 10.72068 335 PRO D O 1
ATOM 5414 N N . GLU D 1 166 ? 20.68600 19.97200 40.21300 1.000 11.25115 336 GLU D N 1
ATOM 5415 C CA . GLU D 1 166 ? 21.76300 19.10300 40.66400 1.000 12.96633 336 GLU D CA 1
ATOM 5416 C C . GLU D 1 166 ? 23.12000 19.59600 40.19100 1.000 12.05443 336 GLU D C 1
ATOM 5417 O O . GLU D 1 166 ? 24.13300 19.32100 40.83800 1.000 9.98807 336 GLU D O 1
ATOM 5423 N N . GLU D 1 167 ? 23.15500 20.34800 39.08400 1.000 12.40366 337 GLU D N 1
ATOM 5424 C CA . GLU D 1 167 ? 24.42800 20.80900 38.54000 1.000 10.41096 337 GLU D CA 1
ATOM 5425 C C . GLU D 1 167 ? 25.16500 21.74800 39.49700 1.000 10.85559 337 GLU D C 1
ATOM 5426 O O . GLU D 1 167 ? 26.40100 21.79900 39.47000 1.000 11.60798 337 GLU D O 1
ATOM 5432 N N . ILE D 1 168 ? 24.46100 22.51200 40.33900 1.000 8.76423 338 ILE D N 1
ATOM 5433 C CA . ILE D 1 168 ? 25.22200 23.36100 41.26000 1.000 11.04853 338 ILE D CA 1
ATOM 5434 C C . ILE D 1 168 ? 26.01000 22.50500 42.24700 1.000 10.53680 338 ILE D C 1
ATOM 5435 O O . ILE D 1 168 ? 27.18100 22.79400 42.53300 1.000 12.38148 338 ILE D O 1
ATOM 5440 N N . TYR D 1 169 ? 25.42400 21.40100 42.72800 1.000 9.88525 339 TYR D N 1
ATOM 5441 C CA . TYR D 1 169 ? 26.17800 20.53100 43.63100 1.000 10.81606 339 TYR D CA 1
ATOM 5442 C C . TYR D 1 169 ? 27.30400 19.82300 42.89400 1.000 12.68884 339 TYR D C 1
ATOM 5443 O O . TYR D 1 169 ? 28.42200 19.73000 43.41600 1.000 13.29855 339 TYR D O 1
ATOM 5452 N N . GLN D 1 170 ? 27.03600 19.31600 41.68400 1.000 10.61724 340 GLN D N 1
ATOM 5453 C CA . GLN D 1 170 ? 28.10200 18.75500 40.86000 1.000 14.82462 340 GLN D CA 1
ATOM 5454 C C . GLN D 1 170 ? 29.24200 19.74300 40.67400 1.000 16.22285 340 GLN D C 1
ATOM 5455 O O . GLN D 1 170 ? 30.42000 19.37900 40.77800 1.000 12.53568 340 GLN D O 1
ATOM 5461 N N . TYR D 1 171 ? 28.91300 20.99200 40.34300 1.000 12.25958 341 TYR D N 1
ATOM 5462 C CA . TYR D 1 171 ? 29.96500 21.93900 39.99000 1.000 12.83501 341 TYR D CA 1
ATOM 5463 C C . TYR D 1 171 ? 30.75100 22.39200 41.21700 1.000 13.12949 341 TYR D C 1
ATOM 5464 O O . TYR D 1 171 ? 31.91600 22.79700 41.09900 1.000 14.13383 341 TYR D O 1
ATOM 5473 N N . ILE D 1 172 ? 30.13600 22.34100 42.39300 1.000 12.21988 342 ILE D N 1
ATOM 5474 C CA . ILE D 1 172 ? 30.86400 22.64900 43.61700 1.000 14.51720 342 ILE D CA 1
ATOM 5475 C C . ILE D 1 172 ? 31.78700 21.49600 43.99400 1.000 13.99404 342 ILE D C 1
ATOM 5476 O O . ILE D 1 172 ? 32.94200 21.72000 44.38500 1.000 14.68430 342 ILE D O 1
ATOM 5481 N N . ASN D 1 173 ? 31.31600 20.24200 43.84900 1.000 14.71123 343 ASN D N 1
ATOM 5482 C CA . ASN D 1 173 ? 32.21000 19.09500 44.01100 1.000 17.45624 343 ASN D CA 1
ATOM 5483 C C . ASN D 1 173 ? 33.40500 19.18000 43.06200 1.000 16.88858 343 ASN D C 1
ATOM 5484 O O . ASN D 1 173 ? 34.53300 18.85600 43.45000 1.000 17.84256 343 ASN D O 1
ATOM 5489 N N . GLN D 1 174 ? 33.17900 19.58500 41.80400 1.000 14.10438 344 GLN D N 1
ATOM 5490 C CA . GLN D 1 174 ? 34.30000 19.73100 40.87200 1.000 16.56197 344 GLN D CA 1
ATOM 5491 C C . GLN D 1 174 ? 35.28100 20.81100 41.32700 1.000 19.22542 344 GLN D C 1
ATOM 5492 O O . GLN D 1 174 ? 36.48700 20.69100 41.08300 1.000 18.48692 344 GLN D O 1
ATOM 5498 N N . LEU D 1 175 ? 34.78100 21.88000 41.96400 1.000 18.47765 345 LEU D N 1
ATOM 5499 C CA . LEU D 1 175 ? 35.64700 22.95100 42.45800 1.000 19.57033 345 LEU D CA 1
ATOM 5500 C C . LEU D 1 175 ? 36.57900 22.45800 43.55800 1.000 16.07672 345 LEU D C 1
ATOM 5501 O O . LEU D 1 175 ? 37.76400 22.79800 43.58000 1.000 18.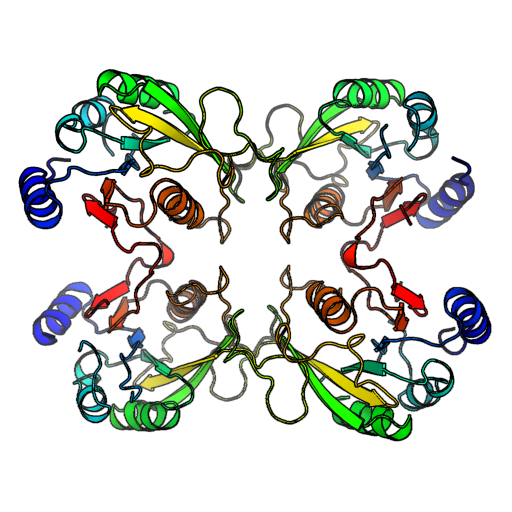61624 345 LEU D O 1
ATOM 5506 N N . CYS D 1 176 ? 36.06100 21.66600 44.48000 1.000 16.28598 346 CYS D N 1
ATOM 5507 C CA . CYS D 1 176 ? 36.83100 21.16600 45.61300 1.000 16.14816 346 CYS D CA 1
ATOM 5508 C C . CYS D 1 176 ? 36.49600 19.69300 45.82400 1.000 17.43489 346 CYS D C 1
ATOM 5509 O O . CYS D 1 176 ? 35.65200 19.34400 46.65300 1.000 16.32138 346 CYS D O 1
ATOM 5512 N N . PRO D 1 177 ? 37.10700 18.80200 45.04000 1.000 17.73079 347 PRO D N 1
ATOM 5513 C CA . PRO D 1 177 ? 36.78200 17.37400 45.16600 1.000 14.99924 347 PRO D CA 1
ATOM 5514 C C . PRO D 1 177 ? 37.08900 16.84500 46.55500 1.000 15.22985 347 PRO D C 1
ATOM 5515 O O . PRO D 1 177 ? 38.14000 17.14100 47.13100 1.000 14.91561 347 PRO D O 1
ATOM 5519 N N . ASN D 1 178 ? 36.13200 16.08900 47.11200 1.000 15.03902 348 ASN D N 1
ATOM 5520 C CA . ASN D 1 178 ? 36.22200 15.46400 48.43100 1.000 15.31782 348 ASN D CA 1
ATOM 5521 C C . ASN D 1 178 ? 36.34500 16.48600 49.57100 1.000 17.22498 348 ASN D C 1
ATOM 5522 O O . ASN D 1 178 ? 36.82500 16.15900 50.66200 1.000 19.05280 348 ASN D O 1
ATOM 5527 N N . GLY D 1 179 ? 35.88300 17.71500 49.36200 1.000 20.15085 349 GLY D N 1
ATOM 5528 C CA . GLY D 1 179 ? 35.96300 18.73600 50.37800 1.000 16.24354 349 GLY D CA 1
ATOM 5529 C C . GLY D 1 179 ? 34.82000 18.66500 51.37000 1.000 18.78507 349 GLY D C 1
ATOM 5530 O O . GLY D 1 179 ? 34.04300 17.71100 51.41700 1.000 22.94095 349 GLY D O 1
ATOM 5531 N N . ASN D 1 180 ? 34.73300 19.71500 52.19200 1.000 19.40495 350 ASN D N 1
ATOM 5532 C CA . ASN D 1 180 ? 33.69800 19.87300 53.20800 1.000 18.07881 350 ASN D CA 1
ATOM 5533 C C . ASN D 1 180 ? 32.86800 21.08800 52.84700 1.000 18.36163 350 ASN D C 1
ATOM 5534 O O . ASN D 1 180 ? 33.41400 22.18300 52.67700 1.000 17.97514 350 ASN D O 1
ATOM 5539 N N . TYR D 1 181 ? 31.56000 20.89700 52.73600 1.000 14.68709 351 TYR D N 1
ATOM 5540 C CA . TYR D 1 181 ? 30.68000 21.93600 52.24200 1.000 17.68134 351 TYR D CA 1
ATOM 5541 C C . TYR D 1 181 ? 29.54900 22.15300 53.22800 1.000 15.19149 351 TYR D C 1
ATOM 5542 O O . TYR D 1 181 ? 29.08600 21.21800 53.88000 1.000 16.54134 351 TYR D O 1
ATOM 5551 N N . LEU D 1 182 ? 29.10400 23.39300 53.30700 1.000 14.23190 352 LEU D N 1
ATOM 5552 C CA . LEU D 1 182 ? 27.96700 23.77400 54.11500 1.000 12.56725 352 LEU D CA 1
ATOM 5553 C C . LEU D 1 182 ? 26.93200 24.51600 53.26700 1.000 13.82498 352 LEU D C 1
ATOM 5554 O O . LEU D 1 182 ? 27.29400 25.37400 52.52100 1.000 15.28361 352 LEU D O 1
ATOM 5559 N N . GLU D 1 183 ? 25.66000 24.17700 53.40800 1.000 12.70090 353 GLU D N 1
ATOM 5560 C CA . GLU D 1 183 ? 24.59000 24.96900 52.80700 1.000 15.04115 353 GLU D CA 1
ATOM 5561 C C . GLU D 1 183 ? 23.68000 25.52200 53.90000 1.000 13.27511 353 GLU D C 1
ATOM 5562 O O . GLU D 1 183 ? 23.42300 24.85700 54.91200 1.000 13.55804 353 GLU D O 1
ATOM 5568 N N . ILE D 1 184 ? 23.20200 26.74700 53.68100 1.000 13.19808 354 ILE D N 1
ATOM 5569 C CA . ILE D 1 184 ? 22.31100 27.46200 54.59400 1.000 13.66564 354 ILE D CA 1
ATOM 5570 C C . ILE D 1 184 ? 21.05700 27.85600 53.82700 1.000 11.55227 354 ILE D C 1
ATOM 5571 O O . ILE D 1 184 ? 21.15400 28.45300 52.74700 1.000 13.93344 354 ILE D O 1
ATOM 5576 N N . PHE D 1 185 ? 19.89400 27.53300 54.38500 1.000 14.54889 355 PHE D N 1
ATOM 5577 C CA . PHE D 1 185 ? 18.58300 27.93200 53.86500 1.000 12.25131 355 PHE D CA 1
ATOM 5578 C C . PHE D 1 185 ? 18.17100 27.17900 52.60300 1.000 14.79290 355 PHE D C 1
ATOM 5579 O O . PHE D 1 185 ? 17.34800 27.69200 51.83400 1.000 12.30255 355 PHE D O 1
ATOM 5587 N N . ALA D 1 186 ? 18.69000 25.96900 52.35800 1.000 15.75896 356 ALA D N 1
ATOM 5588 C CA . ALA D 1 186 ? 18.40400 25.28000 51.10100 1.000 14.07893 356 ALA D CA 1
ATOM 5589 C C . ALA D 1 186 ? 16.91500 25.24500 50.80400 1.000 13.35227 356 ALA D C 1
ATOM 5590 O O . ALA D 1 186 ? 16.09800 24.85700 51.64900 1.000 14.30410 356 ALA D O 1
ATOM 5592 N N . ARG D 1 187 ? 16.58900 25.69700 49.61400 1.000 10.85282 357 ARG D N 1
ATOM 5593 C CA . ARG D 1 187 ? 15.22600 25.68300 49.18800 1.000 12.98998 357 ARG D CA 1
ATOM 5594 C C . ARG D 1 187 ? 14.74500 24.27100 48.97500 1.000 16.03711 357 ARG D C 1
ATOM 5595 O O . ARG D 1 187 ? 15.45500 23.43000 48.54300 1.000 11.63663 357 ARG D O 1
ATOM 5603 N N . ARG D 1 188 ? 13.50800 24.03700 49.31300 1.000 11.20428 358 ARG D N 1
ATOM 5604 C CA . ARG D 1 188 ? 13.01500 22.66400 49.36200 1.000 14.85049 358 ARG D CA 1
ATOM 5605 C C . ARG D 1 188 ? 12.53200 22.19000 47.99700 1.000 16.92959 358 ARG D C 1
ATOM 5606 O O . ARG D 1 188 ? 12.30200 22.97400 47.06100 1.000 13.35346 358 ARG D O 1
ATOM 5614 N N . ASN D 1 189 ? 12.38700 20.87200 47.90300 1.000 11.50292 359 ASN D N 1
ATOM 5615 C CA . ASN D 1 189 ? 11.78300 20.21400 46.75500 1.000 11.69773 359 ASN D CA 1
ATOM 5616 C C . ASN D 1 189 ? 10.29600 20.01600 47.05200 1.000 17.93973 359 ASN D C 1
ATOM 5617 O O . ASN D 1 189 ? 9.92900 19.20100 47.90600 1.000 13.05571 359 ASN D O 1
ATOM 5622 N N . ASN D 1 190 ? 9.42800 20.75300 46.34800 1.000 11.85566 360 ASN D N 1
ATOM 5623 C CA . ASN D 1 190 ? 8.01300 20.66700 46.69600 1.000 17.65753 360 ASN D CA 1
ATOM 5624 C C . ASN D 1 190 ? 7.35500 19.36700 46.24300 1.000 18.10449 360 ASN D C 1
ATOM 5625 O O . ASN D 1 190 ? 6.25400 19.06500 46.72000 1.000 19.85947 360 ASN D O 1
ATOM 5630 N N . LEU D 1 191 ? 7.99100 18.57800 45.37000 1.000 15.53235 361 LEU D N 1
ATOM 5631 C CA . LEU D 1 191 ? 7.47400 17.23300 45.10600 1.000 13.73510 361 LEU D CA 1
ATOM 5632 C C . LEU D 1 191 ? 7.34600 16.42000 46.38800 1.000 22.55284 361 LEU D C 1
ATOM 5633 O O . LEU D 1 191 ? 6.48900 15.53600 46.49000 1.000 21.50361 361 LEU D O 1
ATOM 5638 N N . HIS D 1 192 ? 8.19900 16.68500 47.36600 1.000 16.67635 362 HIS D N 1
ATOM 5639 C CA . HIS D 1 192 ? 8.25200 15.87100 48.56700 1.000 15.78640 362 HIS D CA 1
ATOM 5640 C C . HIS D 1 192 ? 7.40100 16.44200 49.71000 1.000 14.70884 362 HIS D C 1
ATOM 5641 O O . HIS D 1 192 ? 7.40600 15.88500 50.81500 1.000 14.46122 362 HIS D O 1
ATOM 5648 N N . ASP D 1 193 ? 6.63700 17.50900 49.47300 1.000 17.54823 363 ASP D N 1
ATOM 5649 C CA . ASP D 1 193 ? 5.69000 17.94300 50.49400 1.000 20.82591 363 ASP D CA 1
ATOM 5650 C C . ASP D 1 193 ? 4.76200 16.77800 50.83800 1.000 19.71158 363 ASP D C 1
ATOM 5651 O O . ASP D 1 193 ? 4.41100 15.97000 49.97200 1.000 24.01404 363 ASP D O 1
ATOM 5656 N N . ASN D 1 194 ? 4.38800 16.67700 52.11100 1.000 27.30224 364 ASN D N 1
ATOM 5657 C CA . ASN D 1 194 ? 3.50000 15.61800 52.60700 1.000 27.32120 364 ASN D CA 1
ATOM 5658 C C . ASN D 1 194 ? 4.13400 14.22600 52.61600 1.000 26.05846 364 ASN D C 1
ATOM 5659 O O . ASN D 1 194 ? 3.42200 13.24000 52.86900 1.000 21.23626 364 ASN D O 1
ATOM 5664 N N . TRP D 1 195 ? 5.43300 14.10000 52.34500 1.000 16.54642 365 TRP D N 1
ATOM 5665 C CA . TRP D 1 195 ? 6.13300 12.84000 52.57800 1.000 16.76183 365 TRP D CA 1
ATOM 5666 C C . TRP D 1 195 ? 6.73000 12.87900 53.97600 1.000 20.79349 365 TRP D C 1
ATOM 5667 O O . TRP D 1 195 ? 7.37400 13.86500 54.35100 1.000 16.46747 365 TRP D O 1
ATOM 5678 N N . VAL D 1 196 ? 6.48400 11.82700 54.75800 1.000 16.13130 366 VAL D N 1
ATOM 5679 C CA . VAL D 1 196 ? 7.26900 11.55600 55.95700 1.000 18.43534 366 VAL D CA 1
ATOM 5680 C C . VAL D 1 196 ? 8.29500 10.49700 55.58700 1.000 18.89593 366 VAL D C 1
ATOM 5681 O O . VAL D 1 196 ? 7.99200 9.56800 54.82400 1.000 17.39389 366 VAL D O 1
ATOM 5685 N N . SER D 1 197 ? 9.50100 10.62500 56.11300 1.000 15.60187 367 SER D N 1
ATOM 5686 C CA . SER D 1 197 ? 10.58700 9.72600 55.80200 1.000 18.30240 367 SER D CA 1
ATOM 5687 C C . SER D 1 197 ? 11.16300 9.16300 57.08700 1.000 25.18086 367 SER D C 1
ATOM 5688 O O . SER D 1 197 ? 11.28100 9.89800 58.03300 1.000 26.81095 367 SER D O 1
ATOM 5691 N N . ILE D 1 198 ? 11.47800 7.86900 57.12500 1.000 18.15389 368 ILE D N 1
ATOM 5692 C CA . ILE D 1 198 ? 12.20300 7.28900 58.25100 1.000 19.49140 368 ILE D CA 1
ATOM 5693 C C . ILE D 1 198 ? 13.25200 6.31100 57.73500 1.000 25.10518 368 ILE D C 1
ATOM 5694 O O . ILE D 1 198 ? 13.09800 5.69700 56.67300 1.000 17.78284 368 ILE D O 1
ATOM 5699 N N . GLY D 1 199 ? 14.33400 6.17900 58.49600 1.000 22.07158 369 GLY D N 1
ATOM 5700 C CA . GLY D 1 199 ? 15.40600 5.29100 58.09000 1.000 18.98918 369 GLY D CA 1
ATOM 5701 C C . GLY D 1 199 ? 16.12200 5.72600 56.83300 1.000 22.93972 369 GLY D C 1
ATOM 5702 O O . GLY D 1 199 ? 16.62700 4.87300 56.09600 1.000 21.54297 369 GLY D O 1
ATOM 5703 N N . ASN D 1 200 ? 16.17300 7.03700 56.57300 1.000 22.50277 370 ASN D N 1
ATOM 5704 C CA . ASN D 1 200 ? 16.90400 7.58800 55.43700 1.000 22.17145 370 ASN D CA 1
ATOM 5705 C C . ASN D 1 200 ? 18.35200 7.12800 55.44400 1.000 26.22613 370 ASN D C 1
ATOM 5706 O O . ASN D 1 200 ? 19.03400 7.20600 56.47100 1.000 22.41885 370 ASN D O 1
ATOM 5711 N N . GLU D 1 201 ? 18.83500 6.68200 54.28700 1.000 23.61024 371 GLU D N 1
ATOM 5712 C CA . GLU D 1 201 ? 20.26200 6.43600 54.15200 1.000 23.60479 371 GLU D CA 1
ATOM 5713 C C . GLU D 1 201 ? 21.02800 7.76100 54.12100 1.000 29.27355 371 GLU D C 1
ATOM 5714 O O . GLU D 1 201 ? 21.72000 8.10400 55.09100 1.000 34.65511 371 GLU D O 1
#

Radius of gyration: 29.01 Å; Cα contacts (8 Å, |Δi|>4): 1457; chains: 4; bounding box: 60×61×76 Å

Organism: Tetrahymena thermophila (strain SB210) (NCBI:txid312017)

Sequence (702 aa):
DVTKLNFQALIDAQMRHAGKMFDVIMMDPPWQYDSLSDEKIQNMPIQSLQQDGFIFVWAINAKYRVTIKMIENWGYKLVDEITWVKKTVNGKIAKGHGFYLQHAKESCLIGVKGDVDNGRFKKNIASDVIFSERRGQSQKPEEIYQYINQLCPNGNYLEIFARRNNLHDNWVSIGNELTKLNFQALIDAQMRHAGKMFDVIMMDPPWQSLSDEKIQNMPIQSLQQDGFIFVWAINAKYRVTIKMIENWGYKLVDEITWVKKTVNGKIAKGHGFYLQHAKESCLIGVKGDVDNGRFKKNIASDVIFSERRGQSQKPEEIYQYINQLCPNGNYLEIFARRNNLHDNWVSIGNELLNFQALIDAQMRHAGKMFDVIMMDPPWQLSSYDSLSDEKIQNMPIQSLQQDGFIFVWAINAKYRVTIKMIENWGYKLVDEITWVKKTVNGKIAKGHGFYLQHAKESCLIGVKGDVDNGRFKKNIASDVIFSERRGQSQKPEEIYQYINQLCPNGNYLEIFARRNNLHDNWVSIGNELTKLNFQALIDAQMRHAGKMFDVIMMDPPWQSLSDEKIQNMPIQSLQQDGFIFVWAINAKYRVTIKMIENWGYKLVDEITWVKKTVNGKIAKGHGFYLQHAKESCLIGVKGDVDNGRFKKNIASDVIFSERRGQSQKPEEIYQYINQLCPNGNYLEIFARRNNLHDNWVSIGNE

Foldseek 3Di:
DVLDDPVVVVLVVVCVVPVFAFAEEEEEAQPPVDHDDLVSVLPDLVLSRHAWHKYKYKAAPVCVVVVVVSCVVSPWDWDAKAKEFAPDFDDDDPPDPDDDGHTDMIMITMTTHDDDPDPQFDPDDDDRYDYAPDHPWFFDHVVVVVVVCNGGPPTGYYYHPGTDTPVCVVPDDDPDDD/DDDDCVCVLVVVCVPPVFAFAEEEEEQCVVVPDLVRVLPPLVLSRDAWHKYKYKDAPVCVVSVCVSCVVSPWAWDAKAKEFEPDFDDDDPPDPDDDGHTGMIMITMTTHDDQPPPQFDPDDDDRYDYAPDHPWFFDHCVVVVRVCNGGPPTGYYYYPGTDGCVCPVPDDDPDDD/DDCVCVLVVVCVVPVFAFAEEEEEAQDCPDVPVHDYLCRVLPDQPLSRHAFHKYKYKDFPVCPVSVQVSVVVNVWAWDAKAKEFEPDFDDDDDPDPDDDGHTGMIMITMTTHDDPPPPQFDPPDDDRYDYAPDHPWFFDHVVVVVVVCNGGPPTGYHYYPGTDGCVCPPPDDDPPPD/DPDDVVVVLVVVCVPPVFAFAEEEEEQCVVVPDLVVVLPDLVLSRHAFHKYKYKFFPVCVVSVVVSCVSSPWAWDAKAKEFAPDADDDDPPDPDDDGHTGMMMITMTGHDDLPDPQFDPDDDDRYDYAPDHPWFFDHPVVVVVVCNGGPPTGYYYYPGTDGCVCPPPDDDPDD

CATH classification: 3.40.50.150